Protein 6HGM (pdb70)

Radius of gyration: 20.94 Å; Cα contacts (8 Å, |Δi|>4): 893; chains: 2; bounding box: 48×55×57 Å

Nearest PDB structures (foldseek):
  6hgm-assembly1_A  TM=1.003E+00  e=4.525E-72  Homo sapiens
  6hgk-assembly1_A  TM=9.977E-01  e=1.786E-68  Homo sapiens
  6ftp-assembly1_A  TM=9.928E-01  e=4.640E-66  Homo sapiens
  5om3-assembly1_A  TM=9.955E-01  e=6.237E-66  Homo sapiens
  5om2-assembly1_A  TM=9.944E-01  e=3.080E-65  Homo sapiens

CATH classification: 3.30.497.10 (+1 more: 2.30.39.10)

Secondary structure (DSSP, 8-state):
-HHHHHHHHHHHHHHHHHHSTTS-EEE-HHHHHHHHHHHHTT--HHHHHHHHHHTT--TTT--HHHHHHHHHHHHHHH--EEEEEEEEEEETT----HHHHHHHHHHH--EEEEE-TTSHHHHHHHHHHHHHHHTTTS---S-S---TTEEEEEEEEEEEEEEBSSPPPGGG-EEEEEESSSS-EEEEEEEEEEEEEEEEEEETTTTEEEEEEEBSSS-EEEEEEEPTT-HHHHHHT-SHHHHHHHHHH-EEEEEEEEEEE-EEEEEEEE-HHHHHHTT--GGGSTT---HHHHSSS-EEEEEEEEEEEEEE-SSEEEEEEEEEEEEEE-/--EEE--S-EEEEEE-TTT--EEEEEEES-S--

Foldseek 3Di:
DVQLLLQLVLLLVVLVCVVPVQDDDDFDSLQVLLLLLLLLLLADDPLNVLSCVLSVDDCVVDPNVRVLQVQQVVQVVQVCHKHKAKEKEFAPPAAWDPSSQVSCCNRHVYHYHHAQCLVVVVRQQVVLVVQCVRQVNPRRPQDPGGDNQFGMKMKMKMKNWFFFPQFFDLVQWDWDWDDSAPPDTDTFGKTKDFWDKFWKDCDVVQQWIWTWTDTPDDDIDIDIGHDGPSVVVNSVVRHPVVVVVSVVRIDIDTDGMDIDGFDKDKDKDWCPVSSVVSRNPCLADPNTGSCNTRVDRFKHWPTKMKMKMWGQDRGTIIIMMMIMTIMGTD/DDDDDPPAKDKDWDADPVPRDTPDIDIPHDPPD

Organism: Homo sapiens (NCBI:txid9606)

Solvent-accessible surface area: 15528 Å² total; per-residue (Å²): 98,30,50,4,13,5,50,1,0,5,29,0,0,67,43,5,21,125,140,19,90,120,113,8,0,0,0,0,3,1,0,0,0,0,0,2,0,0,2,2,31,0,3,72,106,67,0,16,52,40,0,1,120,2,0,74,11,82,50,125,136,24,56,82,60,88,0,10,94,32,2,25,93,5,17,163,30,2,105,106,71,38,18,8,13,5,1,1,1,8,54,129,144,28,86,40,71,102,174,4,39,110,23,0,107,139,10,3,48,3,87,54,78,59,7,91,2,118,77,39,76,54,3,61,130,78,0,13,50,46,0,89,118,6,0,118,38,90,0,69,49,5,0,97,108,14,90,46,101,3,9,0,0,0,0,0,31,0,4,6,63,4,140,7,80,103,80,6,70,78,150,51,26,113,104,38,108,0,59,41,36,154,174,114,100,31,84,0,34,8,0,7,17,87,165,16,76,10,15,24,49,69,3,124,165,29,22,0,16,0,1,42,7,52,2,59,77,110,24,18,0,8,0,0,7,2,46,56,82,75,13,100,87,1,11,75,86,1,41,76,142,6,24,42,86,0,41,127,32,33,130,149,107,136,1,15,49,0,41,0,0,82,16,53,2,43,26,64,19,77,0,41,51,6,0,79,118,22,37,2,90,24,1,55,47,95,148,0,12,0,22,9,0,20,50,51,121,45,0,8,6,50,43,1,17,2,27,0,20,0,42,2,38,5,93,0,1,24,3,2,0,0,0,0,0,19,0,34,92,96,266,28,78,4,98,2,23,58,23,0,0,2,1,6,40,14,118,143,32,135,5,1,6,0,2,1,4,0,17,38,4,108,124

Sequence (363 aa):
LASANVDFAFSLYKQLVVLLKAPPDDKKNVIFSPVVSISSTALAFLSLGAHNTTLLTEILKGLKFNLTETSEAEIHQSFQHLLRTLNLQLSMGNAMFVVKEEQLSLLDRFTEDAKRLYGSEAFATDFQDSAAAKKKLINDYVKNGTRGKITDLIKDLDSQTMMMVLVNYIFFKAKWEMMPFDPQDTHQSSRFYLSKKKWVVMVPMMSLHHLTIPYFRDEELSCTVVVQQLNYTGNASVFFFILPDQQDKMEEVEAMLSRETLARWGDSLEFRREIGELYLPKFSISSRDDYNLNDILLLQLGIEEAFTSSKADLSGITGARNLAVSQVVHKAVLDDVFEEGTTERSAATAVKITLLRTIVRFNRPFLMIIVDHFTWSIFFMSKVTNPKQ

Structure (mmCIF, N/CA/C/O backbone):
data_6HGM
#
_entry.id   6HGM
#
_cell.length_a   71.338
_cell.length_b   77.341
_cell.length_c   79.283
_cell.angle_alpha   90.00
_cell.angle_beta   90.00
_cell.angle_gamma   90.00
#
_symmetry.space_group_name_H-M   'P 21 21 21'
#
loop_
_entity.id
_entity.type
_entity.pdbx_description
1 polymer Alpha-1-antichymotrypsin
2 polymer Alpha-1-antichymotrypsin
3 non-polymer 'CHLORIDE ION'
4 non-polymer 'CALCIUM ION'
5 non-polymer 1,2-ETHANEDIOL
6 water water
#
loop_
_atom_site.group_PDB
_atom_site.id
_atom_site.type_symbol
_atom_site.label_atom_id
_atom_site.label_alt_id
_atom_site.label_comp_id
_atom_site.label_asym_id
_atom_site.label_entity_id
_atom_site.label_seq_id
_atom_site.pdbx_PDB_ins_code
_atom_site.Cartn_x
_atom_site.Cartn_y
_atom_site.Cartn_z
_atom_site.occupancy
_atom_site.B_iso_or_equiv
_atom_site.auth_seq_id
_atom_site.auth_comp_id
_atom_site.auth_asym_id
_atom_site.auth_atom_id
_atom_site.pdbx_PDB_model_num
ATOM 1 N N . LEU A 1 35 ? 2.805 16.818 -15.894 1.00 58.27 26 LEU A N 1
ATOM 2 C CA . LEU A 1 35 ? 1.517 16.476 -15.405 1.00 53.30 26 LEU A CA 1
ATOM 3 C C . LEU A 1 35 ? 1.177 17.413 -14.257 1.00 57.15 26 LEU A C 1
ATOM 4 O O . LEU A 1 35 ? 0.026 17.871 -14.186 1.00 61.27 26 LEU A O 1
ATOM 19 N N . ALA A 1 36 ? 2.072 17.539 -13.262 1.00 57.58 27 ALA A N 1
ATOM 20 C CA . ALA A 1 36 ? 1.891 18.564 -12.235 1.00 53.21 27 ALA A CA 1
ATOM 21 C C . ALA A 1 36 ? 2.152 19.838 -12.883 1.00 50.80 27 ALA A C 1
ATOM 22 O O . ALA A 1 36 ? 1.382 20.775 -12.750 1.00 43.12 27 ALA A O 1
ATOM 29 N N . SER A 1 37 ? 3.219 19.858 -13.663 1.00 47.35 28 SER A N 1
ATOM 30 C CA . SER A 1 37 ? 3.554 21.003 -14.394 1.00 50.34 28 SER A CA 1
ATOM 31 C C . SER A 1 37 ? 2.385 21.286 -15.344 1.00 49.63 28 SER A C 1
ATOM 32 O O . SER A 1 37 ? 1.938 22.346 -15.287 1.00 40.71 28 SER A O 1
ATOM 40 N N . ALA A 1 38 ? 1.815 20.310 -16.048 1.00 39.19 29 ALA A N 1
ATOM 41 C CA . ALA A 1 38 ? 0.738 20.603 -16.921 1.00 24.12 29 ALA A CA 1
ATOM 42 C C . ALA A 1 38 ? -0.439 21.180 -16.227 1.00 24.38 29 ALA A C 1
ATOM 43 O O . ALA A 1 38 ? -0.898 22.182 -16.643 1.00 19.54 29 ALA A O 1
ATOM 50 N N . ASN A 1 39 ? -0.854 20.582 -15.134 1.00 23.69 30 ASN A N 1
ATOM 51 C CA . ASN A 1 39 ? -2.056 21.073 -14.495 1.00 20.96 30 ASN A CA 1
ATOM 52 C C . ASN A 1 39 ? -1.785 22.544 -13.935 1.00 23.59 30 ASN A C 1
ATOM 53 O O . ASN A 1 39 ? -2.645 23.315 -14.025 1.00 18.30 30 ASN A O 1
ATOM 64 N N . VAL A 1 40 ? -0.628 22.852 -13.374 1.00 20.17 31 VAL A N 1
ATOM 65 C CA . VAL A 1 40 ? -0.380 24.221 -12.900 1.00 22.71 31 VAL A CA 1
ATOM 66 C C . VAL A 1 40 ? -0.317 25.219 -14.055 1.00 19.87 31 VAL A C 1
ATOM 67 O O . VAL A 1 40 ? -0.896 26.267 -14.010 1.00 17.00 31 VAL A O 1
ATOM 80 N N . ASP A 1 41 ? 0.341 24.813 -15.134 1.00 19.68 32 ASP A N 1
ATOM 81 C CA . ASP A 1 41 ? 0.448 25.662 -16.308 1.00 18.76 32 ASP A CA 1
ATOM 82 C C . ASP A 1 41 ? -0.949 25.924 -16.865 1.00 16.28 32 ASP A C 1
ATOM 83 O O . ASP A 1 41 ? -1.260 27.044 -17.270 1.00 15.92 32 ASP A O 1
ATOM 92 N N . PHE A 1 42 ? -1.790 24.892 -16.886 1.00 13.43 33 PHE A N 1
ATOM 93 C CA . PHE A 1 42 ? -3.148 25.045 -17.383 1.00 13.54 33 PHE A CA 1
ATOM 94 C C . PHE A 1 42 ? -3.956 25.970 -16.479 1.00 11.87 33 PHE A C 1
ATOM 95 O O . PHE A 1 42 ? -4.652 26.865 -16.949 1.00 12.86 33 PHE A O 1
ATOM 112 N N . ALA A 1 43 ? -3.881 25.760 -15.165 1.00 12.33 34 ALA A N 1
ATOM 113 C CA . ALA A 1 43 ? -4.658 26.557 -14.230 1.00 11.20 34 ALA A CA 1
ATOM 114 C C . ALA A 1 43 ? -4.360 28.035 -14.406 1.00 12.02 34 ALA A C 1
ATOM 115 O O . ALA A 1 43 ? -5.274 28.859 -14.468 1.00 12.00 34 ALA A O 1
ATOM 122 N N . PHE A 1 44 ? -3.078 28.407 -14.480 1.00 11.03 35 PHE A N 1
ATOM 123 C CA . PHE A 1 44 ? -2.724 29.818 -14.566 1.00 11.44 35 PHE A CA 1
ATOM 124 C C . PHE A 1 44 ? -3.009 30.381 -15.950 1.00 10.52 35 PHE A C 1
ATOM 125 O O . PHE A 1 44 ? -3.412 31.536 -16.073 1.00 12.39 35 PHE A O 1
ATOM 142 N N . SER A 1 45 ? -2.881 29.588 -16.989 1.00 11.91 36 SER A N 1
ATOM 143 C CA . SER A 1 45 ? -3.219 30.039 -18.337 1.00 13.51 36 SER A CA 1
ATOM 144 C C . SER A 1 45 ? -4.738 30.331 -18.436 1.00 11.91 36 SER A C 1
ATOM 145 O O . SER A 1 45 ? -5.136 31.316 -18.951 1.00 13.65 36 SER A O 1
ATOM 153 N N . LEU A 1 46 ? -5.520 29.437 -17.868 1.00 11.04 37 LEU A N 1
ATOM 154 C CA . LEU A 1 46 ? -6.968 29.637 -17.842 1.00 11.82 37 LEU A CA 1
ATOM 155 C C . LEU A 1 46 ? -7.360 30.881 -17.004 1.00 11.53 37 LEU A C 1
ATOM 156 O O . LEU A 1 46 ? -8.059 31.698 -17.451 1.00 12.11 37 LEU A O 1
ATOM 172 N N . TYR A 1 47 ? -6.726 31.019 -15.861 1.00 10.33 38 TYR A N 1
ATOM 173 C CA . TYR A 1 47 ? -7.010 32.134 -14.960 1.00 11.21 38 TYR A CA 1
ATOM 174 C C . TYR A 1 47 ? -6.746 33.460 -15.668 1.00 10.64 38 TYR A C 1
ATOM 175 O O . TYR A 1 47 ? -7.564 34.320 -15.680 1.00 11.93 38 TYR A O 1
ATOM 193 N N . LYS A 1 48 ? -5.629 33.526 -16.356 1.00 11.59 39 LYS A N 1
ATOM 194 C CA . LYS A 1 48 ? -5.295 34.776 -17.026 1.00 11.10 39 LYS A CA 1
ATOM 195 C C . LYS A 1 48 ? -6.305 35.104 -18.118 1.00 12.36 39 LYS A C 1
ATOM 196 O O . LYS A 1 48 ? -6.628 36.273 -18.332 1.00 13.41 39 LYS A O 1
ATOM 215 N N . GLN A 1 49 ? -6.822 34.088 -18.818 1.00 13.06 40 GLN A N 1
ATOM 216 C CA . GLN A 1 49 ? -7.843 34.360 -19.838 1.00 12.68 40 GLN A CA 1
ATOM 217 C C . GLN A 1 49 ? -9.175 34.785 -19.205 1.00 13.01 40 GLN A C 1
ATOM 218 O O . GLN A 1 49 ? -9.889 35.642 -19.736 1.00 12.39 40 GLN A O 1
ATOM 232 N N . LEU A 1 50 ? -9.527 34.204 -18.062 1.00 11.97 41 LEU A N 1
ATOM 233 C CA . LEU A 1 50 ? -10.762 34.620 -17.393 1.00 13.20 41 LEU A CA 1
ATOM 234 C C . LEU A 1 50 ? -10.686 36.081 -16.982 1.00 13.25 41 LEU A C 1
ATOM 235 O O . LEU A 1 50 ? -11.662 36.831 -17.125 1.00 13.96 41 LEU A O 1
ATOM 251 N N . VAL A 1 51 ? -9.532 36.514 -16.463 1.00 11.65 42 VAL A N 1
ATOM 252 C CA A VAL A 1 51 ? -9.384 37.897 -16.019 0.67 12.23 42 VAL A CA 1
ATOM 253 C CA B VAL A 1 51 ? -9.425 37.899 -16.013 0.33 12.19 42 VAL A CA 1
ATOM 254 C C . VAL A 1 51 ? -9.390 38.856 -17.201 1.00 14.98 42 VAL A C 1
ATOM 255 O O . VAL A 1 51 ? -9.939 39.957 -17.116 1.00 16.81 42 VAL A O 1
ATOM 280 N N . LEU A 1 52 ? -8.750 38.468 -18.308 1.00 13.67 43 LEU A N 1
ATOM 281 C CA A LEU A 1 52 ? -8.751 39.309 -19.503 0.52 15.12 43 LEU A CA 1
ATOM 282 C CA B LEU A 1 52 ? -8.749 39.316 -19.500 0.48 15.17 43 LEU A CA 1
ATOM 283 C C . LEU A 1 52 ? -10.167 39.521 -20.014 1.00 16.51 43 LEU A C 1
ATOM 284 O O . LEU A 1 52 ? -10.527 40.628 -20.442 1.00 19.55 43 LEU A O 1
ATOM 315 N N . LYS A 1 53 ? -10.988 38.477 -19.975 1.00 16.68 44 LYS A N 1
ATOM 316 C CA . LYS A 1 53 ? -12.355 38.577 -20.482 1.00 17.35 44 LYS A CA 1
ATOM 317 C C . LYS A 1 53 ? -13.231 39.445 -19.590 1.00 19.84 44 LYS A C 1
ATOM 318 O O . LYS A 1 53 ? -14.116 40.153 -20.087 1.00 20.92 44 LYS A O 1
ATOM 337 N N . ALA A 1 54 ? -13.013 39.412 -18.271 1.00 16.66 45 ALA A N 1
ATOM 338 C CA . ALA A 1 54 ? -13.833 40.164 -17.320 1.00 19.17 45 ALA A CA 1
ATOM 339 C C . ALA A 1 54 ? -12.934 40.772 -16.258 1.00 19.46 45 ALA A C 1
ATOM 340 O O . ALA A 1 54 ? -12.835 40.272 -15.127 1.00 17.46 45 ALA A O 1
ATOM 347 N N A PRO A 1 55 ? -12.312 41.906 -16.561 0.45 18.55 46 PRO A N 1
ATOM 348 N N B PRO A 1 55 ? -12.205 41.828 -16.619 0.55 18.86 46 PRO A N 1
ATOM 349 C CA A PRO A 1 55 ? -11.509 42.585 -15.536 0.45 15.59 46 PRO A CA 1
ATOM 350 C CA B PRO A 1 55 ? -11.124 42.297 -15.744 0.55 14.75 46 PRO A CA 1
ATOM 351 C C A PRO A 1 55 ? -12.359 43.139 -14.397 0.45 18.39 46 PRO A C 1
ATOM 352 C C B PRO A 1 55 ? -11.601 42.876 -14.434 0.55 17.07 46 PRO A C 1
ATOM 353 O O A PRO A 1 55 ? -13.539 43.466 -14.562 0.45 22.86 46 PRO A O 1
ATOM 354 O O B PRO A 1 55 ? -10.784 42.994 -13.525 0.55 17.25 46 PRO A O 1
ATOM 375 N N A ASP A 1 56 ? -11.733 43.209 -13.215 0.45 16.92 47 ASP A N 1
ATOM 376 N N B ASP A 1 56 ? -12.889 43.189 -14.288 0.55 17.08 47 ASP A N 1
ATOM 377 C CA A ASP A 1 56 ? -12.319 43.704 -11.973 0.45 17.45 47 ASP A CA 1
ATOM 378 C CA B ASP A 1 56 ? -13.396 43.826 -13.079 0.55 15.27 47 ASP A CA 1
ATOM 379 C C A ASP A 1 56 ? -13.366 42.778 -11.364 0.45 15.53 47 ASP A C 1
ATOM 380 C C B ASP A 1 56 ? -14.225 42.904 -12.186 0.55 16.68 47 ASP A C 1
ATOM 381 O O A ASP A 1 56 ? -13.817 43.003 -10.239 0.45 18.80 47 ASP A O 1
ATOM 382 O O B ASP A 1 56 ? -14.819 43.383 -11.219 0.55 13.81 47 ASP A O 1
ATOM 399 N N A LYS A 1 57 ? -13.760 41.737 -12.083 0.45 17.02 48 LYS A N 1
ATOM 400 N N B LYS A 1 57 ? -14.247 41.595 -12.445 0.55 12.22 48 LYS A N 1
ATOM 401 C CA A LYS A 1 57 ? -14.729 40.793 -11.545 0.45 13.25 48 LYS A CA 1
ATOM 402 C CA B LYS A 1 57 ? -15.045 40.663 -11.650 0.55 12.93 48 LYS A CA 1
ATOM 403 C C A LYS A 1 57 ? -14.061 39.828 -10.565 0.45 12.02 48 LYS A C 1
ATOM 404 C C B LYS A 1 57 ? -14.211 39.777 -10.721 0.55 12.19 48 LYS A C 1
ATOM 405 O O A LYS A 1 57 ? -12.861 39.542 -10.644 0.45 12.04 48 LYS A O 1
ATOM 406 O O B LYS A 1 57 ? -13.032 39.522 -10.978 0.55 13.85 48 LYS A O 1
ATOM 443 N N . ASN A 1 58 ? -14.842 39.329 -9.626 1.00 11.28 49 ASN A N 1
ATOM 444 C CA . ASN A 1 58 ? -14.343 38.232 -8.810 1.00 11.33 49 ASN A CA 1
ATOM 445 C C . ASN A 1 58 ? -14.125 37.025 -9.721 1.00 13.36 49 ASN A C 1
ATOM 446 O O . ASN A 1 58 ? -14.812 36.855 -10.722 1.00 13.19 49 ASN A O 1
ATOM 458 N N . VAL A 1 59 ? -13.196 36.161 -9.339 1.00 11.83 50 VAL A N 1
ATOM 459 C CA . VAL A 1 59 ? -12.973 34.892 -10.011 1.00 12.08 50 VAL A CA 1
ATOM 460 C C . VAL A 1 59 ? -13.108 33.777 -8.989 1.00 13.45 50 VAL A C 1
ATOM 461 O O . VAL A 1 59 ? -12.534 33.837 -7.896 1.00 12.90 50 VAL A O 1
ATOM 474 N N . ILE A 1 60 ? -13.860 32.746 -9.340 1.00 11.84 51 ILE A N 1
ATOM 475 C CA . ILE A 1 60 ? -13.770 31.462 -8.656 1.00 11.24 51 ILE A CA 1
ATOM 476 C C . ILE A 1 60 ? -13.947 30.393 -9.733 1.00 10.02 51 ILE A C 1
ATOM 477 O O . ILE A 1 60 ? -14.891 30.471 -10.529 1.00 9.91 51 ILE A O 1
ATOM 493 N N . PHE A 1 61 ? -13.023 29.442 -9.814 1.00 8.15 52 PHE A N 1
ATOM 494 C CA . PHE A 1 61 ? -13.176 28.347 -10.764 1.00 9.42 52 PHE A CA 1
ATOM 495 C C . PHE A 1 61 ? -12.374 27.150 -10.277 1.00 9.16 52 PHE A C 1
ATOM 496 O O . PHE A 1 61 ? -11.540 27.250 -9.363 1.00 9.80 52 PHE A O 1
ATOM 513 N N . SER A 1 62 ? -12.636 26.009 -10.906 1.00 9.79 53 SER A N 1
ATOM 514 C CA . SER A 1 62 ? -11.890 24.774 -10.623 1.00 10.22 53 SER A CA 1
ATOM 515 C C . SER A 1 62 ? -11.125 24.325 -11.862 1.00 10.60 53 SER A C 1
ATOM 516 O O . SER A 1 62 ? -11.720 23.744 -12.797 1.00 10.66 53 SER A O 1
ATOM 524 N N . PRO A 1 63 ? -9.800 24.503 -11.883 1.00 11.04 54 PRO A N 1
ATOM 525 C CA . PRO A 1 63 ? -9.020 23.994 -13.020 1.00 11.69 54 PRO A CA 1
ATOM 526 C C . PRO A 1 63 ? -9.183 22.504 -13.233 1.00 10.26 54 PRO A C 1
ATOM 527 O O . PRO A 1 63 ? -9.307 22.062 -14.373 1.00 13.33 54 PRO A O 1
ATOM 538 N N . VAL A 1 64 ? -9.186 21.734 -12.148 1.00 12.39 55 VAL A N 1
ATOM 539 C CA A VAL A 1 64 ? -9.269 20.279 -12.288 0.48 12.41 55 VAL A CA 1
ATOM 540 C CA B VAL A 1 64 ? -9.265 20.283 -12.287 0.52 12.40 55 VAL A CA 1
ATOM 541 C C . VAL A 1 64 ? -10.615 19.844 -12.846 1.00 12.09 55 VAL A C 1
ATOM 542 O O . VAL A 1 64 ? -10.699 18.856 -13.589 1.00 12.46 55 VAL A O 1
ATOM 567 N N . SER A 1 65 ? -11.710 20.545 -12.514 1.00 10.62 56 SER A N 1
ATOM 568 C CA . SER A 1 65 ? -12.988 20.182 -13.105 1.00 10.08 56 SER A CA 1
ATOM 569 C C . SER A 1 65 ? -12.942 20.361 -14.620 1.00 10.28 56 SER A C 1
ATOM 570 O O . SER A 1 65 ? -13.408 19.504 -15.389 1.00 11.07 56 SER A O 1
ATOM 578 N N . ILE A 1 66 ? -12.401 21.495 -15.072 1.00 9.49 57 ILE A N 1
ATOM 579 C CA . ILE A 1 66 ? -12.328 21.796 -16.495 1.00 11.10 57 ILE A CA 1
ATOM 580 C C . ILE A 1 66 ? -11.402 20.820 -17.206 1.00 9.79 57 ILE A C 1
ATOM 581 O O . ILE A 1 66 ? -11.748 20.263 -18.263 1.00 12.16 57 ILE A O 1
ATOM 597 N N A SER A 1 67 ? -10.223 20.571 -16.658 0.53 11.70 58 SER A N 1
ATOM 598 N N B SER A 1 67 ? -10.197 20.616 -16.641 0.47 11.64 58 SER A N 1
ATOM 599 C CA A SER A 1 67 ? -9.326 19.659 -17.359 0.53 12.18 58 SER A CA 1
ATOM 600 C CA B SER A 1 67 ? -9.226 19.668 -17.183 0.47 12.05 58 SER A CA 1
ATOM 601 C C A SER A 1 67 ? -9.862 18.232 -17.358 0.53 12.18 58 SER A C 1
ATOM 602 C C B SER A 1 67 ? -9.853 18.281 -17.337 0.47 12.14 58 SER A C 1
ATOM 603 O O A SER A 1 67 ? -9.679 17.501 -18.340 0.53 12.56 58 SER A O 1
ATOM 604 O O B SER A 1 67 ? -9.730 17.634 -18.387 0.47 12.39 58 SER A O 1
ATOM 619 N N . THR A 1 68 ? -10.548 17.818 -16.294 1.00 11.46 59 THR A N 1
ATOM 620 C CA . THR A 1 68 ? -11.113 16.475 -16.301 1.00 10.91 59 THR A CA 1
ATOM 621 C C . THR A 1 68 ? -12.198 16.341 -17.365 1.00 12.23 59 THR A C 1
ATOM 622 O O . THR A 1 68 ? -12.237 15.345 -18.107 1.00 12.19 59 THR A O 1
ATOM 634 N N . ALA A 1 69 ? -13.074 17.350 -17.499 1.00 10.84 60 ALA A N 1
ATOM 635 C CA . ALA A 1 69 ? -14.109 17.283 -18.507 1.00 11.27 60 ALA A CA 1
ATOM 636 C C . ALA A 1 69 ? -13.500 17.248 -19.897 1.00 11.05 60 ALA A C 1
ATOM 637 O O . ALA A 1 69 ? -13.986 16.537 -20.782 1.00 11.92 60 ALA A O 1
ATOM 644 N N . LEU A 1 70 ? -12.445 18.042 -20.113 1.00 11.33 61 LEU A N 1
ATOM 645 C CA . LEU A 1 70 ? -11.830 18.096 -21.431 1.00 11.11 61 LEU A CA 1
ATOM 646 C C . LEU A 1 70 ? -11.014 16.837 -21.721 1.00 10.67 61 LEU A C 1
ATOM 647 O O . LEU A 1 70 ? -10.994 16.363 -22.870 1.00 11.26 61 LEU A O 1
ATOM 663 N N . ALA A 1 71 ? -10.387 16.257 -20.698 1.00 11.90 62 ALA A N 1
ATOM 664 C CA . ALA A 1 71 ? -9.669 14.993 -20.898 1.00 11.98 62 ALA A CA 1
ATOM 665 C C . ALA A 1 71 ? -10.651 13.867 -21.191 1.00 11.70 62 ALA A C 1
ATOM 666 O O . ALA A 1 71 ? -10.386 12.991 -22.041 1.00 12.17 62 ALA A O 1
ATOM 673 N N . PHE A 1 72 ? -11.800 13.863 -20.514 1.00 11.68 63 PHE A N 1
ATOM 674 C CA . PHE A 1 72 ? -12.905 12.964 -20.833 1.00 12.36 63 PHE A CA 1
ATOM 675 C C . PHE A 1 72 ? -13.319 13.112 -22.292 1.00 12.43 63 PHE A C 1
ATOM 676 O O . PHE A 1 72 ? -13.358 12.125 -23.044 1.00 12.46 63 PHE A O 1
ATOM 693 N N . LEU A 1 73 ? -13.581 14.332 -22.745 1.00 10.97 64 LEU A N 1
ATOM 694 C CA . LEU A 1 73 ? -13.890 14.555 -24.144 1.00 12.08 64 LEU A CA 1
ATOM 695 C C . LEU A 1 73 ? -12.828 13.955 -25.061 1.00 10.91 64 LEU A C 1
ATOM 696 O O . LEU A 1 73 ? -13.147 13.360 -26.106 1.00 12.63 64 LEU A O 1
ATOM 712 N N . SER A 1 74 ? -11.559 14.116 -24.692 1.00 12.31 65 SER A N 1
ATOM 713 C CA . SER A 1 74 ? -10.463 13.705 -25.556 1.00 11.92 65 SER A CA 1
ATOM 714 C C . SER A 1 74 ? -10.398 12.197 -25.722 1.00 13.21 65 SER A C 1
ATOM 715 O O . SER A 1 74 ? -9.807 11.734 -26.706 1.00 12.83 65 SER A O 1
ATOM 723 N N . LEU A 1 75 ? -11.027 11.431 -24.830 1.00 12.51 66 LEU A N 1
ATOM 724 C CA . LEU A 1 75 ? -11.144 9.996 -25.062 1.00 14.10 66 LEU A CA 1
ATOM 725 C C . LEU A 1 75 ? -11.780 9.704 -26.413 1.00 14.13 66 LEU A C 1
ATOM 726 O O . LEU A 1 75 ? -11.540 8.649 -27.010 1.00 17.39 66 LEU A O 1
ATOM 742 N N . GLY A 1 76 ? -12.631 10.593 -26.899 1.00 12.07 67 GLY A N 1
ATOM 743 C CA . GLY A 1 76 ? -13.339 10.396 -28.136 1.00 15.90 67 GLY A CA 1
ATOM 744 C C . GLY A 1 76 ? -12.789 11.174 -29.302 1.00 11.84 67 GLY A C 1
ATOM 745 O O . GLY A 1 76 ? -13.380 11.133 -30.381 1.00 14.71 67 GLY A O 1
ATOM 749 N N . ALA A 1 77 ? -11.684 11.887 -29.129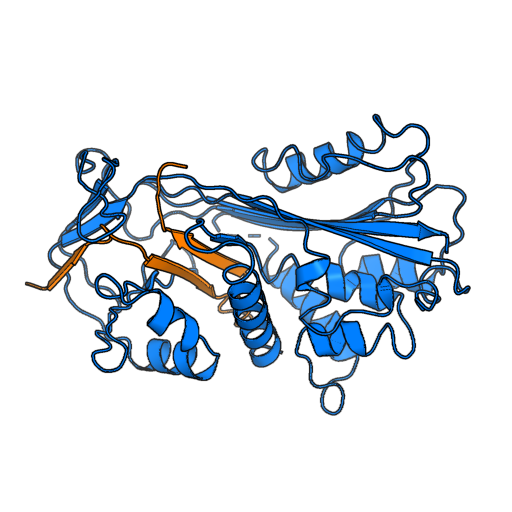 1.00 11.73 68 ALA A N 1
ATOM 750 C CA . ALA A 1 77 ? -11.148 12.758 -30.170 1.00 12.86 68 ALA A CA 1
ATOM 751 C C . ALA A 1 77 ? -10.019 12.076 -30.948 1.00 12.92 68 ALA A C 1
ATOM 752 O O . ALA A 1 77 ? -9.316 11.201 -30.421 1.00 14.19 68 ALA A O 1
ATOM 759 N N . HIS A 1 78 ? -9.855 12.485 -32.200 1.00 13.07 69 HIS A N 1
ATOM 760 C CA . HIS A 1 78 ? -8.746 12.031 -33.024 1.00 13.25 69 HIS A CA 1
ATOM 761 C C . HIS A 1 78 ? -8.086 13.179 -33.763 1.00 13.63 69 HIS A C 1
ATOM 762 O O . HIS A 1 78 ? -8.625 14.292 -33.867 1.00 13.39 69 HIS A O 1
ATOM 776 N N . ASN A 1 79 ? -6.884 12.901 -34.280 1.00 12.13 70 ASN A N 1
ATOM 777 C CA . ASN A 1 79 ? -6.160 13.783 -35.185 1.00 13.55 70 ASN A CA 1
ATOM 778 C C . ASN A 1 79 ? -6.019 15.170 -34.580 1.00 12.74 70 ASN A C 1
ATOM 779 O O . ASN A 1 79 ? -5.589 15.263 -33.415 1.00 13.70 70 ASN A O 1
ATOM 790 N N . THR A 1 80 ? -6.271 16.249 -35.321 1.00 14.13 71 THR A N 1
ATOM 791 C CA . THR A 1 80 ? -5.988 17.586 -34.821 1.00 12.57 71 THR A CA 1
ATOM 792 C C . THR A 1 80 ? -6.897 17.966 -33.664 1.00 12.92 71 THR A C 1
ATOM 793 O O . THR A 1 80 ? -6.472 18.699 -32.761 1.00 12.99 71 THR A O 1
ATOM 804 N N . THR A 1 81 ? -8.134 17.482 -33.674 1.00 12.60 72 THR A N 1
ATOM 805 C CA . THR A 1 81 ? -9.032 17.763 -32.549 1.00 12.08 72 THR A CA 1
ATOM 806 C C . THR A 1 81 ? -8.421 17.287 -31.255 1.00 11.97 72 THR A C 1
ATOM 807 O O . THR A 1 81 ? -8.440 18.014 -30.258 1.00 11.96 72 THR A O 1
ATOM 818 N N . LEU A 1 82 ? -7.864 16.071 -31.269 1.00 10.71 73 LEU A N 1
ATOM 819 C CA A LEU A 1 82 ? -7.216 15.506 -30.095 0.76 12.23 73 LEU A CA 1
ATOM 820 C CA B LEU A 1 82 ? -7.221 15.502 -30.106 0.24 12.41 73 LEU A CA 1
ATOM 821 C C . LEU A 1 82 ? -5.996 16.345 -29.710 1.00 12.04 73 LEU A C 1
ATOM 822 O O . LEU A 1 82 ? -5.823 16.646 -28.508 1.00 13.21 73 LEU A O 1
ATOM 853 N N . THR A 1 83 ? -5.065 16.527 -30.627 1.00 12.40 74 THR A N 1
ATOM 854 C CA . THR A 1 83 ? -3.817 17.159 -30.224 1.00 13.77 74 THR A CA 1
ATOM 855 C C . THR A 1 83 ? -4.077 18.548 -29.656 1.00 14.55 74 THR A C 1
ATOM 856 O O . THR A 1 83 ? -3.407 18.980 -28.711 1.00 14.59 74 THR A O 1
ATOM 867 N N . GLU A 1 84 ? -5.050 19.275 -30.225 1.00 12.61 75 GLU A N 1
ATOM 868 C CA . GLU A 1 84 ? -5.341 20.602 -29.693 1.00 10.96 75 GLU A CA 1
ATOM 869 C C . GLU A 1 84 ? -5.878 20.542 -28.269 1.00 11.95 75 GLU A C 1
ATOM 870 O O . GLU A 1 84 ? -5.525 21.389 -27.434 1.00 12.58 75 GLU A O 1
ATOM 882 N N . ILE A 1 85 ? -6.755 19.572 -27.972 1.00 11.39 76 ILE A N 1
ATOM 883 C CA . ILE A 1 85 ? -7.256 19.470 -26.606 1.00 12.55 76 ILE A CA 1
ATOM 884 C C . ILE A 1 85 ? -6.108 19.198 -25.651 1.00 13.83 76 ILE A C 1
ATOM 885 O O . ILE A 1 85 ? -5.946 19.869 -24.627 1.00 13.54 76 ILE A O 1
ATOM 901 N N . LEU A 1 86 ? -5.300 18.189 -25.945 1.00 13.36 77 LEU A N 1
ATOM 902 C CA . LEU A 1 86 ? -4.295 17.773 -24.974 1.00 15.36 77 LEU A CA 1
ATOM 903 C C . LEU A 1 86 ? -3.191 18.807 -24.837 1.00 14.09 77 LEU A C 1
ATOM 904 O O . LEU A 1 86 ? -2.668 19.014 -23.732 1.00 15.31 77 LEU A O 1
ATOM 920 N N . LYS A 1 87 ? -2.819 19.477 -25.932 1.00 14.11 78 LYS A N 1
ATOM 921 C CA . LYS A 1 87 ? -1.857 20.567 -25.813 1.00 15.31 78 LYS A CA 1
ATOM 922 C C . LYS A 1 87 ? -2.476 21.769 -25.110 1.00 16.41 78 LYS A C 1
ATOM 923 O O . LYS A 1 87 ? -1.783 22.487 -24.384 1.00 16.06 78 LYS A O 1
ATOM 942 N N . GLY A 1 88 ? -3.779 21.989 -25.297 1.00 13.97 79 GLY A N 1
ATOM 943 C CA . GLY A 1 88 ? -4.474 23.048 -24.581 1.00 15.21 79 GLY A CA 1
ATOM 944 C C . GLY A 1 88 ? -4.506 22.828 -23.080 1.00 14.73 79 GLY A C 1
ATOM 945 O O . GLY A 1 88 ? -4.460 23.792 -22.305 1.00 16.10 79 GLY A O 1
ATOM 949 N N . LEU A 1 89 ? -4.560 21.589 -22.643 1.00 12.51 80 LEU A N 1
ATOM 950 C CA . LEU A 1 89 ? -4.431 21.214 -21.237 1.00 14.04 80 LEU A CA 1
ATOM 951 C C . LEU A 1 89 ? -2.995 21.255 -20.735 1.00 13.82 80 LEU A C 1
ATOM 952 O O . LEU A 1 89 ? -2.740 20.941 -19.553 1.00 14.19 80 LEU A O 1
ATOM 968 N N . LYS A 1 90 ? -2.062 21.585 -21.618 1.00 14.58 81 LYS A N 1
ATOM 969 C CA . LYS A 1 90 ? -0.665 21.858 -21.320 1.00 15.51 81 LYS A CA 1
ATOM 970 C C . LYS A 1 90 ? 0.161 20.598 -21.146 1.00 18.73 81 LYS A C 1
ATOM 971 O O . LYS A 1 90 ? 1.262 20.651 -20.579 1.00 21.32 81 LYS A O 1
ATOM 990 N N . PHE A 1 91 ? -0.320 19.467 -21.633 1.00 16.51 82 PHE A N 1
ATOM 991 C CA . PHE A 1 91 ? 0.508 18.277 -21.725 1.00 18.83 82 PHE A CA 1
ATOM 992 C C . PHE A 1 91 ? 1.481 18.383 -22.889 1.00 16.52 82 PHE A C 1
ATOM 993 O O . PHE A 1 91 ? 1.184 18.952 -23.944 1.00 19.44 82 PHE A O 1
ATOM 1010 N N . ASN A 1 92 ? 2.647 17.809 -22.685 1.00 21.14 83 ASN A N 1
ATOM 1011 C CA . ASN A 1 92 ? 3.680 17.713 -23.702 1.00 25.11 83 ASN A CA 1
ATOM 1012 C C . ASN A 1 92 ? 3.528 16.344 -24.357 1.00 24.14 83 ASN A C 1
ATOM 1013 O O . ASN A 1 92 ? 3.872 15.322 -23.749 1.00 23.00 83 ASN A O 1
ATOM 1024 N N . LEU A 1 93 ? 2.989 16.321 -25.579 1.00 21.82 84 LEU A N 1
ATOM 1025 C CA . LEU A 1 93 ? 2.638 15.050 -26.206 1.00 25.33 84 LEU A CA 1
ATOM 1026 C C . LEU A 1 93 ? 3.845 14.309 -26.760 1.00 30.22 84 LEU A C 1
ATOM 1027 O O . LEU A 1 93 ? 3.718 13.126 -27.083 1.00 30.80 84 LEU A O 1
ATOM 1043 N N . THR A 1 94 ? 5.007 14.948 -26.862 1.00 26.36 85 THR A N 1
ATOM 1044 C CA . THR A 1 94 ? 6.219 14.203 -27.188 1.00 27.42 85 THR A CA 1
ATOM 1045 C C . THR A 1 94 ? 6.756 13.423 -25.997 1.00 41.14 85 THR A C 1
ATOM 1046 O O . THR A 1 94 ? 7.425 12.403 -26.194 1.00 45.62 85 THR A O 1
ATOM 1057 N N . GLU A 1 95 ? 6.444 13.849 -24.774 1.00 27.58 86 GLU A N 1
ATOM 1058 C CA . GLU A 1 95 ? 6.949 13.195 -23.579 1.00 36.64 86 GLU A CA 1
ATOM 1059 C C . GLU A 1 95 ? 5.920 12.310 -22.893 1.00 35.43 86 GLU A C 1
ATOM 1060 O O . GLU A 1 95 ? 6.303 11.460 -22.081 1.00 34.19 86 GLU A O 1
ATOM 1072 N N . THR A 1 96 ? 4.629 12.484 -23.184 1.00 23.47 87 THR A N 1
ATOM 1073 C CA . THR A 1 96 ? 3.577 11.819 -22.431 1.00 29.13 87 THR A CA 1
ATOM 1074 C C . THR A 1 96 ? 2.577 11.204 -23.396 1.00 30.00 87 THR A C 1
ATOM 1075 O O . THR A 1 96 ? 2.103 11.881 -24.316 1.00 25.93 87 THR A O 1
ATOM 1086 N N . SER A 1 97 ? 2.264 9.930 -23.182 1.00 22.21 88 SER A N 1
ATOM 1087 C CA . SER A 1 97 ? 1.264 9.259 -23.997 1.00 21.92 88 SER A CA 1
ATOM 1088 C C . SER A 1 97 ? -0.148 9.560 -23.498 1.00 22.46 88 SER A C 1
ATOM 1089 O O . SER A 1 97 ? -0.361 10.029 -22.371 1.00 20.01 88 SER A O 1
ATOM 1097 N N . GLU A 1 98 ? -1.130 9.259 -24.348 1.00 20.80 89 GLU A N 1
ATOM 1098 C CA . GLU A 1 98 ? -2.526 9.422 -23.948 1.00 18.94 89 GLU A CA 1
ATOM 1099 C C . GLU A 1 98 ? -2.869 8.521 -22.771 1.00 22.67 89 GLU A C 1
ATOM 1100 O O . GLU A 1 98 ? -3.621 8.917 -21.872 1.00 19.53 89 GLU A O 1
ATOM 1112 N N . ALA A 1 99 ? -2.324 7.304 -22.738 1.00 24.64 90 ALA A N 1
ATOM 1113 C CA . ALA A 1 99 ? -2.568 6.438 -21.590 1.00 25.14 90 ALA A CA 1
ATOM 1114 C C . ALA A 1 99 ? -2.057 7.064 -20.299 1.00 23.71 90 ALA A C 1
ATOM 1115 O O . ALA A 1 99 ? -2.730 7.006 -19.260 1.00 24.61 90 ALA A O 1
ATOM 1122 N N . GLU A 1 100 ? -0.872 7.681 -20.332 1.00 24.57 91 GLU A N 1
ATOM 1123 C CA . GLU A 1 100 ? -0.356 8.328 -19.133 1.00 25.85 91 GLU A CA 1
ATOM 1124 C C . GLU A 1 100 ? -1.264 9.476 -18.707 1.00 24.56 91 GLU A C 1
ATOM 1125 O O . GLU A 1 100 ? -1.474 9.716 -17.507 1.00 27.69 91 GLU A O 1
ATOM 1137 N N . ILE A 1 101 ? -1.830 10.186 -19.676 1.00 21.67 92 ILE A N 1
ATOM 1138 C CA . ILE A 1 101 ? -2.709 11.296 -19.348 1.00 21.50 92 ILE A CA 1
ATOM 1139 C C . ILE A 1 101 ? -3.985 10.787 -18.698 1.00 19.45 92 ILE A C 1
ATOM 1140 O O . ILE A 1 101 ? -4.369 11.245 -17.621 1.00 19.16 92 ILE A O 1
ATOM 1156 N N . HIS A 1 102 ? -4.653 9.826 -19.318 1.00 18.82 93 HIS A N 1
ATOM 1157 C CA . HIS A 1 102 ? -5.921 9.366 -18.767 1.00 17.79 93 HIS A CA 1
ATOM 1158 C C . HIS A 1 102 ? -5.738 8.675 -17.427 1.00 20.93 93 HIS A C 1
ATOM 1159 O O . HIS A 1 102 ? -6.588 8.810 -16.540 1.00 20.56 93 HIS A O 1
ATOM 1173 N N . GLN A 1 103 ? -4.645 7.936 -17.252 1.00 24.95 94 GLN A N 1
ATOM 1174 C CA . GLN A 1 103 ? -4.375 7.323 -15.947 1.00 28.87 94 GLN A CA 1
ATOM 1175 C C . GLN A 1 103 ? -4.123 8.376 -14.880 1.00 34.91 94 GLN A C 1
ATOM 1176 O O . GLN A 1 103 ? -4.508 8.182 -13.713 1.00 30.22 94 GLN A O 1
ATOM 1190 N N . SER A 1 104 ? -3.538 9.516 -15.249 1.00 27.20 95 SER A N 1
ATOM 1191 C CA . SER A 1 104 ? -3.354 10.591 -14.282 1.00 30.86 95 SER A CA 1
ATOM 1192 C C . SER A 1 104 ? -4.694 11.135 -13.798 1.00 35.82 95 SER A C 1
ATOM 1193 O O . SER A 1 104 ? -4.843 11.484 -12.620 1.00 27.13 95 SER A O 1
ATOM 1201 N N . PHE A 1 105 ? -5.687 11.216 -14.685 1.00 22.04 96 PHE A N 1
ATOM 1202 C CA . PHE A 1 105 ? -7.012 11.645 -14.256 1.00 21.86 96 PHE A CA 1
ATOM 1203 C C . PHE A 1 105 ? -7.718 10.549 -13.469 1.00 24.01 96 PHE A C 1
ATOM 1204 O O . PHE A 1 105 ? -8.439 10.831 -12.502 1.00 23.82 96 PHE A O 1
ATOM 1221 N N . GLN A 1 106 ? -7.512 9.279 -13.842 1.00 22.35 97 GLN A N 1
ATOM 1222 C CA . GLN A 1 106 ? -8.062 8.184 -13.055 1.00 22.65 97 GLN A CA 1
ATOM 1223 C C . GLN A 1 106 ? -7.509 8.207 -11.637 1.00 24.97 97 GLN A C 1
ATOM 1224 O O . GLN A 1 106 ? -8.262 8.082 -10.664 1.00 25.30 97 GLN A O 1
ATOM 1238 N N . HIS A 1 107 ? -6.194 8.372 -11.494 1.00 31.54 98 HIS A N 1
ATOM 1239 C CA . HIS A 1 107 ? -5.612 8.405 -10.156 1.00 37.52 98 HIS A CA 1
ATOM 1240 C C . HIS A 1 107 ? -6.045 9.654 -9.403 1.00 43.82 98 HIS A C 1
ATOM 1241 O O . HIS A 1 107 ? -6.284 9.611 -8.189 1.00 35.25 98 HIS A O 1
ATOM 1255 N N . LEU A 1 108 ? -6.134 10.785 -10.100 1.00 36.17 99 LEU A N 1
ATOM 1256 C CA . LEU A 1 108 ? -6.633 12.007 -9.479 1.00 37.99 99 LEU A CA 1
ATOM 1257 C C . LEU A 1 108 ? -8.046 11.804 -8.950 1.00 39.62 99 LEU A C 1
ATOM 1258 O O . LEU A 1 108 ? -8.365 12.229 -7.833 1.00 41.19 99 LEU A O 1
ATOM 1274 N N . LEU A 1 109 ? -8.899 11.131 -9.722 1.00 26.76 100 LEU A N 1
ATOM 1275 C CA . LEU A 1 109 ? -10.270 10.880 -9.287 1.00 28.39 100 LEU A CA 1
ATOM 1276 C C . LEU A 1 109 ? -10.290 10.025 -8.031 1.00 36.60 100 LEU A C 1
ATOM 1277 O O . LEU A 1 109 ? -11.130 10.210 -7.145 1.00 34.63 100 LEU A O 1
ATOM 1293 N N . ARG A 1 110 ? -9.368 9.075 -7.938 1.00 29.12 101 ARG A N 1
ATOM 1294 C CA . ARG A 1 110 ? -9.218 8.317 -6.698 1.00 44.23 101 ARG A CA 1
ATOM 1295 C C . ARG A 1 110 ? -8.705 9.211 -5.580 1.00 47.34 101 ARG A C 1
ATOM 1296 O O . ARG A 1 110 ? -9.193 9.137 -4.446 1.00 55.93 101 ARG A O 1
ATOM 1317 N N . THR A 1 111 ? -7.756 10.096 -5.891 1.00 51.97 102 THR A N 1
ATOM 1318 C CA . THR A 1 111 ? -7.225 11.011 -4.885 1.00 56.11 102 THR A CA 1
ATOM 1319 C C . THR A 1 111 ? -8.319 11.889 -4.289 1.00 64.18 102 THR A C 1
ATOM 1320 O O . THR A 1 111 ? -8.302 12.184 -3.088 1.00 72.76 102 THR A O 1
ATOM 1331 N N . LEU A 1 112 ? -9.227 12.384 -5.130 1.00 50.20 103 LEU A N 1
ATOM 1332 C CA . LEU A 1 112 ? -10.344 13.211 -4.653 1.00 53.09 103 LEU A CA 1
ATOM 1333 C C . LEU A 1 112 ? -11.412 12.489 -3.803 1.00 58.90 103 LEU A C 1
ATOM 1334 O O . LEU A 1 112 ? -11.819 12.992 -2.756 1.00 71.63 103 LEU A O 1
ATOM 1350 N N . ASN A 1 113 ? -11.855 11.317 -4.259 1.00 45.59 104 ASN A N 1
ATOM 1351 C CA . ASN A 1 113 ? -12.860 10.532 -3.564 1.00 47.36 104 ASN A CA 1
ATOM 1352 C C . ASN A 1 113 ? -12.229 9.522 -2.613 1.00 53.35 104 ASN A C 1
ATOM 1353 O O . ASN A 1 113 ? -11.656 9.896 -1.593 1.00 65.06 104 ASN A O 1
ATOM 1364 N N . LEU A 1 119 ? -13.319 16.375 6.746 1.00 47.05 110 LEU A N 1
ATOM 1365 C CA . LEU A 1 119 ? -13.142 16.937 5.404 1.00 43.82 110 LEU A CA 1
ATOM 1366 C C . LEU A 1 119 ? -13.899 16.099 4.374 1.00 39.99 110 LEU A C 1
ATOM 1367 O O . LEU A 1 119 ? -13.862 14.868 4.405 1.00 32.25 110 LEU A O 1
ATOM 1382 N N . GLN A 1 120 ? -14.604 16.772 3.468 1.00 21.10 111 GLN A N 1
ATOM 1383 C CA . GLN A 1 120 ? -15.416 16.116 2.449 1.00 18.50 111 GLN A CA 1
ATOM 1384 C C . GLN A 1 120 ? -14.921 16.561 1.082 1.00 17.04 111 GLN A C 1
ATOM 1385 O O . GLN A 1 120 ? -14.863 17.761 0.797 1.00 16.78 111 GLN A O 1
ATOM 1399 N N . LEU A 1 121 ? -14.567 15.607 0.240 1.00 17.02 112 LEU A N 1
ATOM 1400 C CA . LEU A 1 121 ? -14.004 15.893 -1.077 1.00 16.16 112 LEU A CA 1
ATOM 1401 C C . LEU A 1 121 ? -14.575 14.857 -2.018 1.00 19.29 112 LEU A C 1
ATOM 1402 O O . LEU A 1 121 ? -14.469 13.653 -1.763 1.00 23.49 112 LEU A O 1
ATOM 1418 N N . SER A 1 122 ? -15.208 15.313 -3.079 1.00 15.84 113 SER A N 1
ATOM 1419 C CA . SER A 1 122 ? -15.771 14.378 -4.026 1.00 15.81 113 SER A CA 1
ATOM 1420 C C . SER A 1 122 ? -15.708 14.943 -5.426 1.00 14.90 113 SER A C 1
ATOM 1421 O O . SER A 1 122 ? -15.722 16.158 -5.626 1.00 13.86 113 SER A O 1
ATOM 1429 N N . MET A 1 123 ? -15.626 14.039 -6.407 1.00 16.36 114 MET A N 1
ATOM 1430 C CA . MET A 1 123 ? -15.670 14.419 -7.812 1.00 13.82 114 MET A CA 1
ATOM 1431 C C . MET A 1 123 ? -16.358 13.304 -8.579 1.00 16.94 114 MET A C 1
ATOM 1432 O O . MET A 1 123 ? -16.092 12.127 -8.326 1.00 20.13 114 MET A O 1
ATOM 1446 N N . GLY A 1 124 ? -17.231 13.674 -9.512 1.00 13.17 115 GLY A N 1
ATOM 1447 C CA . GLY A 1 124 ? -17.889 12.705 -10.353 1.00 12.65 115 GLY A CA 1
ATOM 1448 C C . GLY A 1 124 ? -17.923 13.176 -11.794 1.00 11.01 115 GLY A C 1
ATOM 1449 O O . GLY A 1 124 ? -17.828 14.371 -12.085 1.00 11.17 115 GLY A O 1
ATOM 1453 N N . ASN A 1 125 ? -18.070 12.204 -12.683 1.00 10.53 116 ASN A N 1
ATOM 1454 C CA . ASN A 1 125 ? -18.229 12.430 -14.102 1.00 11.17 116 ASN A CA 1
ATOM 1455 C C . ASN A 1 125 ? -19.423 11.636 -14.609 1.00 11.74 116 ASN A C 1
ATOM 1456 O O . ASN A 1 125 ? -19.679 10.540 -14.128 1.00 11.92 116 ASN A O 1
ATOM 1467 N N . ALA A 1 126 ? -20.119 12.168 -15.615 1.00 12.05 117 ALA A N 1
ATOM 1468 C CA . ALA A 1 126 ? -21.241 11.479 -16.227 1.00 12.11 117 ALA A CA 1
ATOM 1469 C C . ALA A 1 126 ? -21.354 11.878 -17.691 1.00 12.52 117 ALA A C 1
ATOM 1470 O O . ALA A 1 126 ? -20.936 12.970 -18.098 1.00 12.17 117 ALA A O 1
ATOM 1477 N N . MET A 1 127 ? -21.968 11.017 -18.488 1.00 12.31 118 MET A N 1
ATOM 1478 C CA . MET A 1 127 ? -22.335 11.338 -19.854 1.00 13.71 118 MET A CA 1
ATOM 1479 C C . MET A 1 127 ? -23.831 11.131 -20.020 1.00 13.85 118 MET A C 1
ATOM 1480 O O . MET A 1 127 ? -24.381 10.104 -19.580 1.00 16.25 118 MET A O 1
ATOM 1494 N N . PHE A 1 128 ? -24.488 12.123 -20.572 1.00 12.13 119 PHE A N 1
ATOM 1495 C CA . PHE A 1 128 ? -25.917 12.118 -20.868 1.00 12.45 119 PHE A CA 1
ATOM 1496 C C . PHE A 1 128 ? -26.008 12.048 -22.379 1.00 13.98 119 PHE A C 1
ATOM 1497 O O . PHE A 1 128 ? -25.441 12.903 -23.071 1.00 14.00 119 PHE A O 1
ATOM 1514 N N . VAL A 1 129 ? -26.680 11.022 -22.907 1.00 13.59 120 VAL A N 1
ATOM 1515 C CA A VAL A 1 129 ? -26.571 10.673 -24.318 0.54 15.07 120 VAL A CA 1
ATOM 1516 C CA B VAL A 1 129 ? -26.589 10.739 -24.329 0.46 15.21 120 VAL A CA 1
ATOM 1517 C C . VAL A 1 129 ? -27.943 10.371 -24.899 1.00 15.74 120 VAL A C 1
ATOM 1518 O O . VAL A 1 129 ? -28.715 9.626 -24.289 1.00 16.53 120 VAL A O 1
ATOM 1543 N N . LYS A 1 130 ? -28.221 10.905 -26.093 1.00 15.54 121 LYS A N 1
ATOM 1544 C CA . LYS A 1 130 ? -29.451 10.557 -26.803 1.00 15.79 121 LYS A CA 1
ATOM 1545 C C . LYS A 1 130 ? -29.497 9.045 -26.950 1.00 17.93 121 LYS A C 1
ATOM 1546 O O . LYS A 1 130 ? -28.515 8.428 -27.352 1.00 18.91 121 LYS A O 1
ATOM 1565 N N . GLU A 1 131 ? -30.650 8.439 -26.631 1.00 23.69 122 GLU A N 1
ATOM 1566 C CA A GLU A 1 131 ? -30.673 6.987 -26.532 0.50 29.77 122 GLU A CA 1
ATOM 1567 C CA B GLU A 1 131 ? -30.722 6.983 -26.542 0.50 29.78 122 GLU A CA 1
ATOM 1568 C C . GLU A 1 131 ? -30.401 6.301 -27.868 1.00 27.50 122 GLU A C 1
ATOM 1569 O O . GLU A 1 131 ? -29.827 5.203 -27.881 1.00 36.26 122 GLU A O 1
ATOM 1592 N N . GLN A 1 132 ? -30.754 6.923 -28.986 1.00 26.76 123 GLN A N 1
ATOM 1593 C CA . GLN A 1 132 ? -30.546 6.305 -30.293 1.00 35.24 123 GLN A CA 1
ATOM 1594 C C . GLN A 1 132 ? -29.133 6.494 -30.845 1.00 43.50 123 GLN A C 1
ATOM 1595 O O . GLN A 1 132 ? -28.822 5.963 -31.919 1.00 35.35 123 GLN A O 1
ATOM 1609 N N . LEU A 1 133 ? -28.270 7.240 -30.165 1.00 31.12 124 LEU A N 1
ATOM 1610 C CA . LEU A 1 133 ? -26.933 7.489 -30.679 1.00 27.91 124 LEU A CA 1
ATOM 1611 C C . LEU A 1 133 ? -26.061 6.265 -30.443 1.00 29.08 124 LEU A C 1
ATOM 1612 O O . LEU A 1 133 ? -25.969 5.765 -29.321 1.00 30.16 124 LEU A O 1
ATOM 1628 N N . SER A 1 134 ? -25.424 5.774 -31.507 1.00 30.87 125 SER A N 1
ATOM 1629 C CA . SER A 1 134 ? -24.579 4.586 -31.401 1.00 33.58 125 SER A CA 1
ATOM 1630 C C . SER A 1 134 ? -23.195 4.996 -30.904 1.00 20.55 125 SER A C 1
ATOM 1631 O O . SER A 1 134 ? -22.554 5.864 -31.515 1.00 29.14 125 SER A O 1
ATOM 1639 N N . LEU A 1 135 ? -22.746 4.376 -29.810 1.00 24.47 126 LEU A N 1
ATOM 1640 C CA . LEU A 1 135 ? -21.471 4.702 -29.182 1.00 19.68 126 LEU A CA 1
ATOM 1641 C C . LEU A 1 135 ? -20.527 3.510 -29.263 1.00 26.66 126 LEU A C 1
ATOM 1642 O O . LEU A 1 135 ? -20.939 2.357 -29.063 1.00 26.39 126 LEU A O 1
ATOM 1658 N N . LEU A 1 136 ? -19.255 3.782 -29.515 1.00 18.45 127 LEU A N 1
ATOM 1659 C CA . LEU A 1 136 ? -18.266 2.718 -29.495 1.00 15.64 127 LEU A CA 1
ATOM 1660 C C . LEU A 1 136 ? -18.109 2.151 -28.096 1.00 19.32 127 LEU A C 1
ATOM 1661 O O . LEU A 1 136 ? -18.047 2.886 -27.093 1.00 18.53 127 LEU A O 1
ATOM 1677 N N . ASP A 1 137 ? -17.994 0.823 -28.024 1.00 16.90 128 ASP A N 1
ATOM 1678 C CA . ASP A 1 137 ? -17.766 0.173 -26.746 1.00 19.06 128 ASP A CA 1
ATOM 1679 C C . ASP A 1 137 ? -16.485 0.661 -26.090 1.00 17.40 128 ASP A C 1
ATOM 1680 O O . ASP A 1 137 ? -16.432 0.804 -24.867 1.00 18.97 128 ASP A O 1
ATOM 1689 N N . ARG A 1 138 ? -15.438 0.918 -26.872 1.00 15.88 129 ARG A N 1
ATOM 1690 C CA . ARG A 1 138 ? -14.197 1.407 -26.287 1.00 18.33 129 ARG A CA 1
ATOM 1691 C C . ARG A 1 138 ? -14.420 2.725 -25.549 1.00 16.38 129 ARG A C 1
ATOM 1692 O O . ARG A 1 138 ? -13.844 2.943 -24.470 1.00 17.75 129 ARG A O 1
ATOM 1713 N N . PHE A 1 139 ? -15.233 3.623 -26.122 1.00 16.92 130 PHE A N 1
ATOM 1714 C CA . PHE A 1 139 ? -15.499 4.908 -25.478 1.00 15.92 130 PHE A CA 1
ATOM 1715 C C . PHE A 1 139 ? -16.246 4.724 -24.160 1.00 17.11 130 PHE A C 1
ATOM 1716 O O . PHE A 1 139 ? -15.828 5.256 -23.118 1.00 16.21 130 PHE A O 1
ATOM 1733 N N . THR A 1 140 ? -17.359 3.985 -24.171 1.00 15.92 131 THR A N 1
ATOM 1734 C CA . THR A 1 140 ? -18.122 3.823 -22.932 1.00 17.61 131 THR A CA 1
ATOM 1735 C C . THR A 1 140 ? -17.344 3.026 -21.887 1.00 16.42 131 THR A C 1
ATOM 1736 O O . THR A 1 140 ? -17.410 3.342 -20.684 1.00 16.40 131 THR A O 1
ATOM 1747 N N . GLU A 1 141 ? -16.558 2.034 -22.307 1.00 17.12 132 GLU A N 1
ATOM 1748 C CA . GLU A 1 141 ? -15.770 1.272 -21.345 1.00 16.65 132 GLU A CA 1
ATOM 1749 C C . GLU A 1 141 ? -14.666 2.128 -20.751 1.00 15.45 132 GLU A C 1
ATOM 1750 O O . GLU A 1 141 ? -14.435 2.109 -19.542 1.00 16.84 132 GLU A O 1
ATOM 1762 N N . ASP A 1 142 ? -13.946 2.874 -21.598 1.00 16.37 133 ASP A N 1
ATOM 1763 C CA . ASP A 1 142 ? -12.865 3.718 -21.099 1.00 16.58 133 ASP A CA 1
ATOM 1764 C C . ASP A 1 142 ? -13.414 4.841 -20.221 1.00 13.95 133 ASP A C 1
ATOM 1765 O O . ASP A 1 142 ? -12.808 5.190 -19.201 1.00 16.25 133 ASP A O 1
ATOM 1774 N N . ALA A 1 143 ? -14.578 5.390 -20.581 1.00 13.38 134 ALA A N 1
ATOM 1775 C CA . ALA A 1 143 ? -15.193 6.429 -19.748 1.00 14.21 134 ALA A CA 1
ATOM 1776 C C . ALA A 1 143 ? -15.503 5.916 -18.343 1.00 14.83 134 ALA A C 1
ATOM 1777 O O . ALA A 1 143 ? -15.259 6.612 -17.348 1.00 14.37 134 ALA A O 1
ATOM 1784 N N . LYS A 1 144 ? -16.017 4.686 -18.235 1.00 14.15 135 LYS A N 1
ATOM 1785 C CA . LYS A 1 144 ? -16.301 4.115 -16.925 1.00 15.89 135 LYS A CA 1
ATOM 1786 C C . LYS A 1 144 ? -15.011 3.796 -16.183 1.00 14.89 135 LYS A C 1
ATOM 1787 O O . LYS A 1 144 ? -14.849 4.148 -15.012 1.00 17.00 135 LYS A O 1
ATOM 1806 N N . ARG A 1 145 ? -14.053 3.161 -16.860 1.00 14.66 136 ARG A N 1
ATOM 1807 C CA . ARG A 1 145 ? -12.836 2.701 -16.200 1.00 17.21 136 ARG A CA 1
ATOM 1808 C C . ARG A 1 145 ? -11.963 3.862 -15.738 1.00 18.80 136 ARG A C 1
ATOM 1809 O O . ARG A 1 145 ? -11.449 3.862 -14.611 1.00 19.65 136 ARG A O 1
ATOM 1830 N N . LEU A 1 146 ? -11.770 4.856 -16.598 1.00 16.87 137 LEU A N 1
ATOM 1831 C CA . LEU A 1 146 ? -10.818 5.927 -16.338 1.00 16.46 137 LEU A CA 1
ATOM 1832 C C . LEU A 1 146 ? -11.457 7.117 -15.633 1.00 15.01 137 LEU A C 1
ATOM 1833 O O . LEU A 1 146 ? -10.822 7.715 -14.766 1.00 17.67 137 LEU A O 1
ATOM 1849 N N . TYR A 1 147 ? -12.701 7.439 -15.951 1.00 14.23 138 TYR A N 1
ATOM 1850 C CA . TYR A 1 147 ? -13.361 8.654 -15.440 1.00 14.26 138 TYR A CA 1
ATOM 1851 C C . TYR A 1 147 ? -14.499 8.337 -14.484 1.00 14.22 138 TYR A C 1
ATOM 1852 O O . TYR A 1 147 ? -15.107 9.248 -13.929 1.00 17.07 138 TYR A O 1
ATOM 1870 N N . GLY A 1 148 ? -14.788 7.052 -14.252 1.00 14.45 139 GLY A N 1
ATOM 1871 C CA . GLY A 1 148 ? -15.911 6.713 -13.408 1.00 14.29 139 GLY A CA 1
ATOM 1872 C C . GLY A 1 148 ? -17.253 7.162 -13.921 1.00 14.52 139 GLY A C 1
ATOM 1873 O O . GLY A 1 148 ? -18.173 7.358 -13.122 1.00 16.82 139 GLY A O 1
ATOM 1877 N N . SER A 1 149 ? -17.420 7.271 -15.239 1.00 13.33 140 SER A N 1
ATOM 1878 C CA . SER A 1 149 ? -18.641 7.810 -15.808 1.00 13.54 140 SER A CA 1
ATOM 1879 C C . SER A 1 149 ? -19.607 6.720 -16.247 1.00 21.12 140 SER A C 1
ATOM 1880 O O . SER A 1 149 ? -19.238 5.860 -17.061 1.00 19.61 140 SER A O 1
ATOM 1888 N N . GLU A 1 150 ? -20.862 6.819 -15.806 1.00 18.86 141 GLU A N 1
ATOM 1889 C CA . GLU A 1 150 ? -21.943 6.079 -16.423 1.00 20.20 141 GLU A CA 1
ATOM 1890 C C . GLU A 1 150 ? -22.437 6.819 -17.664 1.00 23.31 141 GLU A C 1
ATOM 1891 O O . GLU A 1 150 ? -22.065 7.977 -17.923 1.00 20.36 141 GLU A O 1
ATOM 1903 N N . ALA A 1 151 ? -23.259 6.128 -18.458 1.00 22.62 142 ALA A N 1
ATOM 1904 C CA . ALA A 1 151 ? -23.936 6.701 -19.610 1.00 23.96 142 ALA A CA 1
ATOM 1905 C C . ALA A 1 151 ? -25.434 6.694 -19.315 1.00 28.85 142 ALA A C 1
ATOM 1906 O O . ALA A 1 151 ? -26.057 5.621 -19.252 1.00 29.39 142 ALA A O 1
ATOM 1913 N N . PHE A 1 152 ? -26.002 7.883 -19.128 1.00 17.57 143 PHE A N 1
ATOM 1914 C CA . PHE A 1 152 ? -27.422 8.043 -18.897 1.00 14.66 143 PHE A CA 1
ATOM 1915 C C . PHE A 1 152 ? -28.123 8.340 -20.206 1.00 16.88 143 PHE A C 1
ATOM 1916 O O . PHE A 1 152 ? -27.890 9.377 -20.831 1.00 16.23 143 PHE A O 1
ATOM 1933 N N . ALA A 1 153 ? -29.003 7.435 -20.621 1.00 16.60 144 ALA A N 1
ATOM 1934 C CA . ALA A 1 153 ? -29.888 7.702 -21.744 1.00 15.25 144 ALA A CA 1
ATOM 1935 C C . ALA A 1 153 ? -30.766 8.903 -21.454 1.00 18.89 144 ALA A C 1
ATOM 1936 O O . ALA A 1 153 ? -31.437 8.961 -20.421 1.00 19.33 144 ALA A O 1
ATOM 1943 N N . THR A 1 154 ? -30.769 9.874 -22.368 1.00 16.95 145 THR A N 1
ATOM 1944 C CA . THR A 1 154 ? -31.398 11.166 -22.139 1.00 20.42 145 THR A CA 1
ATOM 1945 C C . THR A 1 154 ? -32.160 11.577 -23.392 1.00 19.17 145 THR A C 1
ATOM 1946 O O . THR A 1 154 ? -31.627 11.480 -24.499 1.00 22.82 145 THR A O 1
ATOM 1957 N N . ASP A 1 155 ? -33.398 12.029 -23.231 1.00 20.78 146 ASP A N 1
ATOM 1958 C CA . ASP A 1 155 ? -34.189 12.508 -24.365 1.00 26.31 146 ASP A CA 1
ATOM 1959 C C . ASP A 1 155 ? -34.061 14.029 -24.423 1.00 21.74 146 ASP A C 1
ATOM 1960 O O . ASP A 1 155 ? -34.802 14.766 -23.779 1.00 23.16 146 ASP A O 1
ATOM 1969 N N . PHE A 1 156 ? -33.090 14.511 -25.204 1.00 22.13 147 PHE A N 1
ATOM 1970 C CA . PHE A 1 156 ? -32.877 15.943 -25.283 1.00 19.73 147 PHE A CA 1
ATOM 1971 C C . PHE A 1 156 ? -33.997 16.673 -26.011 1.00 23.06 147 PHE A C 1
ATOM 1972 O O . PHE A 1 156 ? -34.102 17.896 -25.885 1.00 23.22 147 PHE A O 1
ATOM 1989 N N . GLN A 1 157 ? -34.827 15.962 -26.775 1.00 26.95 148 GLN A N 1
ATOM 1990 C CA . GLN A 1 157 ? -35.948 16.627 -27.434 1.00 28.77 148 GLN A CA 1
ATOM 1991 C C . GLN A 1 157 ? -36.981 17.096 -26.431 1.00 28.67 148 GLN A C 1
ATOM 1992 O O . GLN A 1 157 ? -37.706 18.059 -26.708 1.00 35.45 148 GLN A O 1
ATOM 2006 N N . ASP A 1 158 ? -37.035 16.460 -25.268 1.00 29.79 149 ASP A N 1
ATOM 2007 C CA . ASP A 1 158 ? -37.788 16.957 -24.121 1.00 34.87 149 ASP A CA 1
ATOM 2008 C C . ASP A 1 158 ? -36.790 17.753 -23.282 1.00 28.67 149 ASP A C 1
ATOM 2009 O O . ASP A 1 158 ? -36.272 17.290 -22.257 1.00 31.62 149 ASP A O 1
ATOM 2018 N N . SER A 1 159 ? -36.506 18.976 -23.744 1.00 30.90 150 SER A N 1
ATOM 2019 C CA . SER A 1 159 ? -35.308 19.675 -23.289 1.00 32.09 150 SER A CA 1
ATOM 2020 C C . SER A 1 159 ? -35.419 20.114 -21.837 1.00 34.95 150 SER A C 1
ATOM 2021 O O . SER A 1 159 ? -34.406 20.147 -21.131 1.00 27.56 150 SER A O 1
ATOM 2029 N N . ALA A 1 160 ? -36.621 20.463 -21.369 1.00 36.45 151 ALA A N 1
ATOM 2030 C CA . ALA A 1 160 ? -36.764 20.850 -19.969 1.00 30.25 151 ALA A CA 1
ATOM 2031 C C . ALA A 1 160 ? -36.486 19.670 -19.045 1.00 29.27 151 ALA A C 1
ATOM 2032 O O . ALA A 1 160 ? -35.875 19.836 -17.979 1.00 27.07 151 ALA A O 1
ATOM 2039 N N . ALA A 1 161 ? -36.926 18.468 -19.434 1.00 25.23 152 ALA A N 1
ATOM 2040 C CA . ALA A 1 161 ? -36.672 17.289 -18.624 1.00 27.12 152 ALA A CA 1
ATOM 2041 C C . ALA A 1 161 ? -35.203 16.897 -18.656 1.00 23.20 152 ALA A C 1
ATOM 2042 O O . ALA A 1 161 ? -34.647 16.489 -17.630 1.00 22.01 152 ALA A O 1
ATOM 2049 N N . ALA A 1 162 ? -34.573 16.971 -19.830 1.00 22.51 153 ALA A N 1
ATOM 2050 C CA . ALA A 1 162 ? -33.142 16.693 -19.931 1.00 21.01 153 ALA A CA 1
ATOM 2051 C C . ALA A 1 162 ? -32.342 17.681 -19.086 1.00 20.27 153 ALA A C 1
ATOM 2052 O O . ALA A 1 162 ? -31.427 17.293 -18.347 1.00 18.30 153 ALA A O 1
ATOM 2059 N N . LYS A 1 163 ? -32.677 18.970 -19.179 1.00 20.17 154 LYS A N 1
ATOM 2060 C CA A LYS A 1 163 ? -31.976 19.983 -18.398 0.53 19.23 154 LYS A CA 1
ATOM 2061 C CA B LYS A 1 163 ? -31.974 19.982 -18.397 0.47 19.26 154 LYS A CA 1
ATOM 2062 C C . LYS A 1 163 ? -32.131 19.728 -16.906 1.00 20.12 154 LYS A C 1
ATOM 2063 O O . LYS A 1 163 ? -31.166 19.853 -16.138 1.00 19.32 154 LYS A O 1
ATOM 2100 N N . LYS A 1 164 ? -33.332 19.366 -16.476 1.00 19.30 155 LYS A N 1
ATOM 2101 C CA . LYS A 1 164 ? -33.552 19.094 -15.067 1.00 20.38 155 LYS A CA 1
ATOM 2102 C C . LYS A 1 164 ? -32.768 17.871 -14.599 1.00 19.60 155 LYS A C 1
ATOM 2103 O O . LYS A 1 164 ? -32.241 17.875 -13.483 1.00 18.00 155 LYS A O 1
ATOM 2122 N N . LEU A 1 165 ? -32.689 16.812 -15.416 1.00 17.12 156 LEU A N 1
ATOM 2123 C CA . LEU A 1 165 ? -31.919 15.640 -15.012 1.00 16.17 156 LEU A CA 1
ATOM 2124 C C . LEU A 1 165 ? -30.453 15.999 -14.796 1.00 14.60 156 LEU A C 1
ATOM 2125 O O . LEU A 1 165 ? -29.855 15.639 -13.777 1.00 14.03 156 LEU A O 1
ATOM 2141 N N . ILE A 1 166 ? -29.859 16.728 -15.749 1.00 14.59 157 ILE A N 1
ATOM 2142 C CA . ILE A 1 166 ? -28.448 17.083 -15.620 1.00 14.93 157 ILE A CA 1
ATOM 2143 C C . ILE A 1 166 ? -28.246 17.999 -14.423 1.00 13.13 157 ILE A C 1
ATOM 2144 O O . ILE A 1 166 ? -27.310 17.825 -13.630 1.00 12.68 157 ILE A O 1
ATOM 2160 N N . ASN A 1 167 ? -29.111 19.010 -14.292 1.00 14.18 158 ASN A N 1
ATOM 2161 C CA . ASN A 1 167 ? -28.963 19.929 -13.168 1.00 16.26 158 ASN A CA 1
ATOM 2162 C C . ASN A 1 167 ? -29.172 19.214 -11.837 1.00 14.30 158 ASN A C 1
ATOM 2163 O O . ASN A 1 167 ? -28.482 19.519 -10.865 1.00 14.94 158 ASN A O 1
ATOM 2174 N N . ASP A 1 168 ? -30.091 18.234 -11.784 1.00 14.28 159 ASP A N 1
ATOM 2175 C CA . ASP A 1 168 ? -30.296 17.480 -10.548 1.00 15.21 159 ASP A CA 1
ATOM 2176 C C . ASP A 1 168 ? -29.086 16.602 -10.230 1.00 12.94 159 ASP A C 1
ATOM 2177 O O . ASP A 1 168 ? -28.723 16.421 -9.071 1.00 13.02 159 ASP A O 1
ATOM 2186 N N . TYR A 1 169 ? -28.442 16.043 -11.266 1.00 12.48 160 TYR A N 1
ATOM 2187 C CA . TYR A 1 169 ? -27.209 15.289 -11.069 1.00 11.09 160 TYR A CA 1
ATOM 2188 C C . TYR A 1 169 ? -26.138 16.172 -10.433 1.00 11.56 160 TYR A C 1
ATOM 2189 O O . TYR A 1 169 ? -25.471 15.786 -9.471 1.00 12.08 160 TYR A O 1
ATOM 2207 N N . VAL A 1 170 ? -25.972 17.376 -10.971 1.00 12.22 161 VAL A N 1
ATOM 2208 C CA . VAL A 1 170 ? -24.957 18.286 -10.437 1.00 13.65 161 VAL A CA 1
ATOM 2209 C C . VAL A 1 170 ? -25.348 18.792 -9.049 1.00 13.65 161 VAL A C 1
ATOM 2210 O O . VAL A 1 170 ? -24.500 18.911 -8.169 1.00 14.23 161 VAL A O 1
ATOM 2223 N N . LYS A 1 171 ? -26.628 19.094 -8.838 1.00 12.99 162 LYS A N 1
ATOM 2224 C CA . LYS A 1 171 ? -27.079 19.498 -7.513 1.00 14.11 162 LYS A CA 1
ATOM 2225 C C . LYS A 1 171 ? -26.774 18.425 -6.480 1.00 15.64 162 LYS A C 1
ATOM 2226 O O . LYS A 1 171 ? -26.292 18.725 -5.382 1.00 16.46 162 LYS A O 1
ATOM 2245 N N . ASN A 1 172 ? -27.017 17.164 -6.821 1.00 14.34 163 ASN A N 1
ATOM 2246 C CA . ASN A 1 172 ? -26.694 16.093 -5.889 1.00 16.07 163 ASN A CA 1
ATOM 2247 C C . ASN A 1 172 ? -25.196 16.026 -5.611 1.00 16.13 163 ASN A C 1
ATOM 2248 O O . ASN A 1 172 ? -24.765 15.940 -4.453 1.00 18.87 163 ASN A O 1
ATOM 2259 N N . GLY A 1 173 ? -24.377 16.082 -6.659 1.00 15.73 164 GLY A N 1
ATOM 2260 C CA . GLY A 1 173 ? -22.950 15.959 -6.468 1.00 16.34 164 GLY A CA 1
ATOM 2261 C C . GLY A 1 173 ? -22.357 17.099 -5.667 1.00 15.79 164 GLY A C 1
ATOM 2262 O O . GLY A 1 173 ? -21.374 16.905 -4.954 1.00 17.46 164 GLY A O 1
ATOM 2266 N N . THR A 1 174 ? -22.922 18.293 -5.794 1.00 15.63 165 THR A N 1
ATOM 2267 C CA . THR A 1 174 ? -22.423 19.470 -5.100 1.00 15.43 165 THR A CA 1
ATOM 2268 C C . THR A 1 174 ? -23.211 19.768 -3.826 1.00 17.64 165 THR A C 1
ATOM 2269 O O . THR A 1 174 ? -23.123 20.877 -3.295 1.00 16.95 165 THR A O 1
ATOM 2280 N N . ARG A 1 175 ? -23.985 18.794 -3.341 1.00 16.65 166 ARG A N 1
ATOM 2281 C CA . ARG A 1 175 ? -24.682 18.924 -2.051 1.00 20.66 166 ARG A CA 1
ATOM 2282 C C . ARG A 1 175 ? -25.519 20.197 -2.021 1.00 21.56 166 ARG A C 1
ATOM 2283 O O . ARG A 1 175 ? -25.596 20.918 -1.017 1.00 19.97 166 ARG A O 1
ATOM 2304 N N . GLY A 1 176 ? -26.145 20.490 -3.151 1.00 17.08 167 GLY A N 1
ATOM 2305 C CA . GLY A 1 176 ? -27.068 21.572 -3.286 1.00 16.15 167 GLY A CA 1
ATOM 2306 C C . GLY A 1 176 ? -26.469 22.910 -3.674 1.00 17.31 167 GLY A C 1
ATOM 2307 O O . GLY A 1 176 ? -27.220 23.877 -3.863 1.00 20.60 167 GLY A O 1
ATOM 2311 N N . LYS A 1 177 ? -25.148 22.993 -3.835 1.00 16.94 168 LYS A N 1
ATOM 2312 C CA . LYS A 1 177 ? -24.528 24.297 -4.014 1.00 18.58 168 LYS A CA 1
ATOM 2313 C C . LYS A 1 177 ? -24.602 24.804 -5.453 1.00 17.85 168 LYS A C 1
ATOM 2314 O O . LYS A 1 177 ? -24.617 26.018 -5.672 1.00 20.21 168 LYS A O 1
ATOM 2333 N N . ILE A 1 178 ? -24.624 23.919 -6.448 1.00 16.86 169 ILE A N 1
ATOM 2334 C CA . ILE A 1 178 ? -24.741 24.319 -7.851 1.00 17.44 169 ILE A CA 1
ATOM 2335 C C . ILE A 1 178 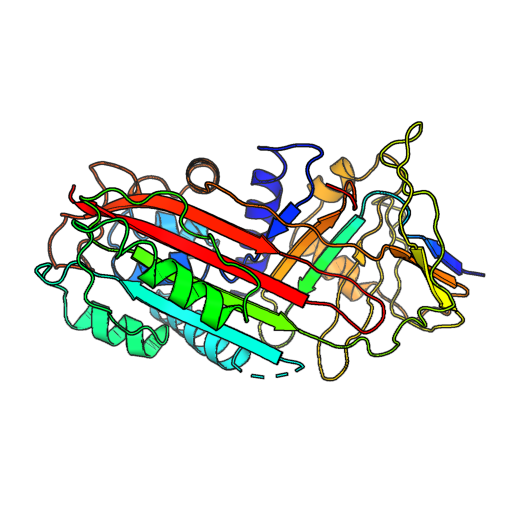? -26.024 23.728 -8.405 1.00 15.85 169 ILE A C 1
ATOM 2336 O O . ILE A 1 178 ? -26.086 22.527 -8.678 1.00 16.48 169 ILE A O 1
ATOM 2352 N N . THR A 1 179 ? -27.035 24.575 -8.599 1.00 18.46 170 THR A N 1
ATOM 2353 C CA . THR A 1 179 ? -28.352 24.110 -8.987 1.00 21.12 170 THR A CA 1
ATOM 2354 C C . THR A 1 179 ? -28.683 24.388 -10.445 1.00 23.12 170 THR A C 1
ATOM 2355 O O . THR A 1 179 ? -29.647 23.814 -10.954 1.00 26.59 170 THR A O 1
ATOM 2366 N N . ASP A 1 180 ? -27.909 25.233 -11.122 1.00 19.68 171 ASP A N 1
ATOM 2367 C CA . ASP A 1 180 ? -28.276 25.761 -12.432 1.00 22.74 171 ASP A CA 1
ATOM 2368 C C . ASP A 1 180 ? -27.079 25.772 -13.374 1.00 22.33 171 ASP A C 1
ATOM 2369 O O . ASP A 1 180 ? -26.880 26.717 -14.139 1.00 20.97 171 ASP A O 1
ATOM 2378 N N . LEU A 1 181 ? -26.267 24.712 -13.350 1.00 22.35 172 LEU A N 1
ATOM 2379 C CA . LEU A 1 181 ? -25.152 24.634 -14.289 1.00 18.30 172 LEU A CA 1
ATOM 2380 C C . LEU A 1 181 ? -25.628 24.900 -15.706 1.00 18.35 172 LEU A C 1
ATOM 2381 O O . LEU A 1 181 ? -25.012 25.674 -16.448 1.00 18.36 172 LEU A O 1
ATOM 2397 N N . ILE A 1 182 ? -26.687 24.202 -16.115 1.00 17.73 173 ILE A N 1
ATOM 2398 C CA . ILE A 1 182 ? -27.233 24.296 -17.459 1.00 15.33 173 ILE A CA 1
ATOM 2399 C C . ILE A 1 182 ? -28.388 25.277 -17.424 1.00 18.34 173 ILE A C 1
ATOM 2400 O O . ILE A 1 182 ? -29.394 25.030 -16.748 1.00 19.01 173 ILE A O 1
ATOM 2416 N N . LYS A 1 183 ? -28.232 26.387 -18.143 1.00 19.59 174 LYS A N 1
ATOM 2417 C CA . LYS A 1 183 ? -29.264 27.400 -18.268 1.00 18.68 174 LYS A CA 1
ATOM 2418 C C . LYS A 1 183 ? -30.176 27.103 -19.450 1.00 22.77 174 LYS A C 1
ATOM 2419 O O . LYS A 1 183 ? -31.399 27.255 -19.343 1.00 23.73 174 LYS A O 1
ATOM 2438 N N . ASP A 1 184 ? -29.587 26.659 -20.564 1.00 20.81 175 ASP A N 1
ATOM 2439 C CA . ASP A 1 184 ? -30.316 26.362 -21.782 1.00 25.97 175 ASP A CA 1
ATOM 2440 C C . ASP A 1 184 ? -29.712 25.129 -22.432 1.00 23.98 175 ASP A C 1
ATOM 2441 O O . ASP A 1 184 ? -28.501 24.886 -22.356 1.00 20.07 175 ASP A O 1
ATOM 2450 N N . LEU A 1 185 ? -30.567 24.369 -23.106 1.00 23.07 176 LEU A N 1
ATOM 2451 C CA . LEU A 1 185 ? -30.170 23.103 -23.713 1.00 23.31 176 LEU A CA 1
ATOM 2452 C C . LEU A 1 185 ? -30.959 22.957 -25.006 1.00 24.74 176 LEU A C 1
ATOM 2453 O O . LEU A 1 185 ? -32.184 22.812 -24.977 1.00 27.84 176 LEU A O 1
ATOM 2469 N N . ASP A 1 186 ? -30.251 22.971 -26.127 1.00 20.80 177 ASP A N 1
ATOM 2470 C CA . ASP A 1 186 ? -30.866 22.821 -27.436 1.00 24.29 177 ASP A CA 1
ATOM 2471 C C . ASP A 1 186 ? -31.491 21.437 -27.579 1.00 22.57 177 ASP A C 1
ATOM 2472 O O . ASP A 1 186 ? -30.916 20.428 -27.173 1.00 19.38 177 ASP A O 1
ATOM 2481 N N . SER A 1 187 ? -32.696 21.391 -28.155 1.00 24.57 178 SER A N 1
ATOM 2482 C CA . SER A 1 187 ? -33.401 20.127 -28.316 1.00 24.33 178 SER A CA 1
ATOM 2483 C C . SER A 1 187 ? -32.658 19.153 -29.221 1.00 23.00 178 SER A C 1
ATOM 2484 O O . SER A 1 187 ? -32.935 17.947 -29.174 1.00 24.09 178 SER A O 1
ATOM 2492 N N . GLN A 1 188 ? -31.721 19.643 -30.033 1.00 21.22 179 GLN A N 1
ATOM 2493 C CA . GLN A 1 188 ? -30.929 18.799 -30.922 1.00 23.97 179 GLN A CA 1
ATOM 2494 C C . GLN A 1 188 ? -29.596 18.352 -30.313 1.00 20.42 179 GLN A C 1
ATOM 2495 O O . GLN A 1 188 ? -28.771 17.751 -31.006 1.00 19.31 179 GLN A O 1
ATOM 2509 N N . THR A 1 189 ? -29.378 18.615 -29.033 1.00 19.94 180 THR A N 1
ATOM 2510 C CA . THR A 1 189 ? -28.190 18.106 -28.357 1.00 16.56 180 THR A CA 1
ATOM 2511 C C . THR A 1 189 ? -28.130 16.593 -28.481 1.00 16.12 180 THR A C 1
ATOM 2512 O O . THR A 1 189 ? -29.157 15.896 -28.408 1.00 17.14 180 THR A O 1
ATOM 2523 N N . MET A 1 190 ? -26.918 16.068 -28.677 1.00 15.39 181 MET A N 1
ATOM 2524 C CA . MET A 1 190 ? -26.664 14.636 -28.757 1.00 14.07 181 MET A CA 1
ATOM 2525 C C . MET A 1 190 ? -26.046 14.054 -27.495 1.00 14.51 181 MET A C 1
ATOM 2526 O O . MET A 1 190 ? -26.340 12.915 -27.128 1.00 14.76 181 MET A O 1
ATOM 2540 N N . MET A 1 191 ? -25.172 14.806 -26.838 1.00 14.30 182 MET A N 1
ATOM 2541 C CA A MET A 1 191 ? -24.443 14.295 -25.676 0.67 13.75 182 MET A CA 1
ATOM 2542 C CA B MET A 1 191 ? -24.486 14.308 -25.666 0.33 13.88 182 MET A CA 1
ATOM 2543 C C . MET A 1 191 ? -24.050 15.495 -24.832 1.00 13.94 182 MET A C 1
ATOM 2544 O O . MET A 1 191 ? -23.714 16.562 -25.359 1.00 12.97 182 MET A O 1
ATOM 2571 N N . VAL A 1 192 ? -24.050 15.292 -23.524 1.00 12.34 183 VAL A N 1
ATOM 2572 C CA . VAL A 1 192 ? -23.435 16.238 -22.602 1.00 12.56 183 VAL A CA 1
ATOM 2573 C C . VAL A 1 192 ? -22.516 15.469 -21.663 1.00 12.29 183 VAL A C 1
ATOM 2574 O O . VAL A 1 192 ? -22.951 14.498 -21.025 1.00 12.62 183 VAL A O 1
ATOM 2587 N N . LEU A 1 193 ? -21.249 15.895 -21.574 1.00 10.78 184 LEU A N 1
ATOM 2588 C CA . LEU A 1 193 ? -20.296 15.361 -20.599 1.00 9.87 184 LEU A CA 1
ATOM 2589 C C . LEU A 1 193 ? -20.268 16.307 -19.411 1.00 11.14 184 LEU A C 1
ATOM 2590 O O . LEU A 1 193 ? -20.173 17.528 -19.599 1.00 12.12 184 LEU A O 1
ATOM 2606 N N . VAL A 1 194 ? -20.324 15.765 -18.204 1.00 10.45 185 VAL A N 1
ATOM 2607 C CA . VAL A 1 194 ? -20.417 16.577 -17.003 1.00 11.05 185 VAL A CA 1
ATOM 2608 C C . VAL A 1 194 ? -19.392 16.132 -15.975 1.00 11.66 185 VAL A C 1
ATOM 2609 O O . VAL A 1 194 ? -19.225 14.936 -15.732 1.00 11.30 185 VAL A O 1
ATOM 2622 N N . ASN A 1 195 ? -18.724 17.093 -15.346 1.00 10.26 186 ASN A N 1
ATOM 2623 C CA . ASN A 1 195 ? -17.862 16.880 -14.189 1.00 10.57 186 ASN A CA 1
ATOM 2624 C C . ASN A 1 195 ? -18.342 17.777 -13.069 1.00 10.07 186 ASN A C 1
ATOM 2625 O O . ASN A 1 195 ? -18.730 18.918 -13.319 1.00 10.07 186 ASN A O 1
ATOM 2636 N N . TYR A 1 196 ? -18.341 17.259 -11.845 1.00 9.44 187 TYR A N 1
ATOM 2637 C CA . TYR A 1 196 ? -18.498 18.122 -10.686 1.00 10.07 187 TYR A CA 1
ATOM 2638 C C . TYR A 1 196 ? -17.427 17.824 -9.639 1.00 10.71 187 TYR A C 1
ATOM 2639 O O . TYR A 1 196 ? -16.877 16.718 -9.579 1.00 11.21 187 TYR A O 1
ATOM 2657 N N . ILE A 1 197 ? -17.176 18.823 -8.781 1.00 10.95 188 ILE A N 1
ATOM 2658 C CA . ILE A 1 197 ? -16.261 18.710 -7.645 1.00 11.77 188 ILE A CA 1
ATOM 2659 C C . ILE A 1 197 ? -16.900 19.429 -6.473 1.00 11.68 188 ILE A C 1
ATOM 2660 O O . ILE A 1 197 ? -17.520 20.485 -6.634 1.00 11.25 188 ILE A O 1
ATOM 2676 N N . PHE A 1 198 ? -16.738 18.838 -5.294 1.00 11.56 189 PHE A N 1
ATOM 2677 C CA . PHE A 1 198 ? -17.210 19.417 -4.050 1.00 12.36 189 PHE A CA 1
ATOM 2678 C C . PHE A 1 198 ? -16.122 19.282 -3.011 1.00 12.01 189 PHE A C 1
ATOM 2679 O O . PHE A 1 198 ? -15.538 18.206 -2.861 1.00 12.41 189 PHE A O 1
ATOM 2696 N N . PHE A 1 199 ? -15.876 20.348 -2.263 1.00 12.67 190 PHE A N 1
ATOM 2697 C CA . PHE A 1 199 ? -14.821 20.380 -1.246 1.00 14.45 190 PHE A CA 1
ATOM 2698 C C . PHE A 1 199 ? -15.299 21.189 -0.047 1.00 15.31 190 PHE A C 1
ATOM 2699 O O . PHE A 1 199 ? -15.439 22.407 -0.141 1.00 16.93 190 PHE A O 1
ATOM 2716 N N . LYS A 1 200 ? -15.487 20.535 1.098 1.00 13.76 191 LYS A N 1
ATOM 2717 C CA . LYS A 1 200 ? -15.859 21.204 2.348 1.00 14.64 191 LYS A CA 1
ATOM 2718 C C . LYS A 1 200 ? -14.817 20.854 3.395 1.00 16.55 191 LYS A C 1
ATOM 2719 O O . LYS A 1 200 ? -14.496 19.677 3.570 1.00 16.93 191 LYS A O 1
ATOM 2738 N N . ALA A 1 201 ? -14.289 21.864 4.092 1.00 15.14 192 ALA A N 1
ATOM 2739 C CA . ALA A 1 201 ? -13.196 21.621 5.016 1.00 16.67 192 ALA A CA 1
ATOM 2740 C C . ALA A 1 201 ? -13.326 22.570 6.201 1.00 14.59 192 ALA A C 1
ATOM 2741 O O . ALA A 1 201 ? -13.911 23.645 6.091 1.00 14.59 192 ALA A O 1
ATOM 2748 N N . LYS A 1 202 ? -12.797 22.142 7.339 1.00 16.01 193 LYS A N 1
ATOM 2749 C CA . LYS A 1 202 ? -12.739 22.952 8.551 1.00 13.79 193 LYS A CA 1
ATOM 2750 C C . LYS A 1 202 ? -11.348 23.534 8.732 1.00 14.33 193 LYS A C 1
ATOM 2751 O O . LYS A 1 202 ? -10.343 22.871 8.447 1.00 16.11 193 LYS A O 1
ATOM 2770 N N . TRP A 1 203 ? -11.274 24.790 9.171 1.00 13.87 194 TRP A N 1
ATOM 2771 C CA . TRP A 1 203 ? -9.981 25.370 9.480 1.00 14.54 194 TRP A CA 1
ATOM 2772 C C . TRP A 1 203 ? -9.296 24.606 10.613 1.00 16.36 194 TRP A C 1
ATOM 2773 O O . TRP A 1 203 ? -9.927 24.238 11.608 1.00 16.80 194 TRP A O 1
ATOM 2794 N N . GLU A 1 204 ? -7.978 24.455 10.503 1.00 16.61 195 GLU A N 1
ATOM 2795 C CA . GLU A 1 204 ? -7.182 23.970 11.625 1.00 19.99 195 GLU A CA 1
ATOM 2796 C C . GLU A 1 204 ? -7.326 24.887 12.824 1.00 20.08 195 GLU A C 1
ATOM 2797 O O . GLU A 1 204 ? -7.445 24.424 13.967 1.00 22.24 195 GLU A O 1
ATOM 2809 N N . MET A 1 205 ? -7.349 26.201 12.566 1.00 20.71 196 MET A N 1
ATOM 2810 C CA A MET A 1 205 ? -7.546 27.236 13.573 0.44 21.28 196 MET A CA 1
ATOM 2811 C CA B MET A 1 205 ? -7.564 27.214 13.593 0.56 21.28 196 MET A CA 1
ATOM 2812 C C . MET A 1 205 ? -8.815 28.011 13.198 1.00 17.25 196 MET A C 1
ATOM 2813 O O . MET A 1 205 ? -8.739 29.010 12.472 1.00 17.61 196 MET A O 1
ATOM 2840 N N . PRO A 1 206 ? -9.968 27.596 13.673 1.00 15.64 197 PRO A N 1
ATOM 2841 C CA . PRO A 1 206 ? -11.196 28.306 13.295 1.00 16.24 197 PRO A CA 1
ATOM 2842 C C . PRO A 1 206 ? -11.270 29.701 13.894 1.00 13.49 197 PRO A C 1
ATOM 2843 O O . PRO A 1 206 ? -10.685 30.003 14.939 1.00 15.64 197 PRO A O 1
ATOM 2854 N N . PHE A 1 207 ? -11.962 30.576 13.176 1.00 14.01 198 PHE A N 1
ATOM 2855 C CA . PHE A 1 207 ? -12.279 31.905 13.669 1.00 13.57 198 PHE A CA 1
ATOM 2856 C C . PHE A 1 207 ? -13.440 31.827 14.669 1.00 13.07 198 PHE A C 1
ATOM 2857 O O . PHE A 1 207 ? -14.377 31.054 14.516 1.00 15.20 198 PHE A O 1
ATOM 2874 N N . ASP A 1 208 ? -13.400 32.691 15.682 1.00 15.42 199 ASP A N 1
ATOM 2875 C CA . ASP A 1 208 ? -14.518 32.808 16.615 1.00 17.54 199 ASP A CA 1
ATOM 2876 C C . ASP A 1 208 ? -15.482 33.861 16.090 1.00 13.77 199 ASP A C 1
ATOM 2877 O O . ASP A 1 208 ? -15.059 34.997 15.849 1.00 14.79 199 ASP A O 1
ATOM 2886 N N . PRO A 1 209 ? -16.759 33.539 15.857 1.00 15.04 200 PRO A N 1
ATOM 2887 C CA . PRO A 1 209 ? -17.678 34.564 15.330 1.00 17.73 200 PRO A CA 1
ATOM 2888 C C . PRO A 1 209 ? -17.808 35.795 16.207 1.00 15.70 200 PRO A C 1
ATOM 2889 O O . PRO A 1 209 ? -18.210 36.848 15.709 1.00 15.70 200 PRO A O 1
ATOM 2900 N N . GLN A 1 210 ? -17.487 35.695 17.493 1.00 16.26 201 GLN A N 1
ATOM 2901 C CA . GLN A 1 210 ? -17.517 36.880 18.345 1.00 17.53 201 GLN A CA 1
ATOM 2902 C C . GLN A 1 210 ? -16.467 37.899 17.942 1.00 19.00 201 GLN A C 1
ATOM 2903 O O . GLN A 1 210 ? -16.597 39.081 18.305 1.00 19.82 201 GLN A O 1
ATOM 2917 N N . ASP A 1 211 ? -15.457 37.492 17.165 1.00 16.42 202 ASP A N 1
ATOM 2918 C CA . ASP A 1 211 ? -14.404 38.381 16.712 1.00 16.32 202 ASP A CA 1
ATOM 2919 C C . ASP A 1 211 ? -14.624 38.846 15.280 1.00 15.12 202 ASP A C 1
ATOM 2920 O O . ASP A 1 211 ? -13.743 39.504 14.701 1.00 19.58 202 ASP A O 1
ATOM 2929 N N . THR A 1 212 ? -15.773 38.532 14.705 1.00 13.79 203 THR A N 1
ATOM 2930 C CA . THR A 1 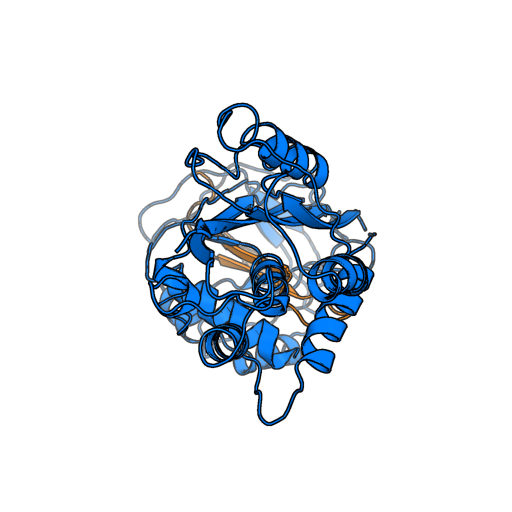212 ? -16.113 39.029 13.375 1.00 13.88 203 THR A CA 1
ATOM 2931 C C . THR A 1 212 ? -16.835 40.358 13.493 1.00 14.49 203 THR A C 1
ATOM 2932 O O . THR A 1 212 ? -17.850 40.464 14.205 1.00 15.66 203 THR A O 1
ATOM 2943 N N . HIS A 1 213 ? -16.336 41.359 12.788 1.00 12.51 204 HIS A N 1
ATOM 2944 C CA . HIS A 1 213 ? -16.913 42.694 12.901 1.00 12.46 204 HIS A CA 1
ATOM 2945 C C . HIS A 1 213 ? -16.934 43.392 11.556 1.00 13.65 204 HIS A C 1
ATOM 2946 O O . HIS A 1 213 ? -16.024 43.205 10.740 1.00 14.04 204 HIS A O 1
ATOM 2960 N N . GLN A 1 214 ? -17.942 44.226 11.317 1.00 13.78 205 GLN A N 1
ATOM 2961 C CA . GLN A 1 214 ? -18.031 44.957 10.073 1.00 11.92 205 GLN A CA 1
ATOM 2962 C C . GLN A 1 214 ? -16.821 45.861 9.934 1.00 12.53 205 GLN A C 1
ATOM 2963 O O . GLN A 1 214 ? -16.499 46.647 10.832 1.00 12.76 205 GLN A O 1
ATOM 2977 N N . SER A 1 215 ? -16.162 45.771 8.781 1.00 11.86 206 SER A N 1
ATOM 2978 C CA A SER A 1 215 ? -14.940 46.508 8.514 0.50 11.91 206 SER A CA 1
ATOM 2979 C CA B SER A 1 215 ? -14.990 46.579 8.520 0.50 11.90 206 SER A CA 1
ATOM 2980 C C . SER A 1 215 ? -14.885 46.831 7.027 1.00 12.11 206 SER A C 1
ATOM 2981 O O . SER A 1 215 ? -15.603 46.239 6.216 1.00 12.47 206 SER A O 1
ATOM 2996 N N . ARG A 1 216 ? -13.999 47.742 6.669 1.00 11.14 207 ARG A N 1
ATOM 2997 C CA . ARG A 1 216 ? -13.848 48.131 5.280 1.00 12.75 207 ARG A CA 1
ATOM 2998 C C . ARG A 1 216 ? -13.073 47.087 4.482 1.00 13.66 207 ARG A C 1
ATOM 2999 O O . ARG A 1 216 ? -12.043 46.580 4.926 1.00 14.08 207 ARG A O 1
ATOM 3020 N N . PHE A 1 217 ? -13.546 46.819 3.275 1.00 12.43 208 PHE A N 1
ATOM 3021 C CA . PHE A 1 217 ? -12.782 46.121 2.231 1.00 12.16 208 PHE A CA 1
ATOM 3022 C C . PHE A 1 217 ? -12.605 47.122 1.096 1.00 12.33 208 PHE A C 1
ATOM 3023 O O . PHE A 1 217 ? -13.587 47.567 0.479 1.00 13.09 208 PHE A O 1
ATOM 3040 N N . TYR A 1 218 ? -11.369 47.513 0.839 1.00 12.46 209 TYR A N 1
ATOM 3041 C CA . TYR A 1 218 ? -11.071 48.549 -0.157 1.00 13.48 209 TYR A CA 1
ATOM 3042 C C . TYR A 1 218 ? -11.099 47.951 -1.559 1.00 14.88 209 TYR A C 1
ATOM 3043 O O . TYR A 1 218 ? -10.254 47.115 -1.907 1.00 16.89 209 TYR A O 1
ATOM 3061 N N . LEU A 1 219 ? -12.091 48.360 -2.353 1.00 16.99 210 LEU A N 1
ATOM 3062 C CA . LEU A 1 219 ? -12.153 47.986 -3.760 1.00 18.94 210 LEU A CA 1
ATOM 3063 C C . LEU A 1 219 ? -11.067 48.667 -4.568 1.00 23.00 210 LEU A C 1
ATOM 3064 O O . LEU A 1 219 ? -10.594 48.112 -5.572 1.00 23.86 210 LEU A O 1
ATOM 3080 N N . SER A 1 220 ? -10.689 49.869 -4.151 1.00 20.95 211 SER A N 1
ATOM 3081 C CA . SER A 1 220 ? -9.649 50.681 -4.755 1.00 27.82 211 SER A CA 1
ATOM 3082 C C . SER A 1 220 ? -9.133 51.578 -3.638 1.00 30.87 211 SER A C 1
ATOM 3083 O O . SER A 1 220 ? -9.580 51.488 -2.494 1.00 26.80 211 SER A O 1
ATOM 3091 N N . LYS A 1 221 ? -8.199 52.470 -3.978 1.00 29.05 212 LYS A N 1
ATOM 3092 C CA . LYS A 1 221 ? -7.658 53.360 -2.955 1.00 30.03 212 LYS A CA 1
ATOM 3093 C C . LYS A 1 221 ? -8.742 54.232 -2.331 1.00 41.02 212 LYS A C 1
ATOM 3094 O O . LYS A 1 221 ? -8.658 54.574 -1.145 1.00 50.28 212 LYS A O 1
ATOM 3113 N N . LYS A 1 222 ? -9.777 54.580 -3.097 1.00 38.73 213 LYS A N 1
ATOM 3114 C CA . LYS A 1 222 ? -10.744 55.571 -2.652 1.00 46.47 213 LYS A CA 1
ATOM 3115 C C . LYS A 1 222 ? -12.103 55.013 -2.256 1.00 43.78 213 LYS A C 1
ATOM 3116 O O . LYS A 1 222 ? -12.877 55.731 -1.616 1.00 50.36 213 LYS A O 1
ATOM 3135 N N . LYS A 1 223 ? -12.422 53.771 -2.604 1.00 23.67 214 LYS A N 1
ATOM 3136 C CA . LYS A 1 223 ? -13.770 53.263 -2.417 1.00 21.84 214 LYS A CA 1
ATOM 3137 C C . LYS A 1 223 ? -13.696 51.942 -1.669 1.00 21.64 214 LYS A C 1
ATOM 3138 O O . LYS A 1 223 ? -12.777 51.147 -1.884 1.00 20.71 214 LYS A O 1
ATOM 3157 N N . TRP A 1 224 ? -14.653 51.718 -0.781 1.00 17.88 215 TRP A N 1
ATOM 3158 C CA . TRP A 1 224 ? -14.708 50.475 -0.031 1.00 15.83 215 TRP A CA 1
ATOM 3159 C C . TRP A 1 224 ? -16.139 49.977 0.043 1.00 17.44 215 TRP A C 1
ATOM 3160 O O . TRP A 1 224 ? -17.102 50.684 -0.299 1.00 19.54 215 TRP A O 1
ATOM 3181 N N . VAL A 1 225 ? -16.269 48.738 0.453 1.00 14.75 216 VAL A N 1
ATOM 3182 C CA A VAL A 1 225 ? -17.537 48.167 0.863 0.52 16.82 216 VAL A CA 1
ATOM 3183 C CA B VAL A 1 225 ? -17.535 48.152 0.857 0.48 16.82 216 VAL A CA 1
ATOM 3184 C C . VAL A 1 225 ? -17.350 47.637 2.276 1.00 19.44 216 VAL A C 1
ATOM 3185 O O . VAL A 1 225 ? -16.242 47.261 2.675 1.00 18.75 216 VAL A O 1
ATOM 3210 N N . MET A 1 226 ? -18.424 47.624 3.042 1.00 15.05 217 MET A N 1
ATOM 3211 C CA . MET A 1 226 ? -18.379 47.096 4.393 1.00 13.39 217 MET A CA 1
ATOM 3212 C C . MET A 1 226 ? -18.671 45.608 4.351 1.00 18.42 217 MET A C 1
ATOM 3213 O O . MET A 1 226 ? -19.621 45.183 3.687 1.00 17.94 217 MET A O 1
ATOM 3227 N N . VAL A 1 227 ? -17.850 44.823 5.048 1.00 13.46 218 VAL A N 1
ATOM 3228 C CA . VAL A 1 227 ? -17.960 43.361 5.055 1.00 13.03 218 VAL A CA 1
ATOM 3229 C C . VAL A 1 227 ? -17.770 42.864 6.472 1.00 12.83 218 VAL A C 1
ATOM 3230 O O . VAL A 1 227 ? -17.107 43.503 7.301 1.00 13.10 218 VAL A O 1
ATOM 3243 N N . PRO A 1 228 ? -18.344 41.710 6.787 1.00 12.47 219 PRO A N 1
ATOM 3244 C CA . PRO A 1 228 ? -18.001 41.039 8.043 1.00 11.98 219 PRO A CA 1
ATOM 3245 C C . PRO A 1 228 ? -16.551 40.582 7.956 1.00 12.67 219 PRO A C 1
ATOM 3246 O O . PRO A 1 228 ? -16.201 39.800 7.063 1.00 14.49 219 PRO A O 1
ATOM 3257 N N . MET A 1 229 ? -15.702 41.092 8.827 1.00 11.35 220 MET A N 1
ATOM 3258 C CA . MET A 1 229 ? -14.275 40.798 8.818 1.00 10.20 220 MET A CA 1
ATOM 3259 C C . MET A 1 229 ? -13.937 39.891 9.987 1.00 11.77 220 MET A C 1
ATOM 3260 O O . MET A 1 229 ? -14.019 40.310 11.156 1.00 11.58 220 MET A O 1
ATOM 3274 N N . MET A 1 230 ? -13.633 38.627 9.698 1.00 11.02 221 MET A N 1
ATOM 3275 C CA . MET A 1 230 ? -13.226 37.665 10.709 1.00 10.43 221 MET A CA 1
ATOM 3276 C C . MET A 1 230 ? -11.795 37.937 11.149 1.00 10.53 221 MET A C 1
ATOM 3277 O O . MET A 1 230 ? -10.999 38.542 10.427 1.00 11.29 221 MET A O 1
ATOM 3291 N N . SER A 1 231 ? -11.447 37.493 12.366 1.00 12.32 222 SER A N 1
ATOM 3292 C CA . SER A 1 231 ? -10.073 37.689 12.791 1.00 14.87 222 SER A CA 1
ATOM 3293 C C . SER A 1 231 ? -9.580 36.551 13.661 1.00 15.32 222 SER A C 1
ATOM 3294 O O . SER A 1 231 ? -10.353 35.917 14.391 1.00 15.25 222 SER A O 1
ATOM 3302 N N . LEU A 1 232 ? -8.278 36.296 13.537 1.00 14.91 223 LEU A N 1
ATOM 3303 C CA . LEU A 1 232 ? -7.526 35.352 14.356 1.00 15.28 223 LEU A CA 1
ATOM 3304 C C . LEU A 1 232 ? -6.409 36.128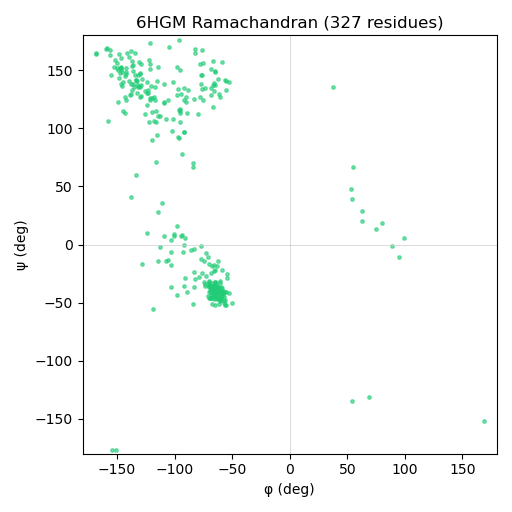 15.037 1.00 17.65 223 LEU A C 1
ATOM 3305 O O . LEU A 1 232 ? -5.912 37.122 14.504 1.00 16.20 223 LEU A O 1
ATOM 3321 N N . HIS A 1 233 ? -5.994 35.660 16.212 1.00 18.54 224 HIS A N 1
ATOM 3322 C CA . HIS A 1 233 ? -4.977 36.342 16.991 1.00 18.91 224 HIS A CA 1
ATOM 3323 C C . HIS A 1 233 ? -3.944 35.338 17.453 1.00 15.94 224 HIS A C 1
ATOM 3324 O O . HIS A 1 233 ? -4.269 34.198 17.764 1.00 19.91 224 HIS A O 1
ATOM 3338 N N . HIS A 1 234 ? -2.692 35.782 17.423 1.00 15.90 225 HIS A N 1
ATOM 3339 C CA . HIS A 1 234 ? -1.562 35.035 17.966 1.00 21.80 225 HIS A CA 1
ATOM 3340 C C . HIS A 1 234 ? -1.493 33.638 17.340 1.00 21.82 225 HIS A C 1
ATOM 3341 O O . HIS A 1 234 ? -1.698 32.608 17.990 1.00 22.34 225 HIS A O 1
ATOM 3355 N N . LEU A 1 235 ? -1.208 33.642 16.061 1.00 19.91 226 LEU A N 1
ATOM 3356 C CA . LEU A 1 235 ? -1.046 32.381 15.354 1.00 20.00 226 LEU A CA 1
ATOM 3357 C C . LEU A 1 235 ? 0.333 32.334 14.723 1.00 15.20 226 LEU A C 1
ATOM 3358 O O . LEU A 1 235 ? 1.006 33.348 14.569 1.00 19.40 226 LEU A O 1
ATOM 3374 N N . THR A 1 236 ? 0.786 31.125 14.428 1.00 15.08 227 THR A N 1
ATOM 3375 C CA . THR A 1 236 ? 2.100 30.899 13.837 1.00 13.41 227 THR A CA 1
ATOM 3376 C C . THR A 1 236 ? 1.882 30.079 12.579 1.00 14.62 227 THR A C 1
ATOM 3377 O O . THR A 1 236 ? 1.452 28.931 12.655 1.00 14.48 227 THR A O 1
ATOM 3388 N N . ILE A 1 237 ? 2.144 30.689 11.423 1.00 12.92 228 ILE A N 1
ATOM 3389 C CA . ILE A 1 237 ? 1.794 30.065 10.149 1.00 13.74 228 ILE A CA 1
ATOM 3390 C C . ILE A 1 237 ? 2.898 30.349 9.128 1.00 11.55 228 ILE A C 1
ATOM 3391 O O . ILE A 1 237 ? 3.704 31.257 9.298 1.00 12.92 228 ILE A O 1
ATOM 3407 N N . PRO A 1 238 ? 2.894 29.596 8.025 1.00 11.83 229 PRO A N 1
ATOM 3408 C CA . PRO A 1 238 ? 3.875 29.866 6.955 1.00 11.22 229 PRO A CA 1
ATOM 3409 C C . PRO A 1 238 ? 3.582 31.192 6.279 1.00 13.10 229 PRO A C 1
ATOM 3410 O O . PRO A 1 238 ? 2.430 31.504 5.950 1.00 12.76 229 PRO A O 1
ATOM 3421 N N . TYR A 1 239 ? 4.653 31.967 6.075 1.00 12.41 230 TYR A N 1
ATOM 3422 C CA . TYR A 1 239 ? 4.558 33.363 5.651 1.00 12.88 230 TYR A CA 1
ATOM 3423 C C . TYR A 1 239 ? 5.751 33.713 4.791 1.00 14.71 230 TYR A C 1
ATOM 3424 O O . TYR A 1 239 ? 6.872 33.252 5.026 1.00 14.86 230 TYR A O 1
ATOM 3442 N N . PHE A 1 240 ? 5.515 34.545 3.774 1.00 12.92 231 PHE A N 1
ATOM 3443 C CA . PHE A 1 240 ? 6.608 35.116 2.985 1.00 13.40 231 PHE A CA 1
ATOM 3444 C C . PHE A 1 240 ? 6.209 36.488 2.465 1.00 12.74 231 PHE A C 1
ATOM 3445 O O . PHE A 1 240 ? 5.193 36.623 1.765 1.00 14.08 231 PHE A O 1
ATOM 3462 N N . ARG A 1 241 ? 6.987 37.496 2.802 1.00 13.61 232 ARG A N 1
ATOM 3463 C CA . ARG A 1 241 ? 6.832 38.825 2.210 1.00 13.51 232 ARG A CA 1
ATOM 3464 C C . ARG A 1 241 ? 7.694 38.864 0.958 1.00 16.24 232 ARG A C 1
ATOM 3465 O O . ARG A 1 241 ? 8.925 38.792 1.037 1.00 17.27 232 ARG A O 1
ATOM 3486 N N . ASP A 1 242 ? 7.051 38.958 -0.205 1.00 15.05 233 ASP A N 1
ATOM 3487 C CA . ASP A 1 242 ? 7.757 39.023 -1.482 1.00 15.63 233 ASP A CA 1
ATOM 3488 C C . ASP A 1 242 ? 7.884 40.485 -1.877 1.00 16.45 233 ASP A C 1
ATOM 3489 O O . ASP A 1 242 ? 7.001 41.054 -2.514 1.00 14.70 233 ASP A O 1
ATOM 3498 N N . GLU A 1 243 ? 8.992 41.123 -1.491 1.00 17.31 234 GLU A N 1
ATOM 3499 C CA . GLU A 1 243 ? 9.152 42.532 -1.814 1.00 17.50 234 GLU A CA 1
ATOM 3500 C C . GLU A 1 243 ? 9.300 42.753 -3.315 1.00 16.52 234 GLU A C 1
ATOM 3501 O O . GLU A 1 243 ? 8.775 43.739 -3.837 1.00 22.38 234 GLU A O 1
ATOM 3513 N N . GLU A 1 244 ? 9.974 41.843 -4.024 1.00 19.05 235 GLU A N 1
ATOM 3514 C CA . GLU A 1 244 ? 10.151 42.003 -5.465 1.00 20.09 235 GLU A CA 1
ATOM 3515 C C . GLU A 1 244 ? 8.805 42.061 -6.190 1.00 18.72 235 GLU A C 1
ATOM 3516 O O . GLU A 1 244 ? 8.645 42.815 -7.165 1.00 19.43 235 GLU A O 1
ATOM 3528 N N . LEU A 1 245 ? 7.838 41.234 -5.771 1.00 15.83 236 LEU A N 1
ATOM 3529 C CA . LEU A 1 245 ? 6.537 41.182 -6.417 1.00 13.81 236 LEU A CA 1
ATOM 3530 C C . LEU A 1 245 ? 5.466 41.961 -5.668 1.00 12.66 236 LEU A C 1
ATOM 3531 O O . LEU A 1 245 ? 4.280 41.876 -6.021 1.00 15.80 236 LEU A O 1
ATOM 3547 N N . SER A 1 246 ? 5.845 42.732 -4.666 1.00 13.00 237 SER A N 1
ATOM 3548 C CA . SER A 1 246 ? 4.926 43.585 -3.944 1.00 12.51 237 SER A CA 1
ATOM 3549 C C . SER A 1 246 ? 3.707 42.839 -3.407 1.00 13.31 237 SER A C 1
ATOM 3550 O O . SER A 1 246 ? 2.559 43.298 -3.538 1.00 13.40 237 SER A O 1
ATOM 3558 N N . CYS A 1 247 ? 3.949 41.694 -2.760 1.00 12.12 238 CYS A N 1
ATOM 3559 C CA . CYS A 1 247 ? 2.841 40.907 -2.226 1.00 11.13 238 CYS A CA 1
ATOM 3560 C C . CYS A 1 247 ? 3.289 40.103 -1.019 1.00 11.80 238 CYS A C 1
ATOM 3561 O O . CYS A 1 247 ? 4.483 39.874 -0.806 1.00 13.37 238 CYS A O 1
ATOM 3569 N N . THR A 1 248 ? 2.305 39.710 -0.216 1.00 12.03 239 THR A N 1
ATOM 3570 C CA . THR A 1 248 ? 2.534 38.854 0.948 1.00 13.19 239 THR A CA 1
ATOM 3571 C C . THR A 1 248 ? 1.785 37.563 0.736 1.00 11.88 239 THR A C 1
ATOM 3572 O O . THR A 1 248 ? 0.643 37.587 0.267 1.00 12.15 239 THR A O 1
ATOM 3583 N N . VAL A 1 249 ? 2.435 36.455 1.020 1.00 11.53 240 VAL A N 1
ATOM 3584 C CA A VAL A 1 249 ? 1.834 35.143 0.825 0.51 11.16 240 VAL A CA 1
ATOM 3585 C CA B VAL A 1 249 ? 1.870 35.129 0.823 0.49 11.12 240 VAL A CA 1
ATOM 3586 C C . VAL A 1 249 ? 1.827 34.424 2.166 1.00 12.56 240 VAL A C 1
ATOM 3587 O O . VAL A 1 249 ? 2.791 34.516 2.945 1.00 12.49 240 VAL A O 1
ATOM 3612 N N . VAL A 1 250 ? 0.711 33.761 2.457 1.00 11.74 241 VAL A N 1
ATOM 3613 C CA . VAL A 1 250 ? 0.580 32.950 3.664 1.00 11.88 241 VAL A CA 1
ATOM 3614 C C . VAL A 1 250 ? -0.176 31.671 3.334 1.00 12.65 241 VAL A C 1
ATOM 3615 O O . VAL A 1 250 ? -0.889 31.566 2.336 1.00 12.57 241 VAL A O 1
ATOM 3628 N N . GLN A 1 251 ? -0.039 30.688 4.214 1.00 12.33 242 GLN A N 1
ATOM 3629 C CA A GLN A 1 251 ? -0.807 29.456 4.135 0.38 12.71 242 GLN A CA 1
ATOM 3630 C CA B GLN A 1 251 ? -0.795 29.444 4.142 0.62 12.65 242 GLN A CA 1
ATOM 3631 C C . GLN A 1 251 ? -1.631 29.297 5.404 1.00 12.68 242 GLN A C 1
ATOM 3632 O O . GLN A 1 251 ? -1.113 29.467 6.523 1.00 14.80 242 GLN A O 1
ATOM 3659 N N . LEU A 1 252 ? -2.921 29.051 5.237 1.00 14.66 243 LEU A N 1
ATOM 3660 C CA . LEU A 1 252 ? -3.775 28.653 6.359 1.00 16.71 243 LEU A CA 1
ATOM 3661 C C . LEU A 1 252 ? -4.144 27.181 6.178 1.00 15.63 243 LEU A C 1
ATOM 3662 O O . LEU A 1 252 ? -4.421 26.734 5.062 1.00 22.14 243 LEU A O 1
ATOM 3678 N N . ASN A 1 253 ? -4.114 26.416 7.263 1.00 18.68 244 ASN A N 1
ATOM 3679 C CA . ASN A 1 253 ? -4.343 24.985 7.163 1.00 21.37 244 ASN A CA 1
ATOM 3680 C C . ASN A 1 253 ? -5.798 24.633 7.432 1.00 20.24 244 ASN A C 1
ATOM 3681 O O . ASN A 1 253 ? -6.500 25.295 8.195 1.00 19.26 244 ASN A O 1
ATOM 3692 N N . TYR A 1 254 ? -6.242 23.562 6.812 1.00 22.34 245 TYR A N 1
ATOM 3693 C CA . TYR A 1 254 ? -7.473 22.909 7.206 1.00 22.02 245 TYR A CA 1
ATOM 3694 C C . TYR A 1 254 ? -7.111 21.752 8.132 1.00 30.30 245 TYR A C 1
ATOM 3695 O O . TYR A 1 254 ? -5.940 21.466 8.392 1.00 28.05 245 TYR A O 1
ATOM 3713 N N . THR A 1 255 ? -8.121 21.087 8.660 1.00 31.75 246 THR A N 1
ATOM 3714 C CA . THR A 1 255 ? -7.834 19.845 9.363 1.00 34.03 246 THR A CA 1
ATOM 3715 C C . THR A 1 255 ? -7.560 18.758 8.330 1.00 40.89 246 THR A C 1
ATOM 3716 O O . THR A 1 255 ? -7.789 18.928 7.129 1.00 42.81 246 THR A O 1
ATOM 3727 N N . GLY A 1 256 ? -7.037 17.640 8.801 1.00 50.42 247 GLY A N 1
ATOM 3728 C CA . GLY A 1 256 ? -6.576 16.632 7.867 1.00 60.06 247 GLY A CA 1
ATOM 3729 C C . GLY A 1 256 ? -5.346 17.137 7.139 1.00 65.14 247 GLY A C 1
ATOM 3730 O O . GLY A 1 256 ? -4.408 17.664 7.749 1.00 69.23 247 GLY A O 1
ATOM 3734 N N . ASN A 1 257 ? -5.354 17.006 5.814 1.00 51.67 248 ASN A N 1
ATOM 3735 C CA . ASN A 1 257 ? -4.163 17.225 4.996 1.00 59.02 248 ASN A CA 1
ATOM 3736 C C . ASN A 1 257 ? -4.506 18.101 3.796 1.00 50.02 248 ASN A C 1
ATOM 3737 O O . ASN A 1 257 ? -4.340 17.709 2.644 1.00 49.92 248 ASN A O 1
ATOM 3748 N N . ALA A 1 258 ? -4.978 19.317 4.080 1.00 41.78 249 ALA A N 1
ATOM 3749 C CA . ALA A 1 258 ? -5.271 20.298 3.043 1.00 33.87 249 ALA A CA 1
ATOM 3750 C C . ALA A 1 258 ? -4.970 21.691 3.589 1.00 28.80 249 ALA A C 1
ATOM 3751 O O . ALA A 1 258 ? -4.881 21.897 4.794 1.00 23.32 249 ALA A O 1
ATOM 3758 N N . SER A 1 259 ? -4.801 22.639 2.694 1.00 25.38 250 SER A N 1
ATOM 3759 C CA . SER A 1 259 ? -4.502 23.999 3.093 1.00 22.27 250 SER A CA 1
ATOM 3760 C C . SER A 1 259 ? -4.831 24.959 1.979 1.00 21.83 250 SER A C 1
ATOM 3761 O O . SER A 1 259 ? -5.118 24.572 0.892 1.00 25.07 250 SER A O 1
ATOM 3769 N N . VAL A 1 260 ? -4.825 26.229 2.291 1.00 21.08 251 VAL A N 1
ATOM 3770 C CA . VAL A 1 260 ? -5.060 27.225 1.296 1.00 16.43 251 VAL A CA 1
ATOM 3771 C C . VAL A 1 260 ? -3.889 28.273 1.207 1.00 17.20 251 VAL A C 1
ATOM 3772 O O . VAL A 1 260 ? -3.317 28.570 2.183 1.00 15.93 251 VAL A O 1
ATOM 3785 N N A PHE A 1 261 ? -3.503 28.602 0.039 0.49 15.24 252 PHE A N 1
ATOM 3786 N N B PHE A 1 261 ? -3.430 28.541 -0.007 0.51 15.04 252 PHE A N 1
ATOM 3787 C CA A PHE A 1 261 ? -2.408 29.528 -0.195 0.49 15.12 252 PHE A CA 1
ATOM 3788 C CA B PHE A 1 261 ? -2.400 29.524 -0.290 0.51 15.24 252 PHE A CA 1
ATOM 3789 C C A PHE A 1 261 ? -3.015 30.866 -0.584 0.49 12.95 252 PHE A C 1
ATOM 3790 C C B PHE A 1 261 ? -3.139 30.830 -0.532 0.51 12.84 252 PHE A C 1
ATOM 3791 O O A PHE A 1 261 ? -3.776 30.949 -1.553 0.49 15.16 252 PHE A O 1
ATOM 3792 O O B PHE A 1 261 ? -3.956 30.922 -1.382 0.51 11.83 252 PHE A O 1
ATOM 3825 N N . PHE A 1 262 ? -2.742 31.855 0.157 1.00 10.79 253 PHE A N 1
ATOM 3826 C CA . PHE A 1 262 ? -3.263 33.221 0.012 1.00 11.20 253 PHE A CA 1
ATOM 3827 C C . PHE A 1 262 ? -2.195 34.169 -0.527 1.00 15.85 253 PHE A C 1
ATOM 3828 O O . PHE A 1 262 ? -1.097 34.139 -0.047 1.00 15.55 253 PHE A O 1
ATOM 3846 N N . ILE A 1 263 ? -2.573 35.007 -1.485 1.00 11.91 254 ILE A N 1
ATOM 3847 C CA . ILE A 1 263 ? -1.655 35.993 -2.075 1.00 11.85 254 ILE A CA 1
ATOM 3848 C C . ILE A 1 263 ? -2.318 37.349 -1.898 1.00 10.38 254 ILE A C 1
ATOM 3849 O O . ILE A 1 263 ? -3.420 37.571 -2.416 1.00 10.87 254 ILE A O 1
ATOM 3865 N N . LEU A 1 264 ? -1.660 38.263 -1.180 1.00 10.56 255 LEU A N 1
ATOM 3866 C CA . LEU A 1 264 ? -2.178 39.592 -0.874 1.00 10.68 255 LEU A CA 1
ATOM 3867 C C . LEU A 1 264 ? -1.277 40.625 -1.547 1.00 10.96 255 LEU A C 1
ATOM 3868 O O . LEU A 1 264 ? -0.234 41.018 -0.985 1.00 10.94 255 LEU A O 1
ATOM 3884 N N . PRO A 1 265 ? -1.612 41.076 -2.756 1.00 10.11 256 PRO A N 1
ATOM 3885 C CA . PRO A 1 265 ? -0.848 42.155 -3.375 1.00 10.50 256 PRO A CA 1
ATOM 3886 C C . PRO A 1 265 ? -0.994 43.444 -2.593 1.00 11.73 256 PRO A C 1
ATOM 3887 O O . PRO A 1 265 ? -2.046 43.745 -2.028 1.00 11.07 256 PRO A O 1
ATOM 3898 N N . ASP A 1 266 ? 0.055 44.265 -2.632 1.00 10.39 257 ASP A N 1
ATOM 3899 C CA . ASP A 1 266 ? -0.058 45.640 -2.169 1.00 12.14 257 ASP A CA 1
ATOM 3900 C C . ASP A 1 266 ? -1.146 46.333 -2.994 1.00 12.74 257 ASP A C 1
ATOM 3901 O O . ASP A 1 266 ? -1.467 45.921 -4.114 1.00 12.00 257 ASP A O 1
ATOM 3910 N N . GLN A 1 267 ? -1.714 47.400 -2.442 1.00 13.69 258 GLN A N 1
ATOM 3911 C CA A GLN A 1 267 ? -2.804 48.101 -3.111 0.41 14.82 258 GLN A CA 1
ATOM 3912 C CA B GLN A 1 267 ? -2.831 48.039 -3.129 0.59 14.64 258 GLN A CA 1
ATOM 3913 C C . GLN A 1 267 ? -2.390 48.517 -4.516 1.00 13.53 258 GLN A C 1
ATOM 3914 O O . GLN A 1 267 ? -1.308 49.098 -4.705 1.00 16.23 258 GLN A O 1
ATOM 3941 N N . ASP A 1 268 ? -3.224 48.204 -5.498 1.00 13.48 259 ASP A N 1
ATOM 3942 C CA . ASP A 1 268 ? -3.063 48.568 -6.907 1.00 14.37 259 ASP A CA 1
ATOM 3943 C C . ASP A 1 268 ? -1.997 47.740 -7.605 1.00 12.72 259 ASP A C 1
ATOM 3944 O O . ASP A 1 268 ? -1.632 48.037 -8.779 1.00 14.00 259 ASP A O 1
ATOM 3953 N N . LYS A 1 269 ? -1.538 46.638 -6.985 1.00 11.85 260 LYS A N 1
ATOM 3954 C CA . LYS A 1 269 ? -0.560 45.751 -7.587 1.00 10.62 260 LYS A CA 1
ATOM 3955 C C . LYS A 1 269 ? -1.146 44.407 -8.005 1.00 10.43 260 LYS A C 1
ATOM 3956 O O . LYS A 1 269 ? -0.405 43.534 -8.451 1.00 11.11 260 LYS A O 1
ATOM 3975 N N . MET A 1 270 ? -2.469 44.233 -7.922 1.00 10.83 261 MET A N 1
ATOM 3976 C CA . MET A 1 270 ? -3.042 42.937 -8.289 1.00 10.71 261 MET A CA 1
ATOM 3977 C C . MET A 1 270 ? -2.690 42.540 -9.720 1.00 11.64 261 MET A C 1
ATOM 3978 O O . MET A 1 270 ? -2.296 41.406 -9.983 1.00 11.65 261 MET A O 1
ATOM 3992 N N . GLU A 1 271 ? -2.859 43.426 -10.671 1.00 12.22 262 GLU A N 1
ATOM 3993 C CA . GLU A 1 271 ? -2.606 43.059 -12.055 1.00 12.20 262 GLU A CA 1
ATOM 3994 C C . GLU A 1 271 ? -1.160 42.661 -12.285 1.00 12.28 262 GLU A C 1
ATOM 3995 O O . GLU A 1 271 ? -0.884 41.791 -13.020 1.00 14.64 262 GLU A O 1
ATOM 4007 N N . GLU A 1 272 ? -0.256 43.350 -11.615 1.00 12.87 263 GLU A N 1
ATOM 4008 C CA . GLU A 1 272 ? 1.158 43.018 -11.750 1.00 13.08 263 GLU A CA 1
ATOM 4009 C C . GLU A 1 272 ? 1.474 41.664 -11.126 1.00 13.23 263 GLU A C 1
ATOM 4010 O O . GLU A 1 272 ? 2.288 40.909 -11.659 1.00 15.55 263 GLU A O 1
ATOM 4022 N N . VAL A 1 273 ? 0.833 41.319 -10.004 1.00 10.81 264 VAL A N 1
ATOM 4023 C CA . VAL A 1 273 ? 1.004 39.986 -9.442 1.00 11.90 264 VAL A CA 1
ATOM 4024 C C . VAL A 1 273 ? 0.411 38.927 -10.362 1.00 10.41 264 VAL A C 1
ATOM 4025 O O . VAL A 1 273 ? 1.017 37.884 -10.588 1.00 11.74 264 VAL A O 1
ATOM 4038 N N . GLU A 1 274 ? -0.779 39.189 -10.903 1.00 10.82 265 GLU A N 1
ATOM 4039 C CA . GLU A 1 274 ? -1.410 38.236 -11.814 1.00 12.22 265 GLU A CA 1
ATOM 4040 C C . GLU A 1 274 ? -0.499 37.910 -12.994 1.00 12.22 265 GLU A C 1
ATOM 4041 O O . GLU A 1 274 ? -0.380 36.740 -13.396 1.00 13.52 265 GLU A O 1
ATOM 4053 N N . ALA A 1 275 ? 0.178 38.924 -13.537 1.00 12.62 266 ALA A N 1
ATOM 4054 C CA . ALA A 1 275 ? 1.053 38.691 -14.676 1.00 13.79 266 ALA A CA 1
ATOM 4055 C C . ALA A 1 275 ? 2.231 37.795 -14.336 1.00 15.92 266 ALA A C 1
ATOM 4056 O O . ALA A 1 275 ? 2.810 37.177 -15.243 1.00 18.13 266 ALA A O 1
ATOM 4063 N N . MET A 1 276 ? 2.602 37.691 -13.061 1.00 13.79 267 MET A N 1
ATOM 4064 C CA . MET A 1 276 ? 3.695 36.851 -12.603 1.00 15.23 267 MET A CA 1
ATOM 4065 C C . MET A 1 276 ? 3.259 35.449 -12.207 1.00 16.35 267 MET A C 1
ATOM 4066 O O . MET A 1 276 ? 4.104 34.634 -11.810 1.00 17.02 267 MET A O 1
ATOM 4080 N N . LEU A 1 277 ? 1.975 35.123 -12.305 1.00 14.27 268 LEU A N 1
ATOM 4081 C CA . LEU A 1 277 ? 1.556 33.775 -11.929 1.00 14.87 268 LEU A CA 1
ATOM 4082 C C . LEU A 1 277 ? 2.114 32.774 -12.932 1.00 16.13 268 LEU A C 1
ATOM 4083 O O . LEU A 1 277 ? 1.946 32.921 -14.148 1.00 17.01 268 LEU A O 1
ATOM 4099 N N . SER A 1 278 ? 2.774 31.749 -12.416 1.00 15.77 269 SER A N 1
ATOM 4100 C CA . SER A 1 278 ? 3.398 30.717 -13.224 1.00 16.03 269 SER A CA 1
ATOM 4101 C C . SER A 1 278 ? 3.788 29.595 -12.277 1.00 17.21 269 SER A C 1
ATOM 4102 O O . SER A 1 278 ? 3.854 29.785 -11.058 1.00 16.69 269 SER A O 1
ATOM 4110 N N . ARG A 1 279 ? 4.080 28.431 -12.848 1.00 19.05 270 ARG A N 1
ATOM 4111 C CA . ARG A 1 279 ? 4.628 27.355 -12.036 1.00 19.58 270 ARG A CA 1
ATOM 4112 C C . ARG A 1 279 ? 5.891 27.790 -11.300 1.00 18.97 270 ARG A C 1
ATOM 4113 O O . ARG A 1 279 ? 6.068 27.459 -10.120 1.00 17.29 270 ARG A O 1
ATOM 4134 N N . GLU A 1 280 ? 6.765 28.546 -11.957 1.00 17.44 271 GLU A N 1
ATOM 4135 C CA . GLU A 1 280 ? 8.009 28.984 -11.336 1.00 19.10 271 GLU A CA 1
ATOM 4136 C C . GLU A 1 280 ? 7.739 29.901 -10.151 1.00 20.46 271 GLU A C 1
ATOM 4137 O O . GLU A 1 280 ? 8.355 29.761 -9.087 1.00 19.01 271 GLU A O 1
ATOM 4149 N N . THR A 1 281 ? 6.792 30.817 -10.296 1.00 17.46 272 THR A N 1
ATOM 4150 C CA . THR A 1 281 ? 6.488 31.721 -9.188 1.00 15.84 272 THR A CA 1
ATOM 4151 C C . THR A 1 281 ? 5.846 30.972 -8.034 1.00 15.87 272 THR A C 1
ATOM 4152 O O . THR A 1 281 ? 6.184 31.209 -6.862 1.00 16.36 272 THR A O 1
ATOM 4163 N N . LEU A 1 282 ? 4.903 30.083 -8.320 1.00 15.25 273 LEU A N 1
ATOM 4164 C CA . LEU A 1 282 ? 4.260 29.341 -7.246 1.00 15.14 273 LEU A CA 1
ATOM 4165 C C . LEU A 1 282 ? 5.264 28.487 -6.498 1.00 18.32 273 LEU A C 1
ATOM 4166 O O . LEU A 1 282 ? 5.200 28.381 -5.262 1.00 16.81 273 LEU A O 1
ATOM 4182 N N . ALA A 1 283 ? 6.212 27.889 -7.222 1.00 17.80 274 ALA A N 1
ATOM 4183 C CA . ALA A 1 283 ? 7.219 27.065 -6.572 1.00 20.24 274 ALA A CA 1
ATOM 4184 C C . ALA A 1 283 ? 8.139 27.919 -5.724 1.00 20.68 274 ALA A C 1
ATOM 4185 O O . ALA A 1 283 ? 8.507 27.525 -4.609 1.00 21.10 274 ALA A O 1
ATOM 4192 N N . ARG A 1 284 ? 8.495 29.101 -6.211 1.00 18.17 275 ARG A N 1
ATOM 4193 C CA . ARG A 1 284 ? 9.339 30.001 -5.445 1.00 19.96 275 ARG A CA 1
ATOM 4194 C C . ARG A 1 284 ? 8.647 30.432 -4.152 1.00 20.36 275 ARG A C 1
ATOM 4195 O O . ARG A 1 284 ? 9.265 30.453 -3.077 1.00 19.96 275 ARG A O 1
ATOM 4216 N N . TRP A 1 285 ? 7.377 30.815 -4.242 1.00 15.66 276 TRP A N 1
ATOM 4217 C CA . TRP A 1 285 ? 6.614 31.157 -3.049 1.00 14.93 276 TRP A CA 1
ATOM 4218 C C . TRP A 1 285 ? 6.609 29.996 -2.065 1.00 17.79 276 TRP A C 1
ATOM 4219 O O . TRP A 1 285 ? 6.928 30.169 -0.884 1.00 16.72 276 TRP A O 1
ATOM 4240 N N . GLY A 1 286 ? 6.270 28.795 -2.539 1.00 14.65 277 GLY A N 1
ATOM 4241 C CA . GLY A 1 286 ? 6.256 27.631 -1.669 1.00 17.14 277 GLY A CA 1
ATOM 4242 C C . GLY A 1 286 ? 7.601 27.378 -1.017 1.00 18.51 277 GLY A C 1
ATOM 4243 O O . GLY A 1 286 ? 7.672 27.054 0.176 1.00 24.13 277 GLY A O 1
ATOM 4247 N N . ASP A 1 287 ? 8.685 27.562 -1.770 1.00 19.08 278 ASP A N 1
ATOM 4248 C CA . ASP A 1 287 ? 10.025 27.340 -1.240 1.00 21.42 278 ASP A CA 1
ATOM 4249 C C . ASP A 1 287 ? 10.488 28.441 -0.303 1.00 21.15 278 ASP A C 1
ATOM 4250 O O . ASP A 1 287 ? 11.489 28.251 0.396 1.00 24.74 278 ASP A O 1
ATOM 4259 N N . SER A 1 288 ? 9.805 29.583 -0.276 1.00 16.66 279 SER A N 1
ATOM 4260 C CA . SER A 1 288 ? 10.206 30.737 0.506 1.00 16.02 279 SER A CA 1
ATOM 4261 C C . SER A 1 288 ? 9.392 30.920 1.784 1.00 14.04 279 SER A C 1
ATOM 4262 O O . SER A 1 288 ? 9.727 31.790 2.589 1.00 15.26 279 SER A O 1
ATOM 4270 N N . LEU A 1 289 ? 8.350 30.121 1.985 1.00 17.12 280 LEU A N 1
ATOM 4271 C CA . LEU A 1 289 ? 7.544 30.246 3.190 1.00 15.89 280 LEU A CA 1
ATOM 4272 C C . LEU A 1 289 ? 8.359 29.850 4.413 1.00 16.57 280 LEU A 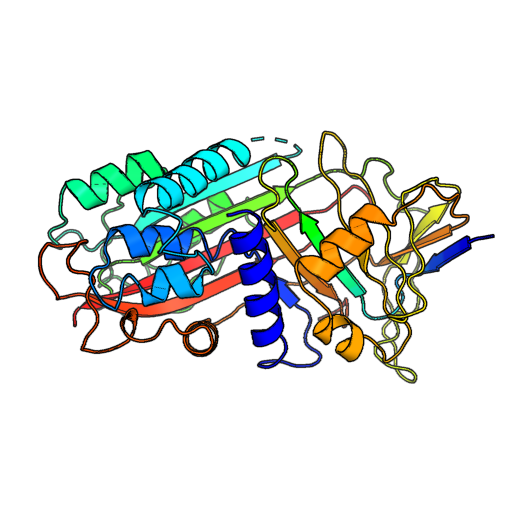C 1
ATOM 4273 O O . LEU A 1 289 ? 9.093 28.860 4.396 1.00 18.17 280 LEU A O 1
ATOM 4289 N N . GLU A 1 290 ? 8.221 30.630 5.478 1.00 13.69 281 GLU A N 1
ATOM 4290 C CA . GLU A 1 290 ? 8.806 30.311 6.779 1.00 14.17 281 GLU A CA 1
ATOM 4291 C C . GLU A 1 290 ? 7.762 30.595 7.842 1.00 15.70 281 GLU A C 1
ATOM 4292 O O . GLU A 1 290 ? 6.926 31.485 7.685 1.00 15.10 281 GLU A O 1
ATOM 4304 N N . PHE A 1 291 ? 7.798 29.839 8.939 1.00 14.66 282 PHE A N 1
ATOM 4305 C CA . PHE A 1 291 ? 6.866 30.086 10.026 1.00 13.86 282 PHE A CA 1
ATOM 4306 C C . PHE A 1 291 ? 7.128 31.429 10.675 1.00 14.99 282 PHE A C 1
ATOM 4307 O O . PHE A 1 291 ? 8.273 31.807 10.951 1.00 16.72 282 PHE A O 1
ATOM 4324 N N . ARG A 1 292 ? 6.060 32.189 10.851 1.00 12.74 283 ARG A N 1
ATOM 4325 C CA A ARG A 1 292 ? 6.113 33.500 11.474 0.50 14.83 283 ARG A CA 1
ATOM 4326 C CA B ARG A 1 292 ? 6.118 33.488 11.487 0.50 14.80 283 ARG A CA 1
ATOM 4327 C C . ARG A 1 292 ? 4.952 33.645 12.444 1.00 12.85 283 ARG A C 1
ATOM 4328 O O . ARG A 1 292 ? 3.834 33.208 12.167 1.00 14.45 283 ARG A O 1
ATOM 4369 N N . GLU A 1 293 ? 5.233 34.269 13.589 1.00 16.01 284 GLU A N 1
ATOM 4370 C CA . GLU A 1 293 ? 4.179 34.629 14.519 1.00 14.62 284 GLU A CA 1
ATOM 4371 C C . GLU A 1 293 ? 3.438 35.841 13.966 1.00 15.41 284 GLU A C 1
ATOM 4372 O O . GLU A 1 293 ? 4.049 36.890 13.706 1.00 18.41 284 GLU A O 1
ATOM 4384 N N . ILE A 1 294 ? 2.138 35.695 13.819 1.00 15.82 285 ILE A N 1
ATOM 4385 C CA . ILE A 1 294 ? 1.249 36.735 13.323 1.00 15.60 285 ILE A CA 1
ATOM 4386 C C . ILE A 1 294 ? 0.400 37.208 14.492 1.00 14.57 285 ILE A C 1
ATOM 4387 O O . ILE A 1 294 ? -0.335 36.416 15.089 1.00 18.16 285 ILE A O 1
ATOM 4403 N N . GLY A 1 295 ? 0.454 38.509 14.783 1.00 15.83 286 GLY A N 1
ATOM 4404 C CA . GLY A 1 295 ? -0.321 39.032 15.898 1.00 16.25 286 GLY A CA 1
ATOM 4405 C C . GLY A 1 295 ? -1.817 38.984 15.637 1.00 14.32 286 GLY A C 1
ATOM 4406 O O . GLY A 1 295 ? -2.602 38.569 16.486 1.00 16.58 286 GLY A O 1
ATOM 4410 N N . GLU A 1 296 ? -2.227 39.429 14.438 1.00 15.09 287 GLU A N 1
ATOM 4411 C CA . GLU A 1 296 ? -3.627 39.484 14.041 1.00 15.77 287 GLU A CA 1
ATOM 4412 C C . GLU A 1 296 ? -3.703 39.192 12.540 1.00 13.22 287 GLU A C 1
ATOM 4413 O O . GLU A 1 296 ? -2.883 39.685 11.764 1.00 14.34 287 GLU A O 1
ATOM 4425 N N . LEU A 1 297 ? -4.664 38.359 12.160 1.00 13.02 288 LEU A N 1
ATOM 4426 C CA . LEU A 1 297 ? -4.999 38.123 10.757 1.00 12.03 288 LEU A CA 1
ATOM 4427 C C . LEU A 1 297 ? -6.478 38.381 10.578 1.00 12.60 288 LEU A C 1
ATOM 4428 O O . LEU A 1 297 ? -7.295 37.886 11.354 1.00 14.26 288 LEU A O 1
ATOM 4444 N N . TYR A 1 298 ? -6.813 39.149 9.552 1.00 11.89 289 TYR A N 1
ATOM 4445 C CA . TYR A 1 298 ? -8.177 39.555 9.239 1.00 11.07 289 TYR A CA 1
ATOM 4446 C C . TYR A 1 298 ? -8.562 39.011 7.865 1.00 11.08 289 TYR A C 1
ATOM 4447 O O . TYR A 1 298 ? -7.826 39.198 6.889 1.00 12.25 289 TYR A O 1
ATOM 4465 N N . LEU A 1 299 ? -9.689 38.313 7.801 1.00 11.81 290 LEU A N 1
ATOM 4466 C CA . LEU A 1 299 ? -10.170 37.678 6.564 1.00 10.56 290 LEU A CA 1
ATOM 4467 C C . LEU A 1 299 ? -11.677 37.877 6.449 1.00 10.03 290 LEU A C 1
ATOM 4468 O O . LEU A 1 299 ? -12.398 37.578 7.417 1.00 10.94 290 LEU A O 1
ATOM 4484 N N . PRO A 1 300 ? -12.199 38.371 5.320 1.00 9.62 291 PRO A N 1
ATOM 4485 C CA . PRO A 1 300 ? -13.644 38.548 5.208 1.00 10.87 291 PRO A CA 1
ATOM 4486 C C . PRO A 1 300 ? -14.383 37.233 5.241 1.00 11.54 291 PRO A C 1
ATOM 4487 O O . PRO A 1 300 ? -13.895 36.199 4.787 1.00 11.90 291 PRO A O 1
ATOM 4498 N N . LYS A 1 301 ? -15.600 37.276 5.788 1.00 12.29 292 LYS A N 1
ATOM 4499 C CA . LYS A 1 301 ? -16.615 36.234 5.643 1.00 11.63 292 LYS A CA 1
ATOM 4500 C C . LYS A 1 301 ? -17.472 36.598 4.442 1.00 13.62 292 LYS A C 1
ATOM 4501 O O . LYS A 1 301 ? -18.022 37.696 4.397 1.00 14.44 292 LYS A O 1
ATOM 4520 N N . PHE A 1 302 ? -17.582 35.689 3.457 1.00 11.92 293 PHE A N 1
ATOM 4521 C CA . PHE A 1 302 ? -18.217 36.054 2.206 1.00 12.81 293 PHE A CA 1
ATOM 4522 C C . PHE A 1 302 ? -18.469 34.805 1.394 1.00 12.15 293 PHE A C 1
ATOM 4523 O O . PHE A 1 302 ? -17.923 33.749 1.671 1.00 11.58 293 PHE A O 1
ATOM 4540 N N . SER A 1 303 ? -19.327 34.964 0.404 1.00 13.34 294 SER A N 1
ATOM 4541 C CA . SER A 1 303 ? -19.527 33.962 -0.625 1.00 13.48 294 SER A CA 1
ATOM 4542 C C . SER A 1 303 ? -19.533 34.652 -1.972 1.00 15.24 294 SER A C 1
ATOM 4543 O O . SER A 1 303 ? -20.058 35.765 -2.126 1.00 17.30 294 SER A O 1
ATOM 4551 N N . ILE A 1 304 ? -18.929 34.000 -2.961 1.00 13.88 295 ILE A N 1
ATOM 4552 C CA . ILE A 1 304 ? -18.953 34.496 -4.328 1.00 12.11 295 ILE A CA 1
ATOM 4553 C C . ILE A 1 304 ? -19.224 33.321 -5.251 1.00 11.37 295 ILE A C 1
ATOM 4554 O O . ILE A 1 304 ? -18.934 32.164 -4.928 1.00 12.73 295 ILE A O 1
ATOM 4570 N N . SER A 1 305 ? -19.785 33.638 -6.397 1.00 12.71 296 SER A N 1
ATOM 4571 C CA A SER A 1 305 ? -20.012 32.633 -7.420 0.65 13.05 296 SER A CA 1
ATOM 4572 C CA B SER A 1 305 ? -20.077 32.646 -7.419 0.35 13.04 296 SER A CA 1
ATOM 4573 C C . SER A 1 305 ? -19.784 33.241 -8.786 1.00 13.81 296 SER A C 1
ATOM 4574 O O . SER A 1 305 ? -19.915 34.456 -8.992 1.00 13.12 296 SER A O 1
ATOM 4589 N N . ARG A 1 306 ? -19.429 32.387 -9.739 1.00 11.25 297 ARG A N 1
ATOM 4590 C CA . ARG A 1 306 ? -19.275 32.843 -11.105 1.00 12.00 297 ARG A CA 1
ATOM 4591 C C . ARG A 1 306 ? -19.781 31.744 -12.028 1.00 12.10 297 ARG A C 1
ATOM 4592 O O . ARG A 1 306 ? -19.626 30.547 -11.743 1.00 11.45 297 ARG A O 1
ATOM 4613 N N . ASP A 1 307 ? -20.377 32.155 -13.133 1.00 12.06 298 ASP A N 1
ATOM 4614 C CA A ASP A 1 307 ? -20.833 31.297 -14.218 0.59 12.91 298 ASP A CA 1
ATOM 4615 C CA B ASP A 1 307 ? -20.666 31.195 -14.178 0.41 12.82 298 ASP A CA 1
ATOM 4616 C C . ASP A 1 307 ? -20.078 31.713 -15.475 1.00 12.36 298 ASP A C 1
ATOM 4617 O O . ASP A 1 307 ? -19.981 32.926 -15.732 1.00 14.46 298 ASP A O 1
ATOM 4634 N N . TYR A 1 308 ? -19.607 30.786 -16.257 1.00 9.31 299 TYR A N 1
ATOM 4635 C CA . TYR A 1 308 ? -18.815 31.078 -17.432 1.00 9.87 299 TYR A CA 1
ATOM 4636 C C . TYR A 1 308 ? -19.244 30.303 -18.660 1.00 10.76 299 TYR A C 1
ATOM 4637 O O . TYR A 1 308 ? -19.581 29.122 -18.582 1.00 11.01 299 TYR A O 1
ATOM 4655 N N . ASN A 1 309 ? -19.200 30.980 -19.804 1.00 11.49 300 ASN A N 1
ATOM 4656 C CA . ASN A 1 309 ? -19.158 30.351 -21.121 1.00 11.82 300 ASN A CA 1
ATOM 4657 C C . ASN A 1 309 ? -17.681 30.291 -21.507 1.00 11.81 300 ASN A C 1
ATOM 4658 O O . ASN A 1 309 ? -17.040 31.335 -21.690 1.00 12.29 300 ASN A O 1
ATOM 4669 N N . LEU A 1 310 ? -17.129 29.083 -21.591 1.00 10.22 301 LEU A N 1
ATOM 4670 C CA . LEU A 1 310 ? -15.703 28.918 -21.824 1.00 11.71 301 LEU A CA 1
ATOM 4671 C C . LEU A 1 310 ? -15.318 28.815 -23.289 1.00 11.12 301 LEU A C 1
ATOM 4672 O O . LEU A 1 310 ? -14.140 28.608 -23.592 1.00 11.46 301 LEU A O 1
ATOM 4688 N N . ASN A 1 311 ? -16.249 28.986 -24.227 1.00 11.27 302 ASN A N 1
ATOM 4689 C CA . ASN A 1 311 ? -15.902 28.789 -25.632 1.00 10.79 302 ASN A CA 1
ATOM 4690 C C . ASN A 1 311 ? -14.731 29.685 -26.056 1.00 13.25 302 ASN A C 1
ATOM 4691 O O . ASN A 1 311 ? -13.752 29.211 -26.648 1.00 12.67 302 ASN A O 1
ATOM 4702 N N . ASP A 1 312 ? -14.830 30.989 -25.793 1.00 12.99 303 ASP A N 1
ATOM 4703 C CA . ASP A 1 312 ? -13.769 31.903 -26.228 1.00 11.48 303 ASP A CA 1
ATOM 4704 C C . ASP A 1 312 ? -12.479 31.631 -25.483 1.00 12.03 303 ASP A C 1
ATOM 4705 O O . ASP A 1 312 ? -11.389 31.697 -26.061 1.00 13.78 303 ASP A O 1
ATOM 4714 N N . ILE A 1 313 ? -12.599 31.271 -24.198 1.00 12.48 304 ILE A N 1
ATOM 4715 C CA . ILE A 1 313 ? -11.458 30.976 -23.356 1.00 13.31 304 ILE A CA 1
ATOM 4716 C C . ILE A 1 313 ? -10.674 29.802 -23.930 1.00 14.13 304 ILE A C 1
ATOM 4717 O O . ILE A 1 313 ? -9.450 29.841 -24.064 1.00 14.07 304 ILE A O 1
ATOM 4733 N N . LEU A 1 314 ? -11.372 28.730 -24.271 1.00 11.97 305 LEU A N 1
ATOM 4734 C CA . LEU A 1 314 ? -10.700 27.537 -24.766 1.00 11.24 305 LEU A CA 1
ATOM 4735 C C . LEU A 1 314 ? -10.115 27.774 -26.152 1.00 11.98 305 LEU A C 1
ATOM 4736 O O . LEU A 1 314 ? -9.040 27.252 -26.478 1.00 12.33 305 LEU A O 1
ATOM 4752 N N . LEU A 1 315 ? -10.793 28.558 -26.999 1.00 11.24 306 LEU A N 1
ATOM 4753 C CA A LEU A 1 315 ? -10.207 28.912 -28.289 0.64 12.74 306 LEU A CA 1
ATOM 4754 C CA B LEU A 1 315 ? -10.193 28.897 -28.280 0.36 12.85 306 LEU A CA 1
ATOM 4755 C C . LEU A 1 315 ? -8.891 29.658 -28.097 1.00 13.82 306 LEU A C 1
ATOM 4756 O O . LEU A 1 315 ? -7.920 29.415 -28.826 1.00 14.49 306 LEU A O 1
ATOM 4787 N N . GLN A 1 316 ? -8.836 30.551 -27.113 1.00 13.58 307 GLN A N 1
ATOM 4788 C CA . GLN A 1 316 ? -7.601 31.293 -26.860 1.00 15.78 307 GLN A CA 1
ATOM 4789 C C . GLN A 1 316 ? -6.478 30.369 -26.386 1.00 18.91 307 GLN A C 1
ATOM 4790 O O . GLN A 1 316 ? -5.298 30.673 -26.606 1.00 21.61 307 GLN A O 1
ATOM 4804 N N . LEU A 1 317 ? -6.857 29.222 -25.829 1.00 16.87 308 LEU A N 1
ATOM 4805 C CA . LEU A 1 317 ? -5.901 28.228 -25.357 1.00 16.12 308 LEU A CA 1
ATOM 4806 C C . LEU A 1 317 ? -5.468 27.303 -26.498 1.00 18.67 308 LEU A C 1
ATOM 4807 O O . LEU A 1 317 ? -4.597 26.452 -26.317 1.00 22.21 308 LEU A O 1
ATOM 4823 N N . GLY A 1 318 ? -6.077 27.475 -27.669 1.00 15.03 309 GLY A N 1
ATOM 4824 C CA . GLY A 1 318 ? -5.757 26.668 -28.818 1.00 15.09 309 GLY A CA 1
ATOM 4825 C C . GLY A 1 318 ? -6.706 25.524 -29.104 1.00 16.36 309 GLY A C 1
ATOM 4826 O O . GLY A 1 318 ? -6.438 24.733 -30.012 1.00 17.44 309 GLY A O 1
ATOM 4830 N N . ILE A 1 319 ? -7.806 25.410 -28.369 1.00 13.44 310 ILE A N 1
ATOM 4831 C CA . ILE A 1 319 ? -8.769 24.339 -28.597 1.00 13.23 310 ILE A CA 1
ATOM 4832 C C . ILE A 1 319 ? -9.807 24.872 -29.571 1.00 13.70 310 ILE A C 1
ATOM 4833 O O . ILE A 1 319 ? -10.741 25.579 -29.184 1.00 17.18 310 ILE A O 1
ATOM 4849 N N . GLU A 1 320 ? -9.621 24.565 -30.847 1.00 12.57 311 GLU A N 1
ATOM 4850 C CA . GLU A 1 320 ? -10.392 25.173 -31.915 1.00 13.43 311 GLU A CA 1
ATOM 4851 C C . GLU A 1 320 ? -11.200 24.158 -32.700 1.00 13.59 311 GLU A C 1
ATOM 4852 O O . GLU A 1 320 ? -12.419 24.315 -32.851 1.00 13.70 311 GLU A O 1
ATOM 4864 N N . GLU A 1 321 ? -10.554 23.120 -33.246 1.00 13.05 312 GLU A N 1
ATOM 4865 C CA . GLU A 1 321 ? -11.231 22.253 -34.197 1.00 12.13 312 GLU A CA 1
ATOM 4866 C C . GLU A 1 321 ? -12.456 21.556 -33.615 1.00 11.36 312 GLU A C 1
ATOM 4867 O O . GLU A 1 321 ? -13.436 21.311 -34.325 1.00 12.33 312 GLU A O 1
ATOM 4879 N N . ALA A 1 322 ? -12.428 21.221 -32.323 1.00 12.13 313 ALA A N 1
ATOM 4880 C CA . ALA A 1 322 ? -13.548 20.562 -31.670 1.00 11.08 313 ALA A CA 1
ATOM 4881 C C . ALA A 1 322 ? -14.868 21.319 -31.826 1.00 11.14 313 ALA A C 1
ATOM 4882 O O . ALA A 1 322 ? -15.939 20.713 -31.723 1.00 11.60 313 ALA A O 1
ATOM 4889 N N . PHE A 1 323 ? -14.805 22.638 -32.024 1.00 12.10 314 PHE A N 1
ATOM 4890 C CA . PHE A 1 323 ? -15.990 23.483 -32.152 1.00 13.44 314 PHE A CA 1
ATOM 4891 C C . PHE A 1 323 ? -16.431 23.663 -33.594 1.00 14.10 314 PHE A C 1
ATOM 4892 O O . PHE A 1 323 ? -17.465 24.310 -33.846 1.00 13.55 314 PHE A O 1
ATOM 4909 N N . THR A 1 324 ? -15.661 23.172 -34.560 1.00 13.38 315 THR A N 1
ATOM 4910 C CA . THR A 1 324 ? -15.871 23.515 -35.958 1.00 12.74 315 THR A CA 1
ATOM 4911 C C . THR A 1 324 ? -16.509 22.367 -36.711 1.00 14.58 315 THR A C 1
ATOM 4912 O O . THR A 1 324 ? -16.623 21.237 -36.216 1.00 15.60 315 THR A O 1
ATOM 4923 N N . SER A 1 325 ? -16.886 22.729 -37.904 1.00 16.22 316 SER A N 1
ATOM 4924 C CA A SER A 1 325 ? -17.380 21.627 -38.852 0.60 18.85 316 SER A CA 1
ATOM 4925 C CA B SER A 1 325 ? -17.399 21.731 -38.823 0.40 18.91 316 SER A CA 1
ATOM 4926 C C . SER A 1 325 ? -16.307 20.530 -39.211 1.00 17.68 316 SER A C 1
ATOM 4927 O O . SER A 1 325 ? -16.550 19.454 -39.752 1.00 21.54 316 SER A O 1
ATOM 4942 N N . LYS A 1 326 ? -15.050 20.842 -38.871 1.00 16.38 317 LYS A N 1
ATOM 4943 C CA . LYS A 1 326 ? -13.968 19.872 -39.061 1.00 15.36 317 LYS A CA 1
ATOM 4944 C C . LYS A 1 326 ? -13.686 19.038 -37.803 1.00 15.15 317 LYS A C 1
ATOM 4945 O O . LYS A 1 326 ? -12.691 18.287 -37.766 1.00 16.12 317 LYS A O 1
ATOM 4964 N N . ALA A 1 327 ? -14.514 19.164 -36.773 1.00 14.21 318 ALA A N 1
ATOM 4965 C CA . ALA A 1 327 ? -14.280 18.427 -35.538 1.00 13.18 318 ALA A CA 1
ATOM 4966 C C . ALA A 1 327 ? -14.106 16.944 -35.829 1.00 13.95 318 ALA A C 1
ATOM 4967 O O . ALA A 1 327 ? -14.829 16.362 -36.646 1.00 13.97 318 ALA A O 1
ATOM 4974 N N . ASP A 1 328 ? -13.158 16.328 -35.133 1.00 11.74 319 ASP A N 1
ATOM 4975 C CA . ASP A 1 328 ? -12.966 14.880 -35.204 1.00 13.41 319 ASP A CA 1
ATOM 4976 C C . ASP A 1 328 ? -13.166 14.288 -33.805 1.00 11.71 319 ASP A C 1
ATOM 4977 O O . ASP A 1 328 ? -12.233 14.155 -33.003 1.00 12.98 319 ASP A O 1
ATOM 4986 N N . LEU A 1 329 ? -14.415 13.936 -33.521 1.00 13.05 320 LEU A N 1
ATOM 4987 C CA . LEU A 1 329 ? -14.799 13.212 -32.320 1.00 12.43 320 LEU A CA 1
ATOM 4988 C C . LEU A 1 329 ? -15.239 11.803 -32.676 1.00 13.19 320 LEU A C 1
ATOM 4989 O O . LEU A 1 329 ? -16.157 11.245 -32.083 1.00 14.65 320 LEU A O 1
ATOM 5005 N N . SER A 1 330 ? -14.569 11.226 -33.679 1.00 14.84 321 SER A N 1
ATOM 5006 C CA . SER A 1 330 ? -14.966 9.932 -34.214 1.00 14.13 321 SER A CA 1
ATOM 5007 C C . SER A 1 330 ? -14.684 8.779 -33.267 1.00 16.22 321 SER A C 1
ATOM 5008 O O . SER A 1 330 ? -15.153 7.661 -33.524 1.00 16.34 321 SER A O 1
ATOM 5016 N N . GLY A 1 331 ? -13.938 8.992 -32.194 1.00 14.12 322 GLY A N 1
ATOM 5017 C CA . GLY A 1 331 ? -13.803 7.997 -31.145 1.00 13.86 322 GLY A CA 1
ATOM 5018 C C . GLY A 1 331 ? -15.022 7.828 -30.264 1.00 13.88 322 GLY A C 1
ATOM 5019 O O . GLY A 1 331 ? -15.034 6.918 -29.419 1.00 15.37 322 GLY A O 1
ATOM 5023 N N . ILE A 1 332 ? -16.039 8.688 -30.424 1.00 13.63 323 ILE A N 1
ATOM 5024 C CA . ILE A 1 332 ? -17.274 8.532 -29.665 1.00 14.12 323 ILE A CA 1
ATOM 5025 C C . ILE A 1 332 ? -18.201 7.536 -30.348 1.00 17.84 323 ILE A C 1
ATOM 5026 O O . ILE A 1 332 ? -18.680 6.592 -29.707 1.00 15.76 323 ILE A O 1
ATOM 5042 N N . THR A 1 333 ? -18.446 7.732 -31.652 1.00 18.19 324 THR A N 1
ATOM 5043 C CA . THR A 1 333 ? -19.424 6.958 -32.394 1.00 19.21 324 THR A CA 1
ATOM 5044 C C . THR A 1 333 ? -18.814 6.079 -33.474 1.00 18.42 324 THR A C 1
ATOM 5045 O O . THR A 1 333 ? -19.515 5.209 -34.002 1.00 22.89 324 THR A O 1
ATOM 5056 N N . GLY A 1 334 ? -17.558 6.301 -33.837 1.00 16.88 325 GLY A N 1
ATOM 5057 C CA . GLY A 1 334 ? -16.982 5.658 -35.001 1.00 17.62 325 GLY A CA 1
ATOM 5058 C C . GLY A 1 334 ? -17.047 6.478 -36.267 1.00 19.80 325 GLY A C 1
ATOM 5059 O O . GLY A 1 334 ? -16.394 6.116 -37.253 1.00 24.11 325 GLY A O 1
ATOM 5063 N N . ALA A 1 335 ? -17.794 7.575 -36.260 1.00 19.82 326 ALA A N 1
ATOM 5064 C CA . ALA A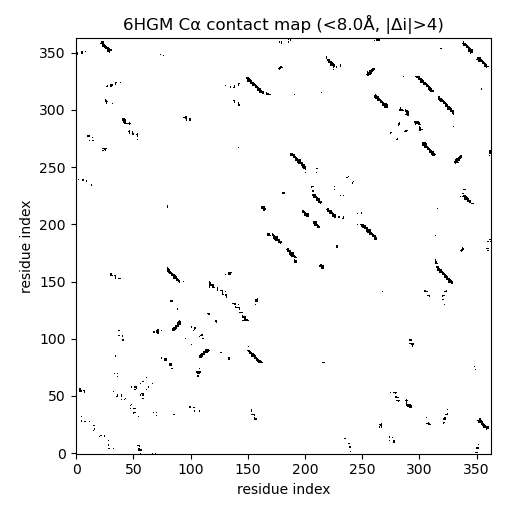 1 335 ? -17.925 8.440 -37.418 1.00 19.20 326 ALA A CA 1
ATOM 5065 C C . ALA A 1 335 ? -17.641 9.864 -36.978 1.00 19.33 326 ALA A C 1
ATOM 5066 O O . ALA A 1 335 ? -17.811 10.205 -35.801 1.00 17.14 326 ALA A O 1
ATOM 5073 N N . ARG A 1 336 ? -17.225 10.694 -37.932 1.00 17.59 327 ARG A N 1
ATOM 5074 C CA . ARG A 1 336 ? -16.972 12.113 -37.689 1.00 17.79 327 ARG A CA 1
ATOM 5075 C C . ARG A 1 336 ? -18.298 12.869 -37.799 1.00 19.77 327 ARG A C 1
ATOM 5076 O O . ARG A 1 336 ? -18.545 13.635 -38.736 1.00 25.19 327 ARG A O 1
ATOM 5097 N N . ASN A 1 337 ? -19.159 12.648 -36.827 1.00 16.31 328 ASN A N 1
ATOM 5098 C CA . ASN A 1 337 ? -20.522 13.164 -36.876 1.00 20.98 328 ASN A CA 1
ATOM 5099 C C . ASN A 1 337 ? -20.908 14.020 -35.676 1.00 19.53 328 ASN A C 1
ATOM 5100 O O . ASN A 1 337 ? -22.088 14.350 -35.541 1.00 21.32 328 ASN A O 1
ATOM 5111 N N . LEU A 1 338 ? -19.951 14.386 -34.811 1.00 16.06 329 LEU A N 1
ATOM 5112 C CA . LEU A 1 338 ? -20.225 15.160 -33.602 1.00 14.22 329 LEU A CA 1
ATOM 5113 C C . LEU A 1 338 ? -19.270 16.340 -33.459 1.00 14.53 329 LEU A C 1
ATOM 5114 O O . LEU A 1 338 ? -18.109 16.267 -33.849 1.00 14.09 329 LEU A O 1
ATOM 5130 N N . ALA A 1 339 ? -19.773 17.448 -32.905 1.00 12.58 330 ALA A N 1
ATOM 5131 C CA . ALA A 1 339 ? -18.940 18.611 -32.619 1.00 13.19 330 ALA A CA 1
ATOM 5132 C C . ALA A 1 339 ? -19.382 19.232 -31.302 1.00 12.08 330 ALA A C 1
ATOM 5133 O O . ALA A 1 339 ? -20.557 19.168 -30.943 1.00 13.80 330 ALA A O 1
ATOM 5140 N N . VAL A 1 340 ? -18.454 19.887 -30.607 1.00 10.18 331 VAL A N 1
ATOM 5141 C CA . VAL A 1 340 ? -18.793 20.613 -29.396 1.00 11.54 331 VAL A CA 1
ATOM 5142 C C . VAL A 1 340 ? -19.539 21.882 -29.766 1.00 12.20 331 VAL A C 1
ATOM 5143 O O . VAL A 1 340 ? -19.144 22.588 -30.698 1.00 12.82 331 VAL A O 1
ATOM 5156 N N . SER A 1 341 ? -20.622 22.165 -29.064 1.00 11.77 332 SER A N 1
ATOM 5157 C CA . SER A 1 341 ? -21.314 23.442 -29.180 1.00 11.96 332 SER A CA 1
ATOM 5158 C C . SER A 1 341 ? -20.929 24.425 -28.085 1.00 12.56 332 SER A C 1
ATOM 5159 O O . SER A 1 341 ? -20.699 25.599 -28.361 1.00 14.78 332 SER A O 1
ATOM 5167 N N . GLN A 1 342 ? -20.842 23.988 -26.840 1.00 12.72 333 GLN A N 1
ATOM 5168 C CA . GLN A 1 342 ? -20.533 24.911 -25.772 1.00 13.51 333 GLN A CA 1
ATOM 5169 C C . GLN A 1 342 ? -19.894 24.158 -24.622 1.00 11.83 333 GLN A C 1
ATOM 5170 O O . GLN A 1 342 ? -20.239 23.007 -24.333 1.00 12.52 333 GLN A O 1
ATOM 5184 N N . VAL A 1 343 ? -18.965 24.827 -23.944 1.00 10.91 334 VAL A N 1
ATOM 5185 C CA . VAL A 1 343 ? -18.434 24.371 -22.662 1.00 10.82 334 VAL A CA 1
ATOM 5186 C C . VAL A 1 343 ? -18.798 25.428 -21.633 1.00 11.98 334 VAL A C 1
ATOM 5187 O O . VAL A 1 343 ? -18.490 26.611 -21.827 1.00 13.04 334 VAL A O 1
ATOM 5200 N N . VAL A 1 344 ? -19.476 25.017 -20.569 1.00 10.78 335 VAL A N 1
ATOM 5201 C CA . VAL A 1 344 ? -19.857 25.933 -19.497 1.00 10.34 335 VAL A CA 1
ATOM 5202 C C . VAL A 1 344 ? -19.274 25.464 -18.167 1.00 10.55 335 VAL A C 1
ATOM 5203 O O . VAL A 1 344 ? -19.010 24.274 -17.973 1.00 10.83 335 VAL A O 1
ATOM 5216 N N . HIS A 1 345 ? -19.090 26.403 -17.250 1.00 9.48 336 HIS A N 1
ATOM 5217 C CA . HIS A 1 345 ? -18.501 26.131 -15.941 1.00 9.27 336 HIS A CA 1
ATOM 5218 C C . HIS A 1 345 ? -19.183 27.032 -14.937 1.00 10.21 336 HIS A C 1
ATOM 5219 O O . HIS A 1 345 ? -19.439 28.194 -15.230 1.00 10.53 336 HIS A O 1
ATOM 5233 N N . LYS A 1 346 ? -19.469 26.514 -13.756 1.00 8.93 337 LYS A N 1
ATOM 5234 C CA . LYS A 1 346 ? -19.962 27.315 -12.653 1.00 9.00 337 LYS A CA 1
ATOM 5235 C C . LYS A 1 346 ? -19.196 26.911 -11.405 1.00 8.93 337 LYS A C 1
ATOM 5236 O O . LYS A 1 346 ? -18.884 25.729 -11.201 1.00 9.69 337 LYS A O 1
ATOM 5255 N N . ALA A 1 347 ? -18.958 27.884 -10.524 1.00 9.88 338 ALA A N 1
ATOM 5256 C CA . ALA A 1 347 ? -18.236 27.608 -9.286 1.00 10.07 338 ALA A CA 1
ATOM 5257 C C . ALA A 1 347 ? -18.723 28.533 -8.183 1.00 9.90 338 ALA A C 1
ATOM 5258 O O . ALA A 1 347 ? -19.140 29.673 -8.439 1.00 11.11 338 ALA A O 1
ATOM 5265 N N . VAL A 1 348 ? -18.640 28.027 -6.955 1.00 10.87 339 VAL A N 1
ATOM 5266 C CA . VAL A 1 348 ? -19.127 28.746 -5.781 1.00 10.82 339 VAL A CA 1
ATOM 5267 C C . VAL A 1 348 ? -18.103 28.570 -4.676 1.00 12.33 339 VAL A C 1
ATOM 5268 O O . VAL A 1 348 ? -17.625 27.459 -4.425 1.00 11.45 339 VAL A O 1
ATOM 5281 N N . LEU A 1 349 ? -17.824 29.655 -3.954 1.00 10.95 340 LEU A N 1
ATOM 5282 C CA . LEU A 1 349 ? -16.876 29.694 -2.855 1.00 11.34 340 LEU A CA 1
ATOM 5283 C C . LEU A 1 349 ? -17.567 30.330 -1.651 1.00 11.52 340 LEU A C 1
ATOM 5284 O O . LEU A 1 349 ? -18.135 31.419 -1.778 1.00 13.00 340 LEU A O 1
ATOM 5300 N N . ASP A 1 350 ? -17.520 29.658 -0.499 1.00 11.77 341 ASP A N 1
ATOM 5301 C CA A ASP A 1 350 ? -18.078 30.185 0.745 0.33 14.01 341 ASP A CA 1
ATOM 5302 C CA B ASP A 1 350 ? -18.084 30.194 0.748 0.67 13.86 341 ASP A CA 1
ATOM 5303 C C . ASP A 1 350 ? -16.990 30.127 1.805 1.00 12.68 341 ASP A C 1
ATOM 5304 O O . ASP A 1 350 ? -16.434 29.062 2.060 1.00 13.37 341 ASP A O 1
ATOM 5321 N N . VAL A 1 351 ? -16.690 31.274 2.426 1.00 11.65 342 VAL A N 1
ATOM 5322 C CA . VAL A 1 351 ? -15.652 31.394 3.458 1.00 11.20 342 VAL A CA 1
ATOM 5323 C C . VAL A 1 351 ? -16.322 31.911 4.733 1.00 11.48 342 VAL A C 1
ATOM 5324 O O . VAL A 1 351 ? -17.010 32.937 4.703 1.00 13.20 342 VAL A O 1
ATOM 5337 N N . PHE A 1 352 ? -16.133 31.193 5.822 1.00 11.58 343 PHE A N 1
ATOM 5338 C CA . PHE A 1 352 ? -16.819 31.508 7.077 1.00 11.70 343 PHE A CA 1
ATOM 5339 C C . PHE A 1 352 ? -15.953 31.058 8.238 1.00 11.57 343 PHE A C 1
ATOM 5340 O O . PHE A 1 352 ? -14.829 30.602 8.089 1.00 11.74 343 PHE A O 1
ATOM 5357 N N . GLU A 1 353 ? -16.473 31.218 9.458 1.00 11.93 344 GLU A N 1
ATOM 5358 C CA . GLU A 1 353 ? -15.608 31.118 10.627 1.00 11.95 344 GLU A CA 1
ATOM 5359 C C . GLU A 1 353 ? -15.113 29.703 10.844 1.00 11.31 344 GLU A C 1
ATOM 5360 O O . GLU A 1 353 ? -13.985 29.484 11.281 1.00 12.43 344 GLU A O 1
ATOM 5372 N N . GLU A 1 354 ? -15.957 28.717 10.570 1.00 12.70 345 GLU A N 1
ATOM 5373 C CA . GLU A 1 354 ? -15.615 27.331 10.832 1.00 13.44 345 GLU A CA 1
ATOM 5374 C C . GLU A 1 354 ? -14.775 26.683 9.731 1.00 14.49 345 GLU A C 1
ATOM 5375 O O . GLU A 1 354 ? -14.043 25.717 10.010 1.00 14.91 345 GLU A O 1
ATOM 5387 N N . GLY A 1 355 ? -14.837 27.203 8.513 1.00 13.83 346 GLY A N 1
ATOM 5388 C CA . GLY A 1 355 ? -14.169 26.563 7.397 1.00 13.70 346 GLY A CA 1
ATOM 5389 C C . GLY A 1 355 ? -14.613 27.177 6.093 1.00 13.21 346 GLY A C 1
ATOM 5390 O O . GLY A 1 355 ? -14.943 28.373 6.015 1.00 13.86 346 GLY A O 1
ATOM 5394 N N . THR A 1 356 ? -14.564 26.356 5.051 1.00 13.66 347 THR A N 1
ATOM 5395 C CA A THR A 1 356 ? -14.890 26.847 3.728 0.66 14.57 347 THR A CA 1
ATOM 5396 C CA B THR A 1 356 ? -14.841 26.837 3.705 0.34 14.91 347 THR A CA 1
ATOM 5397 C C . THR A 1 356 ? -15.564 25.740 2.940 1.00 15.13 347 THR A C 1
ATOM 5398 O O . THR A 1 356 ? -15.426 24.541 3.248 1.00 17.53 347 THR A O 1
ATOM 5419 N N . GLU A 1 357 ? -16.300 26.156 1.930 1.00 13.25 348 GLU A N 1
ATOM 5420 C CA . GLU A 1 357 ? -16.957 25.247 1.010 1.00 13.72 348 GLU A CA 1
ATOM 5421 C C . GLU A 1 357 ? -16.642 25.751 -0.387 1.00 15.72 348 GLU A C 1
ATOM 5422 O O . GLU A 1 357 ? -16.739 26.952 -0.661 1.00 15.38 348 GLU A O 1
ATOM 5434 N N . ARG A 1 358 ? -16.290 24.839 -1.269 1.00 13.42 349 ARG A N 1
ATOM 5435 C CA . ARG A 1 358 ? -16.009 25.148 -2.655 1.00 13.80 349 ARG A CA 1
ATOM 5436 C C . ARG A 1 358 ? -16.689 24.072 -3.490 1.00 11.80 349 ARG A C 1
ATOM 5437 O O . ARG A 1 358 ? -16.644 22.892 -3.143 1.00 13.16 349 ARG A O 1
ATOM 5458 N N . SER A 1 359 ? -17.316 24.471 -4.585 1.00 10.85 350 SER A N 1
ATOM 5459 C CA . SER A 1 359 ? -17.931 23.519 -5.499 1.00 10.58 350 SER A CA 1
ATOM 5460 C C . SER A 1 359 ? -17.829 24.072 -6.911 1.00 11.37 350 SER A C 1
ATOM 5461 O O . SER A 1 359 ? -17.785 25.295 -7.118 1.00 10.75 350 SER A O 1
ATOM 5469 N N . ALA A 1 360 ? -17.795 23.177 -7.891 1.00 9.53 351 ALA A N 1
ATOM 5470 C CA . ALA A 1 360 ? -17.763 23.602 -9.278 1.00 9.65 351 ALA A CA 1
ATOM 5471 C C . ALA A 1 360 ? -18.308 22.473 -10.134 1.00 9.25 351 ALA A C 1
ATOM 5472 O O . ALA A 1 360 ? -18.334 21.307 -9.731 1.00 10.42 351 ALA A O 1
ATOM 5479 N N . ALA A 1 361 ? -18.670 22.825 -11.352 1.00 9.86 352 ALA A N 1
ATOM 5480 C CA . ALA A 1 361 ? -19.082 21.829 -12.339 1.00 9.49 352 ALA A CA 1
ATOM 5481 C C . ALA A 1 361 ? -18.798 22.365 -13.725 1.00 9.37 352 ALA A C 1
ATOM 5482 O O . ALA A 1 361 ? -18.817 23.577 -13.951 1.00 9.26 352 ALA A O 1
ATOM 5489 N N . THR A 1 362 ? -18.581 21.445 -14.652 1.00 9.29 353 THR A N 1
ATOM 5490 C CA . THR A 1 362 ? -18.289 21.745 -16.044 1.00 9.67 353 THR A CA 1
ATOM 5491 C C . THR A 1 362 ? -19.168 20.861 -16.910 1.00 9.60 353 THR A C 1
ATOM 5492 O O . THR A 1 362 ? -19.303 19.670 -16.631 1.00 10.46 353 THR A O 1
ATOM 5503 N N . ALA A 1 363 ? -19.733 21.419 -17.967 1.00 10.61 354 ALA A N 1
ATOM 5504 C CA . ALA A 1 363 ? -20.482 20.633 -18.940 1.00 10.88 354 ALA A CA 1
ATOM 5505 C C . ALA A 1 363 ? -19.985 20.930 -20.342 1.00 10.47 354 ALA A C 1
ATOM 5506 O O . ALA A 1 363 ? -19.763 22.101 -20.701 1.00 11.29 354 ALA A O 1
ATOM 5513 N N . VAL A 1 364 ? -19.845 19.873 -21.129 1.00 10.57 355 VAL A N 1
ATOM 5514 C CA . VAL A 1 364 ? -19.454 19.930 -22.543 1.00 11.01 355 VAL A CA 1
ATOM 5515 C C . VAL A 1 364 ? -20.663 19.478 -23.347 1.00 11.94 355 VAL A C 1
ATOM 5516 O O . VAL A 1 364 ? -21.036 18.296 -23.303 1.00 12.97 355 VAL A O 1
ATOM 5529 N N . LYS A 1 365 ? -21.285 20.401 -24.066 1.00 10.68 356 LYS A N 1
ATOM 5530 C CA . LYS A 1 365 ? -22.441 20.079 -24.901 1.00 12.34 356 LYS A CA 1
ATOM 5531 C C . LYS A 1 365 ? -21.987 19.743 -26.312 1.00 12.69 356 LYS A C 1
ATOM 5532 O O . LYS A 1 365 ? -21.131 20.428 -26.882 1.00 13.04 356 LYS A O 1
ATOM 5551 N N . ILE A 1 366 ? -22.542 18.673 -26.861 1.00 12.29 357 ILE A N 1
ATOM 5552 C CA . ILE A 1 366 ? -22.146 18.108 -28.154 1.00 12.70 357 ILE A CA 1
ATOM 5553 C C . ILE A 1 366 ? -23.382 17.901 -29.018 1.00 13.03 357 ILE A C 1
ATOM 5554 O O .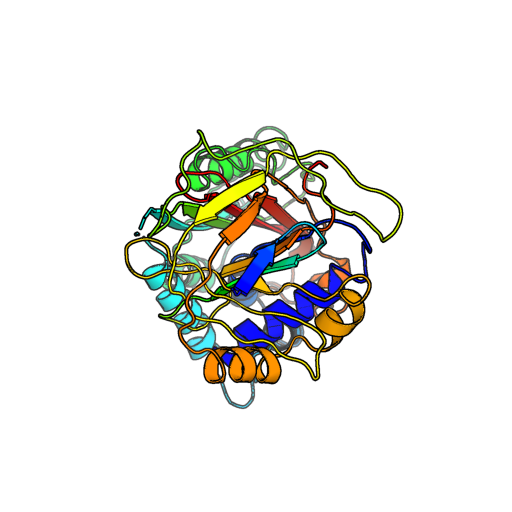 ILE A 1 366 ? -24.396 17.382 -28.548 1.00 14.28 357 ILE A O 1
ATOM 5570 N N . THR A 1 367 ? -23.284 18.290 -30.289 1.00 13.93 358 THR A N 1
ATOM 5571 C CA . THR A 1 367 ? -24.346 18.141 -31.275 1.00 14.38 358 THR A CA 1
ATOM 5572 C C . THR A 1 367 ? -23.850 17.303 -32.447 1.00 15.27 358 THR A C 1
ATOM 5573 O O . THR A 1 367 ? -22.665 17.007 -32.579 1.00 15.08 358 THR A O 1
ATOM 5584 N N . LEU A 1 368 ? -24.767 16.980 -33.364 1.00 15.31 359 LEU A N 1
ATOM 5585 C CA . LEU A 1 368 ? -24.358 16.446 -34.649 1.00 19.39 359 LEU A CA 1
ATOM 5586 C C . LEU A 1 368 ? -23.601 17.503 -35.443 1.00 21.52 359 LEU A C 1
ATOM 5587 O O . LEU A 1 368 ? -23.743 18.710 -35.231 1.00 18.38 359 LEU A O 1
ATOM 5603 N N . LEU A 1 369 ? -22.806 17.060 -36.396 1.00 22.70 360 LEU A N 1
ATOM 5604 C CA . LEU A 1 369 ? -22.133 17.956 -37.291 1.00 32.66 360 LEU A CA 1
ATOM 5605 C C . LEU A 1 369 ? -23.119 18.337 -38.416 1.00 53.74 360 LEU A C 1
ATOM 5606 O O . LEU A 1 369 ? -23.144 19.403 -39.006 1.00 43.35 360 LEU A O 1
ATOM 5623 N N . ARG B 2 7 ? 5.260 43.513 15.656 1.00 51.50 367 ARG B N 1
ATOM 5624 C CA . ARG B 2 7 ? 4.094 42.665 15.440 1.00 51.83 367 ARG B CA 1
ATOM 5625 C C . ARG B 2 7 ? 3.747 42.607 13.955 1.00 39.42 367 ARG B C 1
ATOM 5626 O O . ARG B 2 7 ? 3.649 43.644 13.296 1.00 41.62 367 ARG B O 1
ATOM 5646 N N . THR B 2 8 ? 3.572 41.399 13.423 1.00 27.02 368 THR B N 1
ATOM 5647 C CA . THR B 2 8 ? 3.157 41.231 12.033 1.00 20.21 368 THR B CA 1
ATOM 5648 C C . THR B 2 8 ? 1.639 41.087 11.987 1.00 20.80 368 THR B C 1
ATOM 5649 O O . THR B 2 8 ? 1.057 40.292 12.722 1.00 19.24 368 THR B O 1
ATOM 5660 N N . ILE B 2 9 ? 1.002 41.873 11.134 1.00 18.04 369 ILE B N 1
ATOM 5661 C CA . ILE B 2 9 ? -0.444 41.831 10.920 1.00 17.38 369 ILE B CA 1
ATOM 5662 C C . ILE B 2 9 ? -0.673 41.502 9.454 1.00 17.77 369 ILE B C 1
ATOM 5663 O O . ILE B 2 9 ? 0.017 42.031 8.575 1.00 19.22 369 ILE B O 1
ATOM 5679 N N . VAL B 2 10 ? -1.611 40.604 9.189 1.00 14.56 370 VAL B N 1
ATOM 5680 C CA . VAL B 2 10 ? -1.991 40.267 7.807 1.00 15.20 370 VAL B CA 1
ATOM 5681 C C . VAL B 2 10 ? -3.465 40.620 7.677 1.00 15.47 370 VAL B C 1
ATOM 5682 O O . VAL B 2 10 ? -4.309 39.998 8.333 1.00 14.65 370 VAL B O 1
ATOM 5695 N N . ARG B 2 11 ? -3.779 41.610 6.857 1.00 14.78 371 ARG B N 1
ATOM 5696 C CA . ARG B 2 11 ? -5.136 42.151 6.763 1.00 13.12 371 ARG B CA 1
ATOM 5697 C C . ARG B 2 11 ? -5.648 42.047 5.329 1.00 12.25 371 ARG B C 1
ATOM 5698 O O . ARG B 2 11 ? -5.238 42.819 4.443 1.00 13.46 371 ARG B O 1
ATOM 5719 N N . PHE B 2 12 ? -6.552 41.091 5.087 1.00 11.06 372 PHE B N 1
ATOM 5720 C CA . PHE B 2 12 ? -7.136 40.865 3.757 1.00 11.12 372 PHE B CA 1
ATOM 5721 C C . PHE B 2 12 ? -8.317 41.821 3.534 1.00 10.09 372 PHE B C 1
ATOM 5722 O O . PHE B 2 12 ? -9.482 41.416 3.427 1.00 12.41 372 PHE B O 1
ATOM 5739 N N . ASN B 2 13 ? -7.995 43.114 3.463 1.00 11.10 373 ASN B N 1
ATOM 5740 C CA . ASN B 2 13 ? -8.983 44.191 3.289 1.00 11.19 373 ASN B CA 1
ATOM 5741 C C . ASN B 2 13 ? -8.829 44.907 1.947 1.00 10.84 373 ASN B C 1
ATOM 5742 O O . ASN B 2 13 ? -9.168 46.085 1.802 1.00 12.70 373 ASN B O 1
ATOM 5753 N N . ARG B 2 14 ? -8.313 44.184 0.971 1.00 10.03 374 ARG B N 1
ATOM 5754 C CA . ARG B 2 14 ? -8.160 44.629 -0.407 1.00 10.75 374 ARG B CA 1
ATOM 5755 C C . ARG B 2 14 ? -8.050 43.376 -1.260 1.00 10.21 374 ARG B C 1
ATOM 5756 O O . ARG B 2 14 ? -7.916 42.268 -0.716 1.00 10.15 374 ARG B O 1
ATOM 5777 N N . PRO B 2 15 ? -8.117 43.505 -2.580 1.00 10.61 375 PRO B N 1
ATOM 5778 C CA . PRO B 2 15 ? -8.190 42.286 -3.417 1.00 10.00 375 PRO B CA 1
ATOM 5779 C C . PRO B 2 15 ? -7.047 41.314 -3.167 1.00 9.43 375 PRO B C 1
ATOM 5780 O O . PRO B 2 15 ? -5.889 41.704 -2.981 1.00 10.26 375 PRO B O 1
ATOM 5791 N N . PHE B 2 16 ? -7.386 40.033 -3.172 1.00 9.16 376 PHE B N 1
ATOM 5792 C CA . PHE B 2 16 ? -6.452 38.971 -2.877 1.00 9.56 376 PHE B CA 1
ATOM 5793 C C . PHE B 2 16 ? -6.819 37.720 -3.658 1.00 8.86 376 PHE B C 1
ATOM 5794 O O . PHE B 2 16 ? -7.928 37.600 -4.198 1.00 9.86 376 PHE B O 1
ATOM 5811 N N . LEU B 2 17 ? -5.867 36.791 -3.726 1.00 9.67 377 LEU B N 1
ATOM 5812 C CA . LEU B 2 17 ? -6.043 35.518 -4.389 1.00 8.75 377 LEU B CA 1
ATOM 5813 C C . LEU B 2 17 ? -5.977 34.385 -3.382 1.00 10.06 377 LEU B C 1
ATOM 5814 O O . LEU B 2 17 ? -5.292 34.476 -2.350 1.00 10.59 377 LEU B O 1
ATOM 5830 N N . MET B 2 18 ? -6.656 33.293 -3.712 1.00 9.01 378 MET B N 1
ATOM 5831 C CA . MET B 2 18 ? -6.508 32.025 -3.022 1.00 10.62 378 MET B CA 1
ATOM 5832 C C . MET B 2 18 ? -6.286 30.921 -4.043 1.00 12.31 378 MET B C 1
ATOM 5833 O O . MET B 2 18 ? -6.850 30.949 -5.146 1.00 10.06 378 MET B O 1
ATOM 5847 N N . ILE B 2 19 ? -5.495 29.925 -3.649 1.00 11.61 379 ILE B N 1
ATOM 5848 C CA . ILE B 2 19 ? -5.219 28.755 -4.478 1.00 11.69 379 ILE B CA 1
ATOM 5849 C C . ILE B 2 19 ? -5.260 27.516 -3.599 1.00 14.48 379 ILE B C 1
ATOM 5850 O O . ILE B 2 19 ? -4.596 27.490 -2.555 1.00 14.64 379 ILE B O 1
ATOM 5866 N N . ILE B 2 20 ? -6.014 26.499 -4.014 1.00 13.47 380 ILE B N 1
ATOM 5867 C CA . ILE B 2 20 ? -6.036 25.163 -3.393 1.00 15.09 380 ILE B CA 1
ATOM 5868 C C . ILE B 2 20 ? -5.178 24.223 -4.256 1.00 15.04 380 ILE B C 1
ATOM 5869 O O . ILE B 2 20 ? -5.559 23.861 -5.379 1.00 16.05 380 ILE B O 1
ATOM 5885 N N . VAL B 2 21 ? -4.003 23.848 -3.745 1.00 18.04 381 VAL B N 1
ATOM 5886 C CA . VAL B 2 21 ? -3.071 22.953 -4.434 1.00 19.76 381 VAL B CA 1
ATOM 5887 C C . VAL B 2 21 ? -3.139 21.596 -3.754 1.00 23.39 381 VAL B C 1
ATOM 5888 O O . VAL B 2 21 ? -2.918 21.495 -2.540 1.00 21.81 381 VAL B O 1
ATOM 5901 N N . ASP B 2 22 ? -3.426 20.550 -4.532 1.00 25.37 382 ASP B N 1
ATOM 5902 C CA . ASP B 2 22 ? -3.490 19.208 -3.970 1.00 50.60 382 ASP B CA 1
ATOM 5903 C C . ASP B 2 22 ? -2.076 18.689 -3.741 1.00 38.96 382 ASP B C 1
ATOM 5904 O O . ASP B 2 22 ? -1.214 18.812 -4.620 1.00 43.32 382 ASP B O 1
ATOM 5913 N N . HIS B 2 23 ? -1.836 18.112 -2.568 1.00 64.14 383 HIS B N 1
ATOM 5914 C CA . HIS B 2 23 ? -0.507 17.594 -2.267 1.00 78.20 383 HIS B CA 1
ATOM 5915 C C . HIS B 2 23 ? -0.259 16.245 -2.925 1.00 64.51 383 HIS B C 1
ATOM 5916 O O . HIS B 2 23 ? 0.892 15.925 -3.242 1.00 64.00 383 HIS B O 1
ATOM 5930 N N . PHE B 2 24 ? -1.314 15.460 -3.162 1.00 65.37 384 PHE B N 1
ATOM 5931 C CA . PHE B 2 24 ? -1.137 14.139 -3.755 1.00 53.36 384 PHE B CA 1
ATOM 5932 C C . PHE B 2 24 ? -0.778 14.220 -5.235 1.00 62.63 384 PHE B C 1
ATOM 5933 O O . PHE B 2 24 ? -0.123 13.311 -5.758 1.00 76.64 384 PHE B O 1
ATOM 5950 N N . THR B 2 25 ? -1.187 15.288 -5.924 1.00 56.44 385 THR B N 1
ATOM 5951 C CA . THR B 2 25 ? -0.902 15.438 -7.347 1.00 53.12 385 THR B CA 1
ATOM 5952 C C . THR B 2 25 ? -0.255 16.761 -7.725 1.00 45.77 385 THR B C 1
ATOM 5953 O O . THR B 2 25 ? 0.297 16.858 -8.829 1.00 43.61 385 THR B O 1
ATOM 5964 N N . TRP B 2 26 ? -0.300 17.776 -6.865 1.00 53.30 386 TRP B N 1
ATOM 5965 C CA . TRP B 2 26 ? 0.120 19.136 -7.204 1.00 50.19 386 TRP B CA 1
ATOM 5966 C C . TRP B 2 26 ? -0.733 19.746 -8.314 1.00 44.52 386 TRP B C 1
ATOM 5967 O O . TRP B 2 26 ? -0.305 20.689 -8.986 1.00 41.92 386 TRP B O 1
ATOM 5988 N N . SER B 2 27 ? -1.931 19.206 -8.526 1.00 35.23 387 SER B N 1
ATOM 5989 C CA . SER B 2 27 ? -2.928 19.863 -9.356 1.00 24.36 387 SER B CA 1
ATOM 5990 C C . SER B 2 27 ? -3.582 20.989 -8.567 1.00 23.42 387 SER B C 1
ATOM 5991 O O . SER B 2 27 ? -3.635 20.962 -7.332 1.00 20.18 387 SER B O 1
ATOM 5999 N N . ILE B 2 28 ? -4.105 21.983 -9.282 1.00 22.19 388 ILE B N 1
ATOM 6000 C CA . ILE B 2 28 ? -4.854 23.066 -8.644 1.00 20.60 388 ILE B CA 1
ATOM 6001 C C . ILE B 2 28 ? -6.338 22.726 -8.702 1.00 17.38 388 ILE B C 1
ATOM 6002 O O . ILE B 2 28 ? -6.949 22.723 -9.770 1.00 17.82 388 ILE B O 1
ATOM 6018 N N . PHE B 2 29 ? -6.941 22.518 -7.541 1.00 13.33 389 PHE B N 1
ATOM 6019 C CA . PHE B 2 29 ? -8.330 22.096 -7.490 1.00 14.89 389 PHE B CA 1
ATOM 6020 C C . PHE B 2 29 ? -9.269 23.291 -7.610 1.00 13.68 389 PHE B C 1
ATOM 6021 O O . PHE B 2 29 ? -10.352 23.183 -8.201 1.00 14.16 389 PHE B O 1
ATOM 6038 N N . PHE B 2 30 ? -8.878 24.429 -7.020 1.00 13.20 390 PHE B N 1
ATOM 6039 C CA . PHE B 2 30 ? -9.680 25.636 -7.058 1.00 12.32 390 PHE B CA 1
ATOM 6040 C C . PHE B 2 30 ? -8.740 26.830 -7.007 1.00 10.62 390 PHE B C 1
ATOM 6041 O O . PHE B 2 30 ? -7.650 26.750 -6.419 1.00 12.08 390 PHE B O 1
ATOM 6058 N N . MET B 2 31 ? -9.180 27.940 -7.595 1.00 9.85 391 MET B N 1
ATOM 6059 C CA . MET B 2 31 ? -8.470 29.219 -7.497 1.00 10.08 391 MET B CA 1
ATOM 6060 C C . MET B 2 31 ? -9.487 30.339 -7.527 1.00 9.70 391 MET B C 1
ATOM 6061 O O . MET B 2 31 ? -10.499 30.259 -8.241 1.00 10.35 391 MET B O 1
ATOM 6075 N N . SER B 2 32 ? -9.167 31.414 -6.809 1.00 10.57 392 SER B N 1
ATOM 6076 C CA . SER B 2 32 ? -10.077 32.545 -6.755 1.00 10.58 392 SER B CA 1
ATOM 6077 C C . SER B 2 32 ? -9.331 33.862 -6.642 1.00 10.18 392 SER B C 1
ATOM 6078 O O . SER B 2 32 ? -8.202 33.941 -6.125 1.00 10.54 392 SER B O 1
ATOM 6086 N N . LYS B 2 33 ? -9.970 34.889 -7.166 1.00 10.09 393 LYS B N 1
ATOM 6087 C CA . LYS B 2 33 ? -9.617 36.269 -6.894 1.00 10.49 393 LYS B CA 1
ATOM 6088 C C . LYS B 2 33 ? -10.827 36.935 -6.260 1.00 10.48 393 LYS B C 1
ATOM 6089 O O . LYS B 2 33 ? -11.914 36.949 -6.859 1.00 11.09 393 LYS B O 1
ATOM 6108 N N . VAL B 2 34 ? -10.627 37.542 -5.107 1.00 10.60 394 VAL B N 1
ATOM 6109 C CA . VAL B 2 34 ? -11.667 38.276 -4.392 1.00 11.34 394 VAL B CA 1
ATOM 6110 C C . VAL B 2 34 ? -11.407 39.755 -4.638 1.00 12.24 394 VAL B C 1
ATOM 6111 O O . VAL B 2 34 ? -10.550 40.359 -3.996 1.00 12.84 394 VAL B O 1
ATOM 6124 N N . THR B 2 35 ? -12.127 40.327 -5.600 1.00 13.30 395 THR B N 1
ATOM 6125 C CA . THR B 2 35 ? -12.074 41.757 -5.856 1.00 14.80 395 THR B CA 1
ATOM 6126 C C . THR B 2 35 ? -13.120 42.526 -5.070 1.00 13.91 395 THR B C 1
ATOM 6127 O O . THR B 2 35 ? -12.925 43.712 -4.790 1.00 14.11 395 THR B O 1
ATOM 6138 N N . ASN B 2 36 ? -14.241 41.904 -4.752 1.00 13.89 396 ASN B N 1
ATOM 6139 C CA . ASN B 2 36 ? -15.313 42.524 -3.985 1.00 16.23 396 ASN B CA 1
ATOM 6140 C C . ASN B 2 36 ? -16.154 41.437 -3.346 1.00 17.40 396 ASN B C 1
ATOM 6141 O O . ASN B 2 36 ? -16.941 40.761 -4.032 1.00 17.75 396 ASN B O 1
ATOM 6152 N N . PRO B 2 37 ? -16.029 41.246 -2.030 1.00 14.10 397 PRO B N 1
ATOM 6153 C CA . PRO B 2 37 ? -16.727 40.121 -1.385 1.00 15.53 397 PRO B CA 1
ATOM 6154 C C . PRO B 2 37 ? -18.234 40.192 -1.482 1.00 24.27 397 PRO B C 1
ATOM 6155 O O . PRO B 2 37 ? -18.887 39.164 -1.241 1.00 24.39 397 PRO B O 1
ATOM 6166 N N . LYS B 2 38 ? -18.766 41.325 -1.849 1.00 22.71 398 LYS B N 1
ATOM 6167 C CA . LYS B 2 38 ? -20.211 41.470 -1.910 1.00 30.39 398 LYS B CA 1
ATOM 6168 C C . LYS B 2 38 ? -20.750 41.732 -3.288 1.00 35.03 398 LYS B C 1
ATOM 6169 O O . LYS B 2 38 ? -21.226 42.780 -3.575 1.00 34.81 398 LYS B O 1
ATOM 6188 N N . GLN B 2 39 ? -20.704 40.708 -4.134 1.0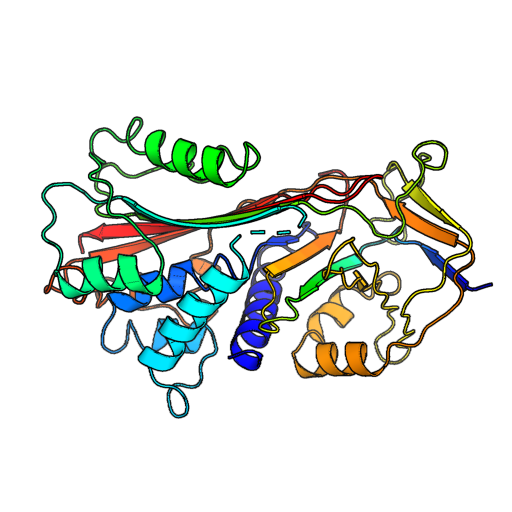0 45.21 399 GLN B N 1
ATOM 6189 C CA . GLN B 2 39 ? -21.287 40.761 -5.471 1.00 48.30 399 GLN B CA 1
ATOM 6190 C C . GLN B 2 39 ? -22.700 41.334 -5.426 1.00 59.79 399 GLN B C 1
ATOM 6191 O O . GLN B 2 39 ? -23.590 40.756 -4.799 1.00 61.07 399 GLN B O 1
#

InterPro domains:
  IPR000215 Serpin family [PTHR11461] (49-421)
  IPR023795 Serpin, conserved site [PS00284] (393-403)
  IPR023796 Serpin domain [PF00079] (52-420)
  IPR023796 Serpin domain [SM00093] (58-420)
  IPR036186 Serpin superfamily [SSF56574] (3-420)
  IPR042178 Serpin superfamily, domain 1 [G3DSA:3.30.497.10] (55-367)
  IPR042185 Serpin superfamily, domain 2 [G3DSA:2.30.39.10] (217-420)

GO terms:
  GO:0034774 secretory granule lumen (C, TAS)
  GO:0035578 azurophil granule lumen (C, TAS)
  GO:0005576 extracellular region (C, TAS)
  GO:0031093 platelet alpha granule lumen (C, TAS)
  GO:0005515 protein binding (F, IPI)
  GO:0031012 extracellular matrix (C, HDA)
  GO:0005576 extracellular region (C, IDA)
  GO:0004867 serine-type endopeptidase inhibitor activity (F, TAS)
  GO:0005634 nucleus (C, TAS)
  GO:0003677 DNA binding (F, TAS)
  GO:0070062 extracellular exosome (C, HDA)
  GO:0072562 blood microparticle (C, HDA)
  GO:0005576 extracellular region (C, HDA)

B-factor: mean 24.48, std 14.82, range [7.05, 135.11]